Protein AF-A0AA38SUW7-F1 (afdb_monomer)

Foldseek 3Di:
DVVVVVVVVVVVVVVVVQQVVLVVVVVVCVVVVFKDADDPFPAEWEWDWDADPVRDIDIATACPVVQVVDDADPQDFDDQVVLLQLQAQFQWKKKWFFDQQQSLAADDPVCFSNQWYDGPVHIMTGRTGGPPHNCSQVVQVVVVCVLCVVPDSPQWDDRRRIIMGTHNDLVCQVVSVVVVVVSCVVSVTHTDPVPMDGTDQWDDDPQWIHHSQAIHHDPVLLCVLLPQDDDPALVSLVVNVVSCVSVVVQDPPSCVLCVVSVVQNDDDDGRDDDPVNVVSSVVVNVCSVDTDGDHRDDQADEAEAEDLDDVVLVVVLVCCVVVVVCQARHQYEYEALDVVVVQLPDPPDDDPSVVSSVVSVVGRYHYHYDDDDDDPVVVVVVCVSPVPPDPPPVVCVVVVVDDPDDAKEKFKAWDADPQFIKIWIWIADPSGDIDIAIATEQDHDDRVLRRLQNLLVNLVVCVVVVGQHHEYEYADPQLLCVLVVNDDDPDPVSVLSSVSNVVSVVNHNYYHYDYDHVVVRVRRVVSRCVNSNDDDPPCPPDDHHYHYDRPSPDDDDPPPDPDDDD

Organism: NCBI:txid347529

Secondary structure (DSSP, 8-state):
-HHHHHHHHHHHHHHHHHHHHHHHHHHHHHHTTSEEE-SS-S--EEEEEEE-TTS-EEEEEE-HHHHHHSPPP-PPPPPHHHHHHHHTT-SEEEEEEBTTGGGGSBPPHHHHGGG-EEETTEEEEESB--TT-TTHHHHHHHHHHHHTTTTBTTTEEEETTEEEEEESSGGGHHHHHHHHHHHHHHTTPPB-GGG-EEEESEEEETTEEEETTEEE--HHHHHHHHTPPPP-SHHHHHHHHHHHHHTGGG-TTHHHHHHHHHHHHSTTS-----HHHHHHHHHHHHHHTSPPPB-PPPTTPPEEEE--SS-HHHHHHHHHHHTHHHHHHS-EEEE-SS-HHHHHT-TT--HHHHHHHHHHTTS-EEEE--PPP--HHHHHHHHHH-TT--S-TTTSSTTSSS-S-PPEEEEEEEEEETTEEEEEEEEE-TTS-EEEEEEEESS---HHHHHHHHHHHHHHHHHHTT-SEEEEEES-HHHHHHHHTSS---SHHHHHHHHHHHHHHTT-SEEEEEE--GGGSHHHHHHHHHHHH---TT-TTS--EEE-S-TTT--S----------

Sequence (566 aa):
MFYEFFKFLENQVIFKDILKRGVTEVDNLLRTGKIRAVKYPEWLANVVVVQKKNGKWRVWIDFTDLNKACPKDPFPLPHIDAMVDATAGHELLTFMDAYSGYNQILMHTDDQEKTAFMTDKGIYCYKVMPFGLKNAGSTYQRLVKMMFKEHLGRTMEVYIDDMLVKSERSIDHVAHLKQSFDILRQYKMKLNPTKCSFGVRAGKFLGYLVTQRGIEASPEQVKAITEIQSPRNVKEVQKLTGRVAALTRFISRSSDKCHLFYNVIRKNQGFLWTDEHEKALQKLKQYMTSPPLLTKPVEGESLQLYLARGRSTAMTNLLSKKLRHYFVSHHIIVVTNYPLKTILRKPELTGRLGKWSIYLSGFDIEFKPKTAIKSQALADFVAEFFPGLEPTTCDEVNNVMISDNKPLLLYVDGSSNVRGCGLGVVLKSSQGGNMVYSIRCEFKATNNEAEYEALIAGLDIALRLGAKQLHVRRNSLLVVNQINGDFQAKDSKMMNYLKAVKDRIARFEYFLIEQIPRDLNMQADALANLGSAFHDPSMENIPILHLTTPTIEAKEEVQMNEEVYN

Nearest PDB structures (foldseek):
  8wut-assembly1_E  TM=8.946E-01  e=6.491E-22  Moloney murine leukemia virus
  4hkq-assembly1_A  TM=8.641E-01  e=8.698E-20  Xenotropic MuLV-related virus VP62
  8ygj-assembly1_E  TM=8.829E-01  e=4.048E-19  Moloney murine leukemia virus
  5dmq-assembly1_A  TM=5.550E-01  e=5.702E-26  Moloney murine leukemia virus isolate Shinnick
  4mh8-assembly1_A  TM=6.134E-01  e=4.501E-21  Moloney murine leukemia virus isolate Shinnick

InterPro domains:
  IPR000477 Reverse transcriptase domain [PF00078] (50-208)
  IPR000477 Reverse transcriptase domain [PS50878] (31-210)
  IPR002156 Ribonuclease H domain [PF13456] (413-530)
  IPR002156 Ribonuclease H domain [PS50879] (404-533)
  IPR012337 Ribonuclease H-like superfamily [SSF53098] (406-529)
  IPR036397 Ribonuclease H superfamily [G3DSA:3.30.420.10] (408-543)
  IPR043128 Reverse transcriptase/Diguanylate cyclase domain [G3DSA:3.30.70.270] (75-210)
  IPR043128 Reverse transcriptase/Diguanylate cyclase domain [G3DSA:3.30.70.270] (220-304)
  IPR043502 DNA/RNA polymerase superfamily [SSF56672] (23-370)

Radius of gyration: 34.7 Å; Cα contacts (8 Å, |Δi|>4): 844; chains: 1; bounding box: 96×61×86 Å

pLDDT: mean 78.92, std 17.32, range [25.7, 97.25]

Mean predicted aligned error: 17.92 Å

Solvent-accessible surface area (backbone atoms only — not comparable to full-atom values): 32357 Å² total; per-residue (Å²): 111,68,68,61,51,49,52,50,49,50,50,51,52,51,49,51,52,50,51,57,51,49,49,55,51,52,52,51,34,44,77,69,59,39,34,44,79,58,78,89,60,95,35,79,26,51,70,44,78,48,72,43,96,85,72,49,74,44,78,44,52,52,38,65,68,60,42,68,73,46,81,80,71,83,64,84,75,82,57,65,69,60,55,52,37,66,56,29,53,22,44,24,34,28,43,40,33,46,48,63,52,52,59,73,40,72,38,56,78,89,55,18,52,63,54,15,30,56,54,98,91,47,40,35,19,33,48,22,33,59,78,67,51,79,45,48,56,48,55,46,36,52,51,51,49,63,70,40,58,94,37,54,77,73,41,30,46,73,58,57,65,50,35,34,42,43,19,68,47,63,86,53,37,64,59,54,48,51,55,54,50,52,49,31,57,76,73,67,58,53,67,32,73,93,67,38,45,77,72,31,54,57,48,81,51,100,82,32,27,36,25,42,89,15,40,36,78,31,68,69,61,43,48,58,54,57,70,54,72,85,59,89,45,59,68,47,44,51,50,51,52,54,56,46,59,78,45,42,93,57,38,81,62,43,67,74,66,41,42,64,63,53,55,57,66,47,86,94,59,79,88,70,84,50,72,69,49,51,52,41,50,53,53,52,32,60,53,52,74,66,60,60,80,40,67,56,83,62,91,84,43,73,46,76,46,79,65,78,61,97,57,52,70,65,48,52,52,53,44,44,66,75,45,35,70,55,43,72,70,27,45,34,36,38,33,32,74,63,69,54,66,65,62,58,66,44,89,84,50,61,74,72,60,27,56,43,32,62,59,54,68,77,37,56,70,46,76,40,65,72,69,91,70,94,45,67,73,59,41,52,52,48,43,73,62,44,86,80,80,66,94,62,74,72,73,53,61,72,56,73,80,65,75,102,74,76,53,34,38,35,33,34,22,34,26,44,56,100,73,31,16,7,20,2,28,34,38,38,47,89,85,59,58,76,50,76,45,28,27,23,37,74,47,94,48,52,48,71,51,24,39,50,50,13,44,46,53,45,50,54,52,40,52,76,70,66,51,46,34,39,34,38,40,30,57,58,61,70,62,50,33,39,72,77,62,80,39,86,65,86,47,76,67,52,41,44,47,53,48,59,44,49,63,55,54,72,70,35,85,40,79,48,77,46,74,42,64,60,84,82,40,49,69,17,45,53,24,1,48,51,20,12,67,65,84,66,88,88,58,87,85,63,92,64,44,78,42,72,66,62,80,81,74,61,72,96,70,86,75,77,77,87,77,87,82,133

Structure (mmCIF, N/CA/C/O backbone):
data_AF-A0AA38SUW7-F1
#
_entry.id   AF-A0AA38SUW7-F1
#
loop_
_atom_site.group_PDB
_atom_site.id
_atom_site.type_symbol
_atom_site.label_atom_id
_atom_site.label_alt_id
_atom_site.label_comp_id
_atom_site.label_asym_id
_atom_site.label_entity_id
_atom_site.label_seq_id
_atom_site.pdbx_PDB_ins_code
_atom_site.Cartn_x
_atom_site.Cartn_y
_atom_site.Cartn_z
_atom_site.occupancy
_atom_site.B_iso_or_equiv
_atom_site.auth_seq_id
_atom_site.auth_comp_id
_atom_site.auth_asym_id
_atom_site.auth_atom_id
_atom_site.pdbx_PDB_model_num
ATOM 1 N N . MET A 1 1 ? 40.654 28.774 4.429 1.00 45.25 1 MET A N 1
ATOM 2 C CA . MET A 1 1 ? 40.875 29.007 2.983 1.00 45.25 1 MET A CA 1
ATOM 3 C C . MET A 1 1 ? 41.209 27.712 2.235 1.00 45.25 1 MET A C 1
ATOM 5 O O . MET A 1 1 ? 40.479 27.368 1.321 1.00 45.25 1 MET A O 1
ATOM 9 N N . PHE A 1 2 ? 42.208 26.928 2.667 1.00 34.94 2 PHE A N 1
ATOM 10 C CA . PHE A 1 2 ? 42.566 25.645 2.027 1.00 34.94 2 PHE A CA 1
ATOM 11 C C . PHE A 1 2 ? 41.461 24.568 2.033 1.00 34.94 2 PHE A C 1
ATOM 13 O O . PHE A 1 2 ? 41.298 23.872 1.041 1.00 34.94 2 PHE A O 1
ATOM 20 N N . TYR A 1 3 ? 40.660 24.453 3.098 1.00 33.59 3 TYR A N 1
ATOM 21 C CA . TYR A 1 3 ? 39.568 23.463 3.180 1.00 33.59 3 TYR A CA 1
ATOM 22 C C . TYR A 1 3 ? 38.408 23.750 2.203 1.00 33.59 3 TYR A C 1
ATOM 24 O O . TYR A 1 3 ? 37.884 22.843 1.565 1.00 33.59 3 TYR A O 1
ATOM 32 N N . GLU A 1 4 ? 38.053 25.027 2.032 1.00 35.09 4 GLU A N 1
ATOM 33 C CA . GLU A 1 4 ? 37.068 25.482 1.038 1.00 35.09 4 GLU A CA 1
ATOM 34 C C . GLU A 1 4 ? 37.595 25.303 -0.396 1.00 35.09 4 GLU A C 1
ATOM 36 O O . GLU A 1 4 ? 36.857 24.874 -1.277 1.00 35.09 4 GLU A O 1
ATOM 41 N N . PHE A 1 5 ? 38.895 25.533 -0.623 1.00 34.72 5 PHE A N 1
ATOM 42 C CA . PHE A 1 5 ? 39.546 25.291 -1.914 1.00 34.72 5 PHE A CA 1
ATOM 43 C C . PHE A 1 5 ? 39.608 23.796 -2.273 1.00 34.72 5 PHE A C 1
ATOM 45 O O . PHE A 1 5 ? 39.341 23.431 -3.415 1.00 34.72 5 PHE A O 1
ATOM 52 N N . PHE A 1 6 ? 39.872 22.914 -1.302 1.00 40.34 6 PHE A N 1
ATOM 53 C CA . PHE A 1 6 ? 39.810 21.461 -1.500 1.00 40.34 6 PHE A CA 1
ATOM 54 C C . PHE A 1 6 ? 38.385 20.967 -1.758 1.00 40.34 6 PHE A C 1
ATOM 56 O O . PHE A 1 6 ? 38.195 20.184 -2.679 1.00 40.34 6 PHE A O 1
ATOM 63 N N . LYS A 1 7 ? 37.371 21.480 -1.044 1.00 39.75 7 LYS A N 1
ATOM 64 C CA . LYS A 1 7 ? 35.956 21.212 -1.363 1.00 39.75 7 LYS A CA 1
ATOM 65 C C . LYS A 1 7 ? 35.568 21.713 -2.752 1.00 39.75 7 LYS A C 1
ATOM 67 O O . LYS A 1 7 ? 34.808 21.051 -3.450 1.00 39.75 7 LYS A O 1
ATOM 72 N N . PHE A 1 8 ? 36.067 22.876 -3.162 1.00 41.22 8 PHE A N 1
ATOM 73 C CA . PHE A 1 8 ? 35.839 23.424 -4.497 1.00 41.22 8 PHE A CA 1
ATOM 74 C C . PHE A 1 8 ? 36.489 22.554 -5.581 1.00 41.22 8 PHE A C 1
ATOM 76 O O . PHE A 1 8 ? 35.847 22.250 -6.584 1.00 41.22 8 PHE A O 1
ATOM 83 N N . LEU A 1 9 ? 37.723 22.091 -5.360 1.00 39.31 9 LEU A N 1
ATOM 84 C CA . LEU A 1 9 ? 38.427 21.173 -6.257 1.00 39.31 9 LEU A CA 1
ATOM 85 C C . LEU A 1 9 ? 37.796 19.774 -6.289 1.00 39.31 9 LEU A C 1
ATOM 87 O O . LEU A 1 9 ? 37.616 19.233 -7.376 1.00 39.31 9 LEU A O 1
ATOM 91 N N . GLU A 1 10 ? 37.393 19.206 -5.150 1.00 45.28 10 GLU A N 1
ATOM 92 C CA . GLU A 1 10 ? 36.629 17.952 -5.094 1.00 45.28 10 GLU A CA 1
ATOM 93 C C . GLU A 1 10 ? 35.300 18.093 -5.834 1.00 45.28 10 GLU A C 1
ATOM 95 O O . GLU A 1 10 ? 34.983 17.253 -6.671 1.00 45.28 10 GLU A O 1
ATOM 100 N N . ASN A 1 11 ? 34.557 19.181 -5.612 1.00 50.72 11 ASN A N 1
ATOM 101 C CA . ASN A 1 11 ? 33.318 19.450 -6.338 1.00 50.72 11 ASN A CA 1
ATOM 102 C C . ASN A 1 11 ? 33.563 19.611 -7.845 1.00 50.72 11 ASN A C 1
ATOM 104 O O . ASN A 1 11 ? 32.776 19.100 -8.631 1.00 50.72 11 ASN A O 1
ATOM 108 N N . GLN A 1 12 ? 34.655 20.253 -8.270 1.00 46.84 12 GLN A N 1
ATOM 109 C CA . GLN A 1 12 ? 35.043 20.381 -9.683 1.00 46.84 12 GLN A CA 1
ATOM 110 C C . GLN A 1 12 ? 35.434 19.035 -10.315 1.00 46.84 12 GLN A C 1
ATOM 112 O O . GLN A 1 12 ? 35.057 18.759 -11.454 1.00 46.84 12 GLN A O 1
ATOM 117 N N . VAL A 1 13 ? 36.168 18.182 -9.596 1.00 55.06 13 VAL A N 1
ATOM 118 C CA . VAL A 1 13 ? 36.557 16.839 -10.056 1.00 55.06 13 VAL A CA 1
ATOM 119 C C . VAL A 1 13 ? 35.333 15.929 -10.139 1.00 55.06 13 VAL A C 1
ATOM 121 O O . VAL A 1 13 ? 35.117 15.300 -11.172 1.00 55.06 13 VAL A O 1
ATOM 124 N N . ILE A 1 14 ? 34.483 15.928 -9.108 1.00 56.03 14 ILE A N 1
ATOM 125 C CA . ILE A 1 14 ? 33.209 15.200 -9.083 1.00 56.03 14 ILE A CA 1
ATOM 126 C C . ILE A 1 14 ? 32.298 15.695 -10.213 1.00 56.03 14 ILE A C 1
ATOM 128 O O . ILE A 1 14 ? 31.720 14.881 -10.924 1.00 56.03 14 ILE A O 1
ATOM 132 N N . PHE A 1 15 ?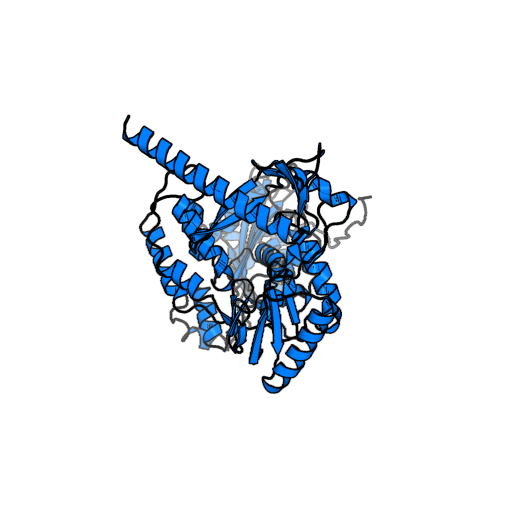 32.214 17.006 -10.446 1.00 55.34 15 PHE A N 1
ATOM 133 C CA . PHE A 1 15 ? 31.416 17.590 -11.525 1.00 55.34 15 PHE A CA 1
ATOM 134 C C . PHE A 1 15 ? 31.934 17.200 -12.917 1.00 55.34 15 PHE A C 1
ATOM 136 O O . PHE A 1 15 ? 31.144 16.822 -13.781 1.00 55.34 15 PHE A O 1
ATOM 143 N N . LYS A 1 16 ? 33.256 17.195 -13.132 1.00 58.19 16 LYS A N 1
ATOM 144 C CA . LYS A 1 16 ? 33.869 16.708 -14.381 1.00 58.19 16 LYS A CA 1
ATOM 145 C C . LYS A 1 16 ? 33.626 15.215 -14.602 1.00 58.19 16 LYS A C 1
ATOM 147 O O . LYS A 1 16 ? 33.357 14.806 -15.730 1.00 58.19 16 LYS A O 1
ATOM 152 N N . ASP A 1 17 ? 33.682 14.410 -13.547 1.00 59.78 17 ASP A N 1
ATOM 153 C CA . ASP A 1 17 ? 33.377 12.979 -13.608 1.00 59.78 17 ASP A CA 1
ATOM 154 C C . ASP A 1 17 ? 31.887 12.712 -13.869 1.00 59.78 17 ASP A C 1
ATOM 156 O O . ASP A 1 17 ? 31.546 11.808 -14.633 1.00 59.78 17 ASP A O 1
ATOM 160 N N . ILE A 1 18 ? 30.997 13.518 -13.286 1.00 61.16 18 ILE A N 1
ATOM 161 C CA . ILE A 1 18 ? 29.550 13.486 -13.531 1.00 61.16 18 ILE A CA 1
ATOM 162 C C . ILE A 1 18 ? 29.243 13.834 -14.991 1.00 61.16 18 ILE A C 1
ATOM 164 O O . ILE A 1 18 ? 28.495 13.099 -15.637 1.00 61.16 18 ILE A O 1
ATOM 168 N N . LEU A 1 19 ? 29.858 14.892 -15.531 1.00 60.41 19 LEU A N 1
ATOM 169 C CA . LEU A 1 19 ? 29.714 15.291 -16.933 1.00 60.41 19 LEU A CA 1
ATOM 170 C C . LEU A 1 19 ? 30.227 14.202 -17.881 1.00 60.41 19 LEU A C 1
ATOM 172 O O . LEU A 1 19 ? 29.480 13.744 -18.743 1.00 60.41 19 LEU A O 1
ATOM 176 N N . LYS A 1 20 ? 31.448 13.690 -17.668 1.00 64.19 20 LYS A N 1
ATOM 177 C CA . LYS A 1 20 ? 32.020 12.604 -18.487 1.00 64.19 20 LYS A CA 1
ATOM 178 C C . LYS A 1 20 ? 31.143 11.350 -18.510 1.00 64.19 20 LYS A C 1
ATOM 180 O O . LYS A 1 20 ? 31.012 10.708 -19.548 1.00 64.19 20 LYS A O 1
ATOM 185 N N . ARG A 1 21 ? 30.536 10.987 -17.378 1.00 66.62 21 ARG A N 1
ATOM 186 C CA . ARG A 1 21 ? 29.668 9.800 -17.276 1.00 66.62 21 ARG A CA 1
ATOM 187 C C . ARG A 1 21 ? 28.281 10.044 -17.869 1.00 66.62 21 ARG A C 1
ATOM 189 O O . ARG A 1 21 ? 27.729 9.136 -18.486 1.00 66.62 21 ARG A O 1
ATOM 196 N N . GLY A 1 22 ? 27.745 11.258 -17.720 1.00 64.62 22 GLY A N 1
ATOM 197 C CA . GLY A 1 22 ? 26.540 11.708 -18.419 1.00 64.62 22 GLY A CA 1
ATOM 198 C C . GLY A 1 22 ? 26.696 11.571 -19.932 1.00 64.62 22 GLY A C 1
ATOM 199 O O . GLY A 1 22 ? 25.837 10.995 -20.596 1.00 64.62 22 GLY A O 1
ATOM 200 N N . VAL A 1 23 ? 27.854 11.985 -20.444 1.00 68.69 23 VAL A N 1
ATOM 201 C CA . VAL A 1 23 ? 28.241 11.846 -21.849 1.00 68.69 23 VAL A CA 1
ATOM 202 C C . VAL A 1 23 ? 28.262 10.387 -22.311 1.00 68.69 23 VAL A C 1
ATOM 204 O O . VAL A 1 23 ? 27.664 10.077 -23.339 1.00 68.69 23 VAL A O 1
ATOM 207 N N . THR A 1 24 ? 28.883 9.470 -21.557 1.00 76.25 24 THR A N 1
ATOM 208 C CA . THR A 1 24 ? 28.933 8.045 -21.940 1.00 76.25 24 THR A CA 1
ATOM 209 C C . THR A 1 24 ? 27.541 7.416 -22.052 1.00 76.25 24 THR A C 1
ATOM 211 O O . THR A 1 24 ? 27.293 6.607 -22.948 1.00 76.25 24 THR A O 1
ATOM 214 N N . GLU A 1 25 ? 26.613 7.774 -21.163 1.00 80.62 25 GLU A N 1
ATOM 215 C CA . GLU A 1 25 ? 25.242 7.257 -21.226 1.00 80.62 25 GLU A CA 1
ATOM 216 C C . GLU A 1 25 ? 24.482 7.818 -22.434 1.00 80.62 25 GLU A C 1
ATOM 218 O O . GLU A 1 25 ? 23.805 7.070 -23.136 1.00 80.62 25 GLU A O 1
ATOM 223 N N . VAL A 1 26 ? 24.637 9.112 -22.723 1.00 82.38 26 VAL A N 1
ATOM 224 C CA . VAL A 1 26 ? 24.035 9.760 -23.900 1.00 82.38 26 VAL A CA 1
ATOM 225 C C . VAL A 1 26 ? 24.558 9.128 -25.191 1.00 82.38 26 VAL A C 1
ATOM 227 O O . VAL A 1 26 ? 23.762 8.798 -26.069 1.00 82.38 26 VAL A O 1
ATOM 230 N N . ASP A 1 27 ? 25.861 8.852 -25.279 1.00 85.75 27 ASP A N 1
ATOM 231 C CA . ASP A 1 27 ? 26.458 8.147 -26.420 1.00 85.75 27 ASP A CA 1
ATOM 232 C C . ASP A 1 27 ? 25.883 6.731 -26.580 1.00 85.75 27 ASP A C 1
ATOM 234 O O . ASP A 1 27 ? 25.581 6.293 -27.691 1.00 85.75 27 ASP A O 1
ATOM 238 N N . ASN A 1 28 ? 25.661 6.012 -25.474 1.00 87.00 28 ASN A N 1
ATOM 239 C CA . ASN A 1 28 ? 25.007 4.703 -25.504 1.00 87.00 28 ASN A CA 1
ATOM 240 C C . ASN A 1 28 ? 23.548 4.792 -25.971 1.00 87.00 28 ASN A C 1
ATOM 242 O O . ASN A 1 28 ? 23.100 3.957 -26.764 1.00 87.00 28 ASN A O 1
ATOM 246 N N . LEU A 1 29 ? 22.795 5.792 -25.511 1.00 87.81 29 LEU A N 1
ATOM 247 C CA . LEU A 1 29 ? 21.415 6.023 -25.937 1.00 87.81 29 LEU A CA 1
ATOM 248 C C . LEU A 1 29 ? 21.333 6.401 -27.424 1.00 87.81 29 LEU A C 1
ATOM 250 O O . LEU A 1 29 ? 20.438 5.916 -28.118 1.00 87.81 29 LEU A O 1
ATOM 254 N N . LEU A 1 30 ? 22.280 7.198 -27.928 1.00 89.56 30 LEU A N 1
ATOM 255 C CA . LEU A 1 30 ? 22.405 7.529 -29.351 1.00 89.56 30 LEU A CA 1
ATOM 256 C C . LEU A 1 30 ? 22.745 6.296 -30.185 1.00 89.56 30 LEU A C 1
ATOM 258 O O . LEU A 1 30 ? 22.042 5.994 -31.148 1.00 89.56 30 LEU A O 1
ATOM 262 N N . ARG A 1 31 ? 23.771 5.537 -29.782 1.00 91.19 31 ARG A N 1
ATOM 263 C CA . ARG A 1 31 ? 24.209 4.313 -30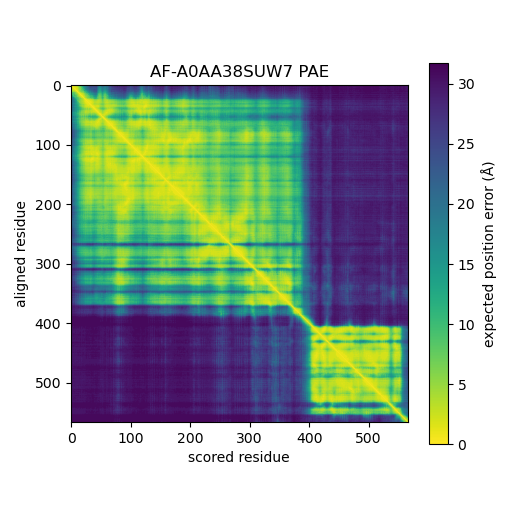.473 1.00 91.19 31 ARG A CA 1
ATOM 264 C C . ARG A 1 31 ? 23.108 3.259 -30.540 1.00 91.19 31 ARG A C 1
ATOM 266 O O . ARG A 1 31 ? 23.007 2.533 -31.521 1.00 91.19 31 ARG A O 1
ATOM 273 N N . THR A 1 32 ? 22.277 3.172 -29.503 1.00 89.69 32 THR A N 1
ATOM 274 C CA . THR A 1 32 ? 21.120 2.261 -29.464 1.00 89.69 32 THR A CA 1
ATOM 275 C C . THR A 1 32 ? 19.868 2.833 -30.136 1.00 89.69 32 THR A C 1
ATOM 277 O O . THR A 1 32 ? 18.836 2.167 -30.151 1.00 89.69 32 THR A O 1
ATOM 280 N N . GLY A 1 33 ? 19.935 4.048 -30.691 1.00 91.31 33 GLY A N 1
ATOM 281 C CA . GLY A 1 33 ? 18.834 4.692 -31.407 1.00 91.31 33 GLY A CA 1
ATOM 282 C C . GLY A 1 33 ? 17.665 5.130 -30.522 1.00 91.31 33 GLY A C 1
ATOM 283 O O . GLY A 1 33 ? 16.589 5.424 -31.040 1.00 91.31 33 GLY A O 1
ATOM 284 N N . LYS A 1 34 ? 17.849 5.178 -29.197 1.00 91.94 34 LYS A N 1
ATOM 285 C CA . LYS A 1 34 ? 16.802 5.537 -28.225 1.00 91.94 34 LYS A CA 1
ATOM 286 C C . LYS A 1 34 ? 16.536 7.039 -28.162 1.00 91.94 34 LYS A C 1
ATOM 288 O O . LYS A 1 34 ? 15.441 7.442 -27.773 1.00 91.94 34 LYS A O 1
ATOM 293 N N . ILE A 1 35 ? 17.519 7.852 -28.540 1.00 94.00 35 ILE A N 1
ATOM 294 C CA . ILE A 1 35 ? 17.418 9.314 -28.613 1.00 94.00 35 ILE A CA 1
ATOM 295 C C . ILE A 1 35 ? 17.853 9.813 -29.998 1.00 94.00 35 ILE A C 1
ATOM 297 O O . ILE A 1 35 ? 18.523 9.094 -30.742 1.00 94.00 35 ILE A O 1
ATOM 301 N N . ARG A 1 36 ? 17.457 11.036 -30.363 1.00 94.69 36 ARG A N 1
ATOM 302 C CA . ARG A 1 36 ? 17.930 11.752 -31.563 1.00 94.69 36 ARG A CA 1
ATOM 303 C C . ARG A 1 36 ? 18.293 13.189 -31.232 1.00 94.69 36 ARG A C 1
ATOM 305 O O . ARG A 1 36 ? 17.747 13.749 -30.288 1.00 94.69 36 ARG A O 1
ATOM 312 N N . ALA A 1 37 ? 19.175 13.779 -32.031 1.00 94.19 37 ALA A N 1
ATOM 313 C CA . ALA A 1 37 ? 19.435 15.210 -31.969 1.00 94.19 37 ALA A CA 1
ATOM 314 C C . ALA A 1 37 ? 18.196 16.003 -32.418 1.00 94.19 37 ALA A C 1
ATOM 316 O O . ALA A 1 37 ? 17.463 15.575 -33.318 1.00 94.19 37 ALA A O 1
ATOM 317 N N . VAL A 1 38 ? 17.980 17.159 -31.797 1.00 93.88 38 VAL A N 1
ATOM 318 C CA . VAL A 1 38 ? 16.921 18.110 -32.151 1.00 93.88 38 VAL A CA 1
ATOM 319 C C . VAL A 1 38 ? 17.495 19.524 -32.152 1.00 93.88 38 VAL A C 1
ATOM 321 O O . VAL A 1 38 ? 18.433 19.824 -31.413 1.00 93.88 38 VAL A O 1
ATOM 324 N N . LYS A 1 39 ? 16.961 20.388 -33.015 1.00 91.38 39 LYS A N 1
ATOM 325 C CA . LYS A 1 39 ? 17.336 21.802 -33.091 1.00 91.38 39 LYS A CA 1
ATOM 326 C C . LYS A 1 39 ? 16.135 22.639 -32.671 1.00 91.38 39 LYS A C 1
ATOM 328 O O . LYS A 1 39 ? 15.040 22.370 -33.141 1.00 91.38 39 LYS A O 1
ATOM 333 N N . TYR A 1 40 ? 16.372 23.638 -31.822 1.00 89.25 40 TYR A N 1
ATOM 334 C CA . TYR A 1 40 ? 15.362 24.608 -31.378 1.00 89.25 40 TYR A CA 1
ATOM 335 C C . TYR A 1 40 ? 14.081 23.975 -30.791 1.00 89.25 40 TYR A C 1
ATOM 337 O O . TYR A 1 40 ? 12.991 24.280 -31.272 1.00 89.25 40 TYR A O 1
ATOM 345 N N . PRO A 1 41 ? 14.172 23.080 -29.784 1.00 92.06 41 PRO A N 1
ATOM 346 C CA . PRO A 1 41 ? 12.967 22.506 -29.199 1.00 92.06 41 PRO A CA 1
ATOM 347 C C . PRO A 1 41 ? 12.201 23.546 -28.372 1.00 92.06 41 PRO A C 1
ATOM 349 O O . PRO A 1 41 ? 12.793 24.420 -27.741 1.00 92.06 41 PRO A O 1
ATOM 352 N N . GLU A 1 42 ? 10.880 23.399 -28.329 1.00 91.31 42 GLU A N 1
ATOM 353 C CA . GLU A 1 42 ? 9.998 24.212 -27.482 1.00 91.31 42 GLU A CA 1
ATOM 354 C C . GLU A 1 42 ? 10.190 23.905 -25.986 1.00 91.31 42 GLU A C 1
ATOM 356 O O . GLU A 1 42 ? 10.138 24.796 -25.141 1.00 91.31 42 GLU A O 1
ATOM 361 N N . TRP A 1 43 ? 10.452 22.637 -25.661 1.00 93.19 43 TRP A N 1
ATOM 362 C CA . TRP A 1 43 ? 10.696 22.164 -24.300 1.00 93.19 43 TRP A CA 1
ATOM 363 C C . TRP A 1 43 ? 12.174 21.847 -24.110 1.00 93.19 43 TRP A C 1
ATOM 365 O O . TRP A 1 43 ? 12.811 21.285 -24.997 1.00 93.19 43 TRP A O 1
ATOM 375 N N . LEU A 1 44 ? 12.725 22.161 -22.938 1.00 92.44 44 LEU A N 1
ATOM 376 C CA . LEU A 1 44 ? 14.106 21.822 -22.616 1.00 92.44 44 LEU A CA 1
ATOM 377 C C . LEU A 1 44 ? 14.240 21.437 -21.145 1.00 92.44 44 LEU A C 1
ATOM 379 O O . LEU A 1 44 ? 14.025 22.254 -20.253 1.00 92.44 44 LEU A O 1
ATOM 383 N N . ALA A 1 45 ? 14.603 20.182 -20.900 1.00 92.25 45 ALA A N 1
ATOM 384 C CA . ALA A 1 45 ? 14.817 19.640 -19.567 1.00 92.25 45 ALA A CA 1
ATOM 385 C C . ALA A 1 45 ? 16.308 19.524 -19.214 1.00 92.25 45 ALA A C 1
ATOM 387 O O . ALA A 1 45 ? 17.177 19.355 -20.077 1.00 92.25 45 ALA A O 1
ATOM 388 N N . ASN A 1 46 ? 16.600 19.563 -17.914 1.00 86.69 46 ASN A N 1
ATOM 389 C CA . ASN A 1 46 ? 17.954 19.408 -17.393 1.00 86.69 46 ASN A CA 1
ATOM 390 C C . ASN A 1 46 ? 18.284 17.942 -17.105 1.00 86.69 46 ASN A C 1
ATOM 392 O O . ASN A 1 46 ? 17.429 17.156 -16.686 1.00 86.69 46 ASN A O 1
ATOM 396 N N . VAL A 1 47 ? 19.557 17.588 -17.279 1.00 84.31 47 VAL A N 1
ATOM 397 C CA . VAL A 1 47 ? 20.082 16.288 -16.859 1.00 84.31 47 VAL A CA 1
ATOM 398 C C . VAL A 1 47 ? 20.451 16.324 -15.381 1.00 84.31 47 VAL A C 1
ATOM 400 O O . VAL A 1 47 ? 21.197 17.188 -14.928 1.00 84.31 47 VAL A O 1
ATOM 403 N N . VAL A 1 48 ? 19.977 15.330 -14.640 1.00 81.69 48 VAL A N 1
ATOM 404 C CA . VAL A 1 48 ? 20.311 15.092 -13.238 1.00 81.69 48 VAL A CA 1
ATOM 405 C C . VAL A 1 48 ? 21.012 13.747 -13.129 1.00 81.69 48 VAL A C 1
ATOM 407 O O . VAL A 1 48 ? 20.540 12.734 -13.641 1.00 81.69 48 VAL A O 1
ATOM 410 N N . VAL A 1 49 ? 22.147 13.708 -12.436 1.00 76.75 49 VAL A N 1
ATOM 411 C CA . VAL A 1 49 ? 22.909 12.471 -12.246 1.00 76.75 49 VAL A CA 1
ATOM 412 C C . VAL A 1 49 ? 22.850 12.070 -10.779 1.00 76.75 49 VAL A C 1
ATOM 414 O O . VAL A 1 49 ? 23.169 12.855 -9.890 1.00 76.75 49 VAL A O 1
ATOM 417 N N . VAL A 1 50 ? 22.420 10.835 -10.520 1.00 74.94 50 VAL A N 1
ATOM 418 C CA . VAL A 1 50 ? 22.206 10.313 -9.165 1.00 74.94 50 VAL A CA 1
ATOM 419 C C . VAL A 1 50 ? 23.007 9.035 -8.971 1.00 74.94 50 VAL A C 1
ATOM 421 O O . VAL A 1 50 ? 22.962 8.121 -9.799 1.00 74.94 50 VAL A O 1
ATOM 424 N N . GLN A 1 51 ? 23.717 8.935 -7.850 1.00 75.00 51 GLN A N 1
ATOM 425 C CA . GLN A 1 51 ? 24.420 7.715 -7.476 1.00 75.00 51 GLN A CA 1
ATOM 426 C C . GLN A 1 51 ? 23.461 6.724 -6.805 1.00 75.00 51 GLN A C 1
ATOM 428 O O . GLN A 1 51 ? 22.734 7.053 -5.867 1.00 75.00 51 GLN A O 1
ATOM 433 N N . LYS A 1 52 ? 23.452 5.476 -7.273 1.00 71.12 52 LYS A N 1
ATOM 434 C CA . LYS A 1 52 ? 22.764 4.381 -6.589 1.00 71.12 52 LYS A CA 1
ATOM 435 C C . LYS A 1 52 ? 23.533 3.947 -5.347 1.00 71.12 52 LYS A C 1
ATOM 437 O O . LYS A 1 52 ? 24.755 4.031 -5.288 1.00 71.12 52 LYS A O 1
ATOM 442 N N . LYS A 1 53 ? 22.813 3.287 -4.435 1.00 66.69 53 LYS A N 1
ATOM 443 C CA . LYS A 1 53 ? 23.380 2.592 -3.265 1.00 66.69 53 LYS A CA 1
ATOM 444 C C . LYS A 1 53 ? 24.473 1.571 -3.608 1.00 66.69 53 LYS A C 1
ATOM 446 O O . LYS A 1 53 ? 25.333 1.319 -2.783 1.00 66.69 53 LYS A O 1
ATOM 451 N N . ASN A 1 54 ? 24.450 0.992 -4.811 1.00 68.31 54 ASN A N 1
ATOM 452 C CA . ASN A 1 54 ? 25.472 0.050 -5.281 1.00 68.31 54 ASN A CA 1
ATOM 453 C C . ASN A 1 54 ? 26.671 0.739 -5.965 1.00 68.31 54 ASN A C 1
ATOM 455 O O . ASN A 1 54 ? 27.374 0.104 -6.745 1.00 68.31 54 ASN A O 1
ATOM 459 N N . GLY A 1 55 ? 26.842 2.050 -5.769 1.00 69.19 55 GLY A N 1
ATOM 460 C CA . GLY A 1 55 ? 27.925 2.853 -6.339 1.00 69.19 55 GLY A CA 1
ATOM 461 C C . GLY A 1 55 ? 27.758 3.217 -7.819 1.00 69.19 55 GLY A C 1
ATOM 462 O O . GLY A 1 55 ? 28.437 4.130 -8.289 1.00 69.19 55 GLY A O 1
ATOM 463 N N . LYS A 1 56 ? 26.842 2.566 -8.557 1.00 69.81 56 LYS A N 1
ATOM 464 C CA . LYS A 1 56 ? 26.583 2.863 -9.976 1.00 69.81 56 LYS A CA 1
ATOM 465 C C . LYS A 1 56 ? 25.843 4.190 -10.130 1.00 69.81 56 LYS A C 1
ATOM 467 O O . LYS A 1 56 ? 24.867 4.445 -9.431 1.00 69.81 56 LYS A O 1
ATOM 472 N N . TRP A 1 57 ? 26.239 4.998 -11.101 1.00 71.00 57 TRP A N 1
ATOM 473 C CA . TRP A 1 57 ? 25.542 6.240 -11.432 1.00 71.00 57 TRP A CA 1
ATOM 474 C C . TRP A 1 57 ? 24.364 5.971 -12.371 1.00 71.00 57 TRP A C 1
ATOM 476 O O . TRP A 1 57 ? 24.387 5.024 -13.158 1.00 71.00 57 TRP A O 1
ATOM 486 N N . ARG A 1 58 ? 23.311 6.780 -12.266 1.00 72.00 58 ARG A N 1
ATOM 487 C CA . ARG A 1 58 ? 22.221 6.840 -13.241 1.00 72.00 58 ARG A CA 1
ATOM 488 C C . ARG A 1 58 ? 22.028 8.276 -13.697 1.00 72.00 58 ARG A C 1
ATOM 490 O O . ARG A 1 58 ? 21.984 9.180 -12.868 1.00 72.00 58 ARG A O 1
ATOM 497 N N . VAL A 1 59 ? 21.832 8.432 -14.996 1.00 76.56 59 VAL A N 1
ATOM 498 C CA . VAL A 1 59 ? 21.436 9.686 -15.632 1.00 76.56 59 VAL A CA 1
ATOM 499 C C . VAL A 1 59 ? 19.911 9.733 -15.707 1.00 76.56 59 VAL A C 1
ATOM 501 O O . VAL A 1 59 ? 19.279 8.744 -16.075 1.00 76.56 59 VAL A O 1
ATOM 504 N N . TRP A 1 60 ? 19.330 10.853 -15.293 1.00 80.44 60 TRP A N 1
ATOM 505 C CA . TRP A 1 60 ? 17.896 11.125 -15.261 1.00 80.44 60 TRP A CA 1
ATOM 506 C C . TRP A 1 60 ? 17.636 12.469 -15.915 1.00 80.44 60 TRP A C 1
ATOM 508 O O . TRP A 1 60 ? 18.494 13.345 -15.891 1.00 80.44 60 TRP A O 1
ATOM 518 N N . ILE A 1 61 ? 16.448 12.633 -16.479 1.00 87.75 61 ILE A N 1
ATOM 519 C CA . ILE A 1 61 ? 16.011 13.912 -17.024 1.00 87.75 61 ILE A CA 1
ATOM 520 C C . ILE A 1 61 ? 14.935 14.473 -16.107 1.00 87.75 61 ILE A C 1
ATOM 522 O O . ILE A 1 61 ? 13.989 13.765 -15.751 1.00 87.75 61 ILE A O 1
ATOM 526 N N . ASP A 1 62 ? 15.096 15.727 -15.703 1.00 89.50 62 ASP A N 1
ATOM 527 C CA . ASP A 1 62 ? 14.119 16.407 -14.868 1.00 89.50 62 ASP A CA 1
ATOM 528 C C . ASP A 1 62 ? 12.975 16.965 -15.720 1.00 89.50 62 ASP A C 1
ATOM 530 O O . ASP A 1 62 ? 13.027 18.083 -16.227 1.00 89.50 62 ASP A O 1
ATOM 534 N N . PHE A 1 63 ? 11.919 16.167 -15.865 1.00 92.31 63 PHE A N 1
ATOM 535 C CA . PHE A 1 63 ? 10.698 16.557 -16.568 1.00 92.31 63 PHE A CA 1
ATOM 536 C C . PHE A 1 63 ? 9.692 17.295 -15.674 1.00 92.31 63 PHE A C 1
ATOM 538 O O . PHE A 1 63 ? 8.499 17.273 -15.967 1.00 92.31 63 PHE A O 1
ATOM 545 N N . THR A 1 64 ? 10.114 17.918 -14.568 1.00 91.88 64 THR A N 1
ATOM 546 C CA . THR A 1 64 ? 9.195 18.567 -13.616 1.00 91.88 64 THR A CA 1
ATOM 547 C C . THR A 1 64 ? 8.234 19.547 -14.292 1.00 91.88 64 THR A C 1
ATOM 549 O O . THR A 1 64 ? 7.027 19.456 -14.065 1.00 91.88 64 THR A O 1
ATOM 552 N N . ASP A 1 65 ? 8.723 20.440 -15.154 1.00 92.38 65 ASP A N 1
ATOM 553 C CA . ASP A 1 65 ? 7.865 21.448 -15.792 1.00 92.38 65 ASP A CA 1
ATOM 554 C C . ASP A 1 65 ? 6.974 20.855 -16.888 1.00 92.38 65 ASP A C 1
ATOM 556 O O . ASP A 1 65 ? 5.774 21.137 -16.925 1.00 92.38 65 ASP A O 1
ATOM 560 N N . LEU A 1 66 ? 7.503 19.922 -17.683 1.00 93.31 66 LEU A N 1
ATOM 561 C CA . LEU A 1 66 ? 6.707 19.160 -18.649 1.00 93.31 66 LEU A CA 1
ATOM 562 C C . LEU A 1 66 ? 5.572 18.381 -17.957 1.00 93.31 66 LEU A C 1
ATOM 564 O O . LEU A 1 66 ? 4.430 18.372 -18.411 1.00 93.31 66 LEU A O 1
ATOM 568 N N . ASN A 1 67 ? 5.856 17.764 -16.810 1.00 94.81 67 ASN A N 1
ATOM 569 C CA . ASN A 1 67 ? 4.880 17.008 -16.026 1.00 94.81 67 ASN A CA 1
ATOM 570 C C . ASN A 1 67 ? 3.785 17.894 -15.407 1.00 94.81 67 ASN A C 1
ATOM 572 O O . ASN A 1 67 ? 2.666 17.412 -15.185 1.00 94.81 67 ASN A O 1
ATOM 576 N N . LYS A 1 68 ? 4.081 19.167 -15.111 1.00 94.12 68 LYS A N 1
ATOM 577 C CA . LYS A 1 68 ? 3.068 20.136 -14.662 1.00 94.12 68 LYS A CA 1
ATOM 578 C C . LYS A 1 68 ? 2.093 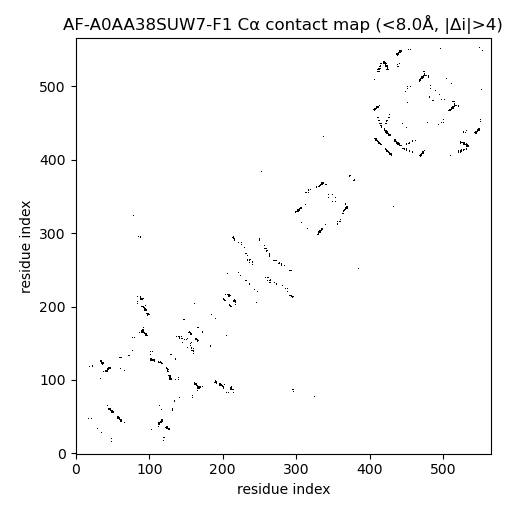20.466 -15.790 1.00 94.12 68 LYS A C 1
ATOM 580 O O . LYS A 1 68 ? 0.891 20.466 -15.544 1.00 94.12 68 LYS A O 1
ATOM 585 N N . ALA A 1 69 ? 2.602 20.683 -17.003 1.00 92.88 69 ALA A N 1
ATOM 586 C CA . ALA A 1 69 ? 1.785 20.980 -18.179 1.00 92.88 69 ALA A CA 1
ATOM 587 C C . ALA A 1 69 ? 1.009 19.757 -18.702 1.00 92.88 69 ALA A C 1
ATOM 589 O O . ALA A 1 69 ? -0.063 19.899 -19.284 1.00 92.88 69 ALA A O 1
ATOM 590 N N . CYS A 1 70 ? 1.521 18.544 -18.480 1.00 91.69 70 CYS A N 1
ATOM 591 C CA . CYS A 1 70 ? 0.905 17.315 -18.967 1.00 91.69 70 CYS A CA 1
ATOM 592 C C . CYS A 1 70 ? -0.371 16.940 -18.173 1.00 91.69 70 CYS A C 1
ATOM 594 O O . CYS A 1 70 ? -0.301 16.727 -16.947 1.00 91.69 70 CYS A O 1
ATOM 596 N N . PRO A 1 71 ? -1.532 16.776 -18.841 1.00 92.62 71 PRO A N 1
ATOM 597 C CA . PRO A 1 71 ? -2.733 16.224 -18.222 1.00 92.62 71 PRO A CA 1
ATOM 598 C C . PRO A 1 71 ? -2.461 14.844 -17.616 1.00 92.62 71 PRO A C 1
ATOM 600 O O . PRO A 1 71 ? -1.746 14.019 -18.187 1.00 92.62 71 PRO A O 1
ATOM 603 N N . LYS A 1 72 ? -3.008 14.584 -16.425 1.00 92.25 72 LYS A N 1
ATOM 604 C CA . LYS A 1 72 ? -2.810 13.298 -15.747 1.00 92.25 72 LYS A CA 1
ATOM 605 C C . LYS A 1 72 ? -3.676 12.224 -16.408 1.00 92.25 72 LYS A C 1
ATOM 607 O O . LYS A 1 72 ? -4.886 12.403 -16.481 1.00 92.25 72 LYS A O 1
ATOM 612 N N . ASP A 1 73 ? -3.076 11.102 -16.796 1.00 91.00 73 ASP A N 1
ATOM 613 C CA . ASP A 1 73 ? -3.818 9.909 -17.220 1.00 91.00 73 ASP A CA 1
ATOM 614 C C . ASP A 1 73 ? -4.505 9.267 -15.994 1.00 91.00 73 ASP A C 1
ATOM 616 O O . ASP A 1 73 ? -3.805 8.855 -15.058 1.00 91.00 73 ASP A O 1
ATOM 620 N N . PRO A 1 74 ? -5.851 9.177 -15.954 1.00 89.88 74 PRO A N 1
ATOM 621 C CA . PRO A 1 74 ? -6.586 8.606 -14.830 1.00 89.88 74 PRO A CA 1
ATOM 622 C C . PRO A 1 74 ? -6.621 7.068 -14.839 1.00 89.88 74 PRO A C 1
ATOM 624 O O . PRO A 1 74 ? -7.433 6.485 -14.120 1.00 89.88 74 PRO A O 1
ATOM 627 N N . PHE A 1 75 ? -5.789 6.394 -15.646 1.00 89.25 75 PHE A N 1
ATOM 628 C CA . PHE A 1 75 ? -5.764 4.934 -15.717 1.00 89.25 75 PHE A CA 1
ATOM 629 C C . PHE A 1 75 ? -5.656 4.281 -14.326 1.00 89.25 75 PHE A C 1
ATOM 631 O O . PHE A 1 75 ? -4.748 4.616 -13.557 1.00 89.25 75 PHE A O 1
ATOM 638 N N . PRO A 1 76 ? -6.555 3.339 -13.989 1.00 85.19 76 PRO A N 1
ATOM 639 C CA . PRO A 1 76 ? -6.565 2.728 -12.672 1.00 85.19 76 PRO A CA 1
ATOM 640 C C . PRO A 1 76 ? -5.375 1.781 -12.515 1.00 85.19 76 PRO A C 1
ATOM 642 O O . PRO A 1 76 ? -5.211 0.829 -13.282 1.00 85.19 76 PRO A O 1
ATOM 645 N N . LEU A 1 77 ? -4.568 2.025 -11.485 1.00 84.56 77 LEU A N 1
ATOM 646 C CA . LEU A 1 77 ? -3.540 1.088 -11.048 1.00 84.56 77 LEU A CA 1
ATOM 647 C C . LEU A 1 77 ? -4.143 0.087 -10.049 1.00 84.56 77 LEU A C 1
ATOM 649 O O . LEU A 1 77 ? -4.989 0.483 -9.239 1.00 84.56 77 LEU A O 1
ATOM 653 N N . PRO A 1 78 ? -3.729 -1.192 -10.087 1.00 83.19 78 PRO A N 1
ATOM 654 C CA . PRO A 1 78 ? -4.187 -2.178 -9.117 1.00 83.19 78 PRO A CA 1
ATOM 655 C C . PRO A 1 78 ? -3.831 -1.772 -7.682 1.00 83.19 78 PRO A C 1
ATOM 657 O O . PRO A 1 78 ? -2.811 -1.127 -7.429 1.00 83.19 78 PRO A O 1
ATOM 660 N N . HIS A 1 79 ? -4.664 -2.178 -6.724 1.00 83.56 79 HIS A N 1
ATOM 661 C CA . HIS A 1 79 ? -4.380 -1.953 -5.312 1.00 83.56 79 HIS A CA 1
ATOM 662 C C . HIS A 1 79 ? -3.273 -2.906 -4.847 1.00 83.56 79 HIS A C 1
ATOM 664 O O . HIS A 1 79 ? -3.437 -4.121 -4.941 1.00 83.56 79 HIS A O 1
ATOM 670 N N . ILE A 1 80 ? -2.178 -2.362 -4.305 1.00 86.00 80 ILE A N 1
ATOM 671 C CA . ILE A 1 80 ? -0.994 -3.142 -3.899 1.00 86.00 80 ILE A CA 1
ATOM 672 C C . ILE A 1 80 ? -1.375 -4.294 -2.964 1.00 86.00 80 ILE A C 1
ATOM 674 O O . ILE A 1 80 ? -1.002 -5.432 -3.221 1.00 86.00 80 ILE A O 1
ATOM 678 N N . ASP A 1 81 ? -2.159 -4.020 -1.917 1.00 84.00 81 ASP A N 1
ATOM 679 C CA . ASP A 1 81 ? -2.547 -5.064 -0.959 1.00 84.00 81 ASP A CA 1
ATOM 680 C C . ASP A 1 81 ? -3.341 -6.202 -1.621 1.00 84.00 81 ASP A C 1
ATOM 682 O O . ASP A 1 81 ? -3.094 -7.363 -1.321 1.00 84.00 81 ASP A O 1
ATOM 686 N N . ALA A 1 82 ? -4.219 -5.889 -2.581 1.00 85.19 82 ALA A N 1
ATOM 687 C CA . ALA A 1 82 ? -5.009 -6.905 -3.272 1.00 85.19 82 ALA A CA 1
ATOM 688 C C . ALA A 1 82 ? -4.124 -7.804 -4.150 1.00 85.19 82 ALA A C 1
ATOM 690 O O . ALA A 1 82 ? -4.336 -9.009 -4.217 1.00 85.19 82 ALA A O 1
ATOM 691 N N . MET A 1 83 ? -3.095 -7.235 -4.784 1.00 88.56 83 MET A N 1
ATOM 692 C CA . MET A 1 83 ? -2.122 -8.008 -5.561 1.00 88.56 83 MET A CA 1
ATOM 693 C C . MET A 1 83 ? -1.257 -8.916 -4.684 1.00 88.56 83 MET A C 1
ATOM 695 O O . MET A 1 83 ? -0.945 -10.048 -5.057 1.00 88.56 83 MET A O 1
ATOM 699 N N . VAL A 1 84 ? -0.853 -8.417 -3.515 1.00 89.50 84 VAL A N 1
ATOM 700 C CA . VAL A 1 84 ? -0.069 -9.182 -2.540 1.00 89.50 84 VAL A CA 1
ATOM 701 C C . VAL A 1 84 ? -0.901 -10.350 -2.004 1.00 89.50 84 VAL A C 1
ATOM 703 O O . VAL A 1 84 ? -0.415 -11.480 -1.989 1.00 89.50 84 VAL A O 1
ATOM 706 N N . ASP A 1 85 ? -2.170 -10.113 -1.667 1.00 88.56 85 ASP A N 1
ATOM 707 C CA . ASP A 1 85 ? -3.104 -11.162 -1.245 1.00 88.56 85 ASP A CA 1
ATOM 708 C C . ASP A 1 85 ? -3.340 -12.198 -2.344 1.00 88.56 85 ASP A C 1
ATOM 710 O O . ASP A 1 85 ? -3.269 -13.398 -2.088 1.00 88.56 85 ASP A O 1
ATOM 714 N N . ALA A 1 86 ? -3.554 -11.750 -3.584 1.00 88.56 86 ALA A N 1
ATOM 715 C CA . ALA A 1 86 ? -3.748 -12.638 -4.723 1.00 88.56 86 ALA A CA 1
ATOM 716 C C . ALA A 1 86 ? -2.512 -13.507 -4.999 1.00 88.56 86 ALA A C 1
ATOM 718 O O . ALA A 1 86 ? -2.640 -14.587 -5.572 1.00 88.56 86 ALA A O 1
ATOM 719 N N . THR A 1 87 ? -1.321 -13.057 -4.608 1.00 90.88 87 THR A N 1
ATOM 720 C CA . THR A 1 87 ? -0.066 -13.802 -4.766 1.00 90.88 87 THR A CA 1
ATOM 721 C C . THR A 1 87 ? 0.155 -14.816 -3.644 1.00 90.88 87 THR A C 1
ATOM 723 O O . THR A 1 87 ? 0.709 -15.891 -3.878 1.00 90.88 87 THR A O 1
ATOM 726 N N . ALA A 1 88 ? -0.274 -14.508 -2.421 1.00 91.44 88 ALA A N 1
ATOM 727 C CA . ALA A 1 88 ? -0.075 -15.388 -1.275 1.00 91.44 88 ALA A CA 1
ATOM 728 C C . ALA A 1 88 ? -0.741 -16.764 -1.475 1.00 91.44 88 ALA A C 1
ATOM 730 O O . ALA A 1 88 ? -1.756 -16.902 -2.170 1.00 91.44 88 ALA A O 1
ATOM 731 N N . GLY A 1 89 ? -0.167 -17.808 -0.872 1.00 89.75 89 GLY A N 1
ATOM 732 C CA . GLY A 1 89 ? -0.727 -19.165 -0.937 1.00 89.75 89 GLY A CA 1
ATOM 733 C C . GLY A 1 89 ? -0.238 -20.043 -2.093 1.00 89.75 89 GLY A C 1
ATOM 734 O O . GLY A 1 89 ? -0.548 -21.227 -2.110 1.00 89.75 89 GLY A O 1
ATOM 735 N N . HIS A 1 90 ? 0.516 -19.497 -3.049 1.00 92.31 90 HIS A N 1
ATOM 736 C CA . HIS A 1 90 ? 1.001 -20.249 -4.212 1.00 92.31 90 HIS A CA 1
ATOM 737 C C . HIS A 1 90 ? 2.291 -21.016 -3.880 1.00 92.31 90 HIS A C 1
ATOM 739 O O . HIS A 1 90 ? 3.152 -20.495 -3.170 1.00 92.31 90 HIS A O 1
ATOM 745 N N . GLU A 1 91 ? 2.444 -22.239 -4.400 1.00 93.81 91 GLU A N 1
ATOM 746 C CA . GLU A 1 91 ? 3.639 -23.069 -4.177 1.00 93.81 91 GLU A CA 1
ATOM 747 C C . GLU A 1 91 ? 4.893 -22.501 -4.844 1.00 93.81 91 GLU A C 1
ATOM 749 O O . GLU A 1 91 ? 5.974 -22.535 -4.252 1.00 93.81 91 GLU A O 1
ATOM 754 N N . LEU A 1 92 ? 4.757 -22.007 -6.082 1.00 96.19 92 LEU A N 1
ATOM 755 C CA . LEU A 1 92 ? 5.866 -21.474 -6.871 1.00 96.19 92 LEU A CA 1
ATOM 756 C C . LEU A 1 92 ? 5.550 -20.096 -7.443 1.00 96.19 92 LEU A C 1
ATOM 758 O O . LEU A 1 92 ? 4.472 -19.834 -7.986 1.00 96.19 92 LEU A O 1
ATOM 762 N N . LEU A 1 93 ? 6.560 -19.238 -7.360 1.00 96.31 93 LEU A N 1
ATOM 763 C CA . LEU A 1 93 ? 6.556 -17.860 -7.810 1.00 96.31 93 LEU A CA 1
ATOM 764 C C . LEU A 1 93 ? 7.751 -17.628 -8.741 1.00 96.31 93 LEU A C 1
ATOM 766 O O . LEU A 1 93 ? 8.860 -18.094 -8.484 1.00 96.31 93 LEU A O 1
ATOM 770 N N . THR A 1 94 ? 7.541 -16.863 -9.805 1.00 96.12 94 THR A N 1
ATOM 771 C CA . THR A 1 94 ? 8.605 -16.373 -10.681 1.00 96.12 94 THR A CA 1
ATOM 772 C C . THR A 1 94 ? 8.495 -14.865 -10.827 1.00 96.12 94 THR A C 1
ATOM 774 O O . THR A 1 94 ? 7.523 -14.355 -11.378 1.00 96.12 94 THR A O 1
ATOM 777 N N . PHE A 1 95 ? 9.530 -14.162 -10.390 1.00 94.88 95 PHE A N 1
ATOM 778 C CA . PHE A 1 95 ? 9.650 -12.713 -10.472 1.00 94.88 95 PHE A CA 1
ATOM 779 C C . PHE A 1 95 ? 10.418 -12.328 -11.731 1.00 94.88 95 PHE A C 1
ATOM 781 O O . PHE A 1 95 ? 11.520 -12.829 -11.970 1.00 94.88 95 PHE A O 1
ATOM 788 N N . MET A 1 96 ? 9.853 -11.426 -12.527 1.00 93.88 96 MET A N 1
ATOM 789 C CA . MET A 1 96 ? 10.422 -10.980 -13.794 1.00 93.88 96 MET A CA 1
ATOM 790 C C . MET A 1 96 ? 10.533 -9.454 -13.829 1.00 93.88 96 MET A C 1
ATOM 792 O O . MET A 1 96 ? 9.577 -8.744 -13.535 1.00 93.88 96 MET A O 1
ATOM 796 N N . ASP A 1 97 ? 11.701 -8.955 -14.237 1.00 91.62 97 ASP A N 1
ATOM 797 C CA . ASP A 1 97 ? 11.995 -7.522 -14.403 1.00 91.62 97 ASP A CA 1
ATOM 798 C C . ASP A 1 97 ? 12.278 -7.251 -15.883 1.00 91.62 97 ASP A C 1
ATOM 800 O O . ASP A 1 97 ? 13.116 -7.918 -16.503 1.00 91.62 97 ASP A O 1
ATOM 804 N N . ALA A 1 98 ? 11.577 -6.278 -16.464 1.00 90.12 98 ALA A N 1
ATOM 805 C CA . ALA A 1 98 ? 11.798 -5.876 -17.847 1.00 90.12 98 ALA A CA 1
ATOM 806 C C . ALA A 1 98 ? 13.135 -5.133 -18.011 1.00 90.12 98 ALA A C 1
ATOM 808 O O . ALA A 1 98 ? 13.485 -4.217 -17.262 1.00 90.12 98 ALA A O 1
ATOM 809 N N . TYR A 1 99 ? 13.887 -5.476 -19.056 1.00 88.06 99 TYR A N 1
ATOM 810 C CA . TYR A 1 99 ? 15.152 -4.816 -19.362 1.00 88.06 99 TYR A CA 1
ATOM 811 C C . TYR A 1 99 ? 14.912 -3.384 -19.853 1.00 88.06 99 TYR A C 1
ATOM 813 O O . TYR A 1 99 ? 14.492 -3.173 -20.987 1.00 88.06 99 TYR A O 1
ATOM 821 N N . SER A 1 100 ? 15.183 -2.383 -19.010 1.00 84.38 100 SER A N 1
ATOM 822 C CA . SER A 1 100 ? 14.870 -0.978 -19.323 1.00 84.38 100 SER A CA 1
ATOM 823 C C . SER A 1 100 ? 13.410 -0.807 -19.778 1.00 84.38 100 SER A C 1
ATOM 825 O O . SER A 1 100 ? 13.181 -0.248 -20.846 1.00 84.38 100 SER A O 1
ATOM 827 N N . GLY A 1 101 ? 12.455 -1.317 -18.985 1.00 85.81 101 GLY A N 1
ATOM 828 C CA . GLY A 1 101 ? 11.025 -1.429 -19.323 1.00 85.81 101 GLY A CA 1
ATOM 829 C C . GLY A 1 101 ? 10.456 -0.256 -20.125 1.00 85.81 101 GLY A C 1
ATOM 830 O O . GLY A 1 101 ? 10.047 -0.446 -21.268 1.00 85.81 101 GLY A O 1
ATOM 831 N N . TYR A 1 102 ? 10.510 0.970 -19.593 1.00 89.44 102 TYR A N 1
ATOM 832 C CA . TYR A 1 102 ? 9.978 2.151 -20.293 1.00 89.44 102 TYR A CA 1
ATOM 833 C C . TYR A 1 102 ? 10.602 2.383 -21.673 1.00 89.44 102 TYR A C 1
ATOM 835 O O . TYR A 1 102 ? 9.885 2.623 -22.639 1.00 89.44 102 TYR A O 1
ATOM 843 N N . ASN A 1 103 ? 11.916 2.202 -21.812 1.00 90.94 103 ASN A N 1
ATOM 844 C CA . ASN A 1 103 ? 12.623 2.391 -23.079 1.00 90.94 103 ASN A CA 1
ATOM 845 C C . ASN A 1 103 ? 12.276 1.337 -24.148 1.00 90.94 103 ASN A C 1
ATOM 847 O O . ASN A 1 103 ? 12.812 1.419 -25.252 1.00 90.94 103 ASN A O 1
ATOM 851 N N . GLN A 1 104 ? 11.460 0.328 -23.832 1.00 91.38 104 GLN A N 1
ATOM 852 C CA . GLN A 1 104 ? 10.932 -0.620 -24.817 1.00 91.38 104 GLN A CA 1
ATOM 853 C C . GLN A 1 104 ? 9.625 -0.132 -25.459 1.00 91.38 104 GLN A C 1
ATOM 855 O O . GLN A 1 104 ? 9.203 -0.685 -26.471 1.00 91.38 104 GLN A O 1
ATOM 860 N N . ILE A 1 105 ? 9.004 0.916 -24.907 1.00 93.06 105 ILE A N 1
ATOM 861 C CA . ILE A 1 105 ? 7.796 1.545 -25.445 1.00 93.06 105 ILE A CA 1
ATOM 862 C C . ILE A 1 105 ? 8.216 2.730 -26.314 1.00 93.06 105 ILE A C 1
ATOM 864 O O . ILE A 1 105 ? 8.983 3.585 -25.876 1.00 93.06 105 ILE A O 1
ATOM 868 N N . LEU A 1 106 ? 7.731 2.788 -27.554 1.00 94.31 106 LEU A N 1
ATOM 869 C CA . LEU A 1 106 ? 7.989 3.920 -28.446 1.00 94.31 106 LEU A CA 1
ATOM 870 C C . LEU A 1 106 ? 7.211 5.156 -27.984 1.00 94.31 106 LEU A C 1
ATOM 872 O O . LEU A 1 106 ? 6.051 5.057 -27.586 1.00 94.31 106 LEU A O 1
ATOM 876 N N . MET A 1 107 ? 7.846 6.322 -28.067 1.00 95.31 107 MET A N 1
ATOM 877 C CA . MET A 1 107 ? 7.156 7.600 -27.908 1.00 95.31 107 MET A CA 1
ATOM 878 C C . MET A 1 107 ? 6.354 7.910 -29.168 1.00 95.31 107 MET A C 1
ATOM 880 O O . MET A 1 107 ? 6.853 7.717 -30.282 1.00 95.31 107 MET A O 1
ATOM 884 N N . HIS A 1 108 ? 5.152 8.458 -28.984 1.00 94.62 108 HIS A N 1
ATOM 885 C CA . HIS A 1 108 ? 4.392 9.055 -30.078 1.00 94.62 108 HIS A CA 1
ATOM 886 C C . HIS A 1 108 ? 5.236 10.139 -30.757 1.00 94.62 108 HIS A C 1
ATOM 888 O O . HIS A 1 108 ? 5.907 10.907 -30.065 1.00 94.62 108 HIS A O 1
ATOM 894 N N . THR A 1 109 ? 5.232 10.193 -32.090 1.00 94.19 109 THR A N 1
ATOM 895 C CA . THR A 1 109 ? 6.125 11.060 -32.884 1.00 94.19 109 THR A CA 1
ATOM 896 C C . THR A 1 109 ? 6.053 12.520 -32.450 1.00 94.19 109 THR A C 1
ATOM 898 O O . THR A 1 109 ? 7.092 13.145 -32.245 1.00 94.19 109 THR A O 1
ATOM 901 N N . ASP A 1 110 ? 4.839 13.004 -32.203 1.00 93.75 110 ASP A N 1
ATOM 902 C CA . ASP A 1 110 ? 4.550 14.404 -31.864 1.00 93.75 110 ASP A CA 1
ATOM 903 C C . ASP A 1 110 ? 4.932 14.763 -30.417 1.00 93.75 110 ASP A C 1
ATOM 905 O O . ASP A 1 110 ? 5.042 15.934 -30.057 1.00 93.75 110 ASP A O 1
ATOM 909 N N . ASP A 1 111 ? 5.159 13.753 -29.573 1.00 94.00 111 ASP A N 1
ATOM 910 C CA . ASP A 1 111 ? 5.560 13.931 -28.176 1.00 94.00 111 ASP A CA 1
ATOM 911 C C . ASP A 1 111 ? 7.068 13.756 -27.967 1.00 94.00 111 ASP A C 1
ATOM 913 O O . ASP A 1 111 ? 7.579 14.089 -26.896 1.00 94.00 111 ASP A O 1
ATOM 917 N N . GLN A 1 112 ? 7.805 13.264 -28.970 1.00 95.31 112 GLN A N 1
ATOM 918 C CA . GLN A 1 112 ? 9.248 13.030 -28.853 1.00 95.31 112 GLN A CA 1
ATOM 919 C C . GLN A 1 112 ? 9.991 14.316 -28.496 1.00 95.31 112 GLN A C 1
ATOM 921 O O . GLN A 1 112 ? 10.735 14.339 -27.520 1.00 95.31 112 GLN A O 1
ATOM 926 N N . GLU A 1 113 ? 9.771 15.407 -29.235 1.00 95.44 113 GLU A N 1
ATOM 927 C CA . GLU A 1 113 ? 10.512 16.664 -29.032 1.00 95.44 113 GLU A CA 1
ATOM 928 C C . GLU A 1 113 ? 10.193 17.347 -27.705 1.00 95.44 113 GLU A C 1
ATOM 930 O O . GLU A 1 113 ? 11.058 18.015 -27.146 1.00 95.44 113 GLU A O 1
ATOM 935 N N . LYS A 1 114 ? 9.017 17.083 -27.124 1.00 94.81 114 LYS A N 1
ATOM 936 C CA . LYS A 1 114 ? 8.660 17.567 -25.783 1.00 94.81 114 LYS A CA 1
ATOM 937 C C . LYS A 1 114 ? 9.567 16.979 -24.699 1.00 94.81 114 LYS A C 1
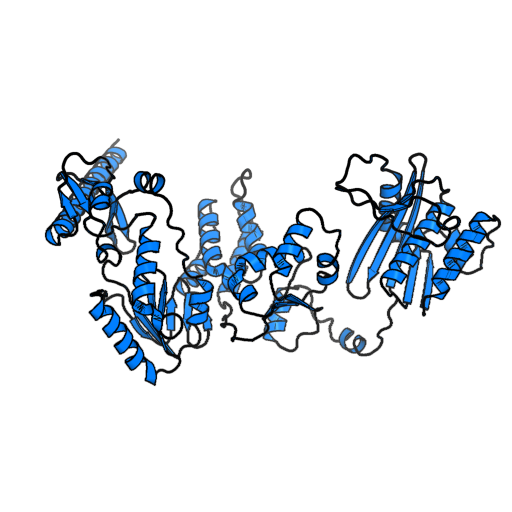ATOM 939 O O . LYS A 1 114 ? 9.733 17.572 -23.641 1.00 94.81 114 LYS A O 1
ATOM 944 N N . THR A 1 115 ? 10.187 15.828 -24.964 1.00 95.38 115 THR A N 1
ATOM 945 C CA . THR A 1 115 ? 11.157 15.186 -24.059 1.00 95.38 115 THR A CA 1
ATOM 946 C C . THR A 1 115 ? 12.595 15.674 -24.257 1.00 95.38 115 THR A C 1
ATOM 948 O O . THR A 1 115 ? 13.533 15.011 -23.805 1.00 95.38 115 THR A O 1
ATOM 951 N N . ALA A 1 116 ? 12.796 16.789 -24.964 1.00 95.25 116 ALA A N 1
ATOM 952 C CA . ALA A 1 116 ? 14.126 17.302 -25.238 1.00 95.25 116 ALA A CA 1
ATOM 953 C C . ALA A 1 116 ? 14.873 17.710 -23.959 1.00 95.25 116 ALA A C 1
ATOM 955 O O . ALA A 1 116 ? 14.301 18.243 -23.007 1.00 95.25 116 ALA A O 1
ATOM 956 N N . PHE A 1 117 ? 16.175 17.444 -23.943 1.00 91.62 117 PHE A N 1
ATOM 957 C CA . PHE A 1 117 ? 17.065 17.732 -22.831 1.00 91.62 117 PHE A CA 1
ATOM 958 C C . PHE A 1 117 ? 18.434 18.197 -23.321 1.00 91.62 117 PHE A C 1
ATOM 960 O O . PHE A 1 117 ? 18.886 17.833 -24.412 1.00 91.62 117 PHE A O 1
ATOM 967 N N . MET A 1 118 ? 19.090 19.009 -22.497 1.00 88.25 118 MET A N 1
ATOM 968 C CA . MET A 1 118 ? 20.371 19.629 -22.823 1.00 88.25 118 MET A CA 1
ATOM 969 C C . MET A 1 118 ? 21.545 18.843 -22.241 1.00 88.25 118 MET A C 1
ATOM 971 O O . MET A 1 118 ? 21.558 18.519 -21.054 1.00 88.25 118 MET A O 1
ATOM 975 N N . THR A 1 119 ? 22.562 18.596 -23.061 1.00 83.75 119 THR A N 1
ATOM 976 C CA . THR A 1 119 ? 23.868 18.086 -22.630 1.00 83.75 119 THR A CA 1
ATOM 977 C C . THR A 1 119 ? 24.984 18.990 -23.154 1.00 83.75 119 THR A C 1
ATOM 979 O O . THR A 1 119 ? 24.757 19.872 -23.980 1.00 83.75 119 THR A O 1
ATOM 982 N N . ASP A 1 120 ? 26.210 18.762 -22.695 1.00 79.75 120 ASP A N 1
ATOM 983 C CA . ASP A 1 120 ? 27.418 19.424 -23.203 1.00 79.75 120 ASP A CA 1
ATOM 984 C C . ASP A 1 120 ? 27.698 19.131 -24.691 1.00 79.75 120 ASP A C 1
ATOM 986 O O . ASP A 1 120 ? 28.331 19.934 -25.371 1.00 79.75 120 ASP A O 1
ATOM 990 N N . LYS A 1 121 ? 27.197 18.005 -25.218 1.00 82.88 121 LYS A N 1
ATOM 991 C CA . LYS A 1 121 ? 27.309 17.612 -26.634 1.00 82.88 121 LYS A CA 1
ATOM 992 C C . LYS A 1 121 ? 26.208 18.168 -27.536 1.00 82.88 121 LYS A C 1
ATOM 994 O O . LYS A 1 121 ? 26.278 17.979 -28.749 1.00 82.88 121 LYS A O 1
ATOM 999 N N . GLY A 1 122 ? 25.164 18.768 -26.975 1.00 87.88 122 GLY A N 1
ATOM 1000 C CA . GLY A 1 122 ? 24.029 19.285 -27.731 1.00 87.88 122 GLY A CA 1
ATOM 1001 C C . GLY A 1 122 ? 22.685 18.903 -27.129 1.00 87.88 122 GLY A C 1
ATOM 1002 O O . GLY A 1 122 ? 22.582 18.494 -25.974 1.00 87.88 122 GLY A O 1
ATOM 1003 N N . ILE A 1 123 ? 21.636 19.062 -27.931 1.00 92.38 123 ILE A N 1
ATOM 1004 C CA . ILE A 1 123 ? 20.257 18.871 -27.492 1.00 92.38 123 ILE A CA 1
ATOM 1005 C C . ILE A 1 123 ? 19.691 17.609 -28.129 1.00 92.38 123 ILE A C 1
ATOM 1007 O O . ILE A 1 123 ? 19.765 17.411 -29.346 1.00 92.38 123 ILE A O 1
ATOM 1011 N N . TYR A 1 124 ? 19.110 16.759 -27.290 1.00 93.81 124 TYR A N 1
ATOM 1012 C CA . TYR A 1 124 ? 18.593 15.458 -27.687 1.00 93.81 124 TYR A CA 1
ATOM 1013 C C . TYR A 1 124 ? 17.176 15.265 -27.171 1.00 93.81 124 TYR A C 1
ATOM 1015 O O . TYR A 1 124 ? 16.828 15.788 -26.121 1.00 93.81 124 TYR A O 1
ATOM 1023 N N . CYS A 1 125 ? 16.368 14.480 -27.876 1.00 94.44 125 CYS A N 1
ATOM 1024 C CA . CYS A 1 125 ? 15.042 14.068 -27.429 1.00 94.44 125 CYS A CA 1
ATOM 1025 C C . CYS A 1 125 ? 14.871 12.548 -27.533 1.00 94.44 125 CYS A C 1
ATOM 1027 O O . CYS A 1 125 ? 15.577 11.875 -28.294 1.00 94.44 125 CYS A O 1
ATOM 1029 N N . TYR A 1 126 ? 13.956 11.988 -26.746 1.00 95.38 126 TYR A N 1
ATOM 1030 C CA . TYR A 1 126 ? 13.723 10.551 -26.703 1.00 95.38 126 TYR A CA 1
ATOM 1031 C C . TYR A 1 126 ? 12.771 10.071 -27.803 1.00 95.38 126 TYR A C 1
ATOM 1033 O O . TYR A 1 126 ? 11.694 10.623 -28.006 1.00 95.38 126 TYR A O 1
ATOM 1041 N N . LYS A 1 127 ? 13.144 8.968 -28.466 1.00 96.12 127 LYS A N 1
ATOM 1042 C CA . LYS A 1 127 ? 12.264 8.194 -29.364 1.00 96.12 127 LYS A CA 1
ATOM 1043 C C . LYS A 1 127 ? 11.484 7.099 -28.635 1.00 96.12 127 LYS A C 1
ATOM 1045 O O . LYS A 1 127 ? 10.502 6.580 -29.155 1.00 96.12 127 LYS A O 1
ATOM 1050 N N . VAL A 1 128 ? 11.950 6.720 -27.449 1.00 94.69 128 VAL A N 1
ATOM 1051 C CA . VAL A 1 128 ? 11.362 5.696 -26.575 1.00 94.69 128 VAL A CA 1
ATOM 1052 C C . VAL A 1 128 ? 10.985 6.322 -25.247 1.00 94.69 128 VAL A C 1
ATOM 1054 O O . VAL A 1 128 ? 11.609 7.295 -24.851 1.00 94.69 128 VAL A O 1
ATOM 1057 N N . MET A 1 129 ? 10.000 5.789 -24.540 1.00 94.88 129 MET A N 1
ATOM 1058 C CA . MET A 1 129 ? 9.480 6.418 -23.333 1.00 94.88 129 MET A CA 1
ATOM 1059 C C . MET A 1 129 ? 10.569 6.511 -22.248 1.00 94.88 129 MET A C 1
ATOM 1061 O O . MET A 1 129 ? 11.063 5.477 -21.786 1.00 94.88 129 MET A O 1
ATOM 1065 N N . PRO A 1 130 ? 10.992 7.725 -21.843 1.00 91.75 130 PRO A N 1
ATOM 1066 C CA . PRO A 1 130 ? 11.992 7.881 -20.801 1.00 91.75 130 PRO A CA 1
ATOM 1067 C C . PRO A 1 130 ? 11.383 7.693 -19.411 1.00 91.75 130 PRO A C 1
ATOM 1069 O O . PRO A 1 130 ? 10.190 7.905 -19.177 1.00 91.75 130 PRO A O 1
ATOM 1072 N N . PHE A 1 131 ? 12.239 7.350 -18.449 1.00 86.94 131 PHE A N 1
ATOM 1073 C CA . PHE A 1 131 ? 11.879 7.449 -17.041 1.00 86.94 131 PHE A CA 1
ATOM 1074 C C . PHE A 1 131 ? 11.598 8.920 -16.677 1.00 86.94 131 PHE A C 1
ATOM 1076 O O . PHE A 1 131 ? 12.312 9.816 -17.121 1.00 86.94 131 PHE A O 1
ATOM 1083 N N . GLY A 1 132 ? 10.616 9.159 -15.803 1.00 88.81 132 GLY A N 1
ATOM 1084 C CA . GLY A 1 132 ? 10.398 10.461 -15.158 1.00 88.81 132 GLY A CA 1
ATOM 1085 C C . GLY A 1 132 ? 9.190 11.217 -15.694 1.00 88.81 132 GLY A C 1
ATOM 1086 O O . GLY A 1 132 ? 8.796 12.219 -15.105 1.00 88.81 132 GLY A O 1
ATOM 1087 N N . LEU A 1 133 ? 8.560 10.718 -16.759 1.00 92.62 133 LEU A N 1
ATOM 1088 C CA . LEU A 1 133 ? 7.285 11.240 -17.238 1.00 92.62 133 LEU A CA 1
ATOM 1089 C C . LEU A 1 133 ? 6.139 10.828 -16.308 1.00 92.62 133 LEU A C 1
ATOM 1091 O O . LEU A 1 133 ? 6.023 9.669 -15.905 1.00 92.62 133 LEU A O 1
ATOM 1095 N N . LYS A 1 134 ? 5.242 11.774 -16.037 1.00 92.50 134 LYS A N 1
ATOM 1096 C CA . LYS A 1 134 ? 4.083 11.631 -15.144 1.00 92.50 134 LYS A CA 1
ATOM 1097 C C . LYS A 1 134 ? 3.184 10.444 -15.486 1.00 92.50 134 LYS A C 1
ATOM 1099 O O . LYS A 1 134 ? 2.701 9.773 -14.580 1.00 92.50 134 LYS A O 1
ATOM 1104 N N . ASN A 1 135 ? 2.977 10.185 -16.777 1.00 92.75 135 ASN A N 1
ATOM 1105 C CA . ASN A 1 135 ? 2.061 9.150 -17.261 1.00 92.75 135 ASN A CA 1
ATOM 1106 C C . ASN A 1 135 ? 2.774 7.848 -17.679 1.00 92.75 135 ASN A C 1
ATOM 1108 O O . ASN A 1 135 ? 2.101 6.910 -18.098 1.00 92.75 135 ASN A O 1
ATOM 1112 N N . ALA A 1 136 ? 4.105 7.743 -17.536 1.00 92.12 136 ALA A N 1
ATOM 1113 C CA . ALA A 1 136 ? 4.852 6.554 -17.970 1.00 92.12 136 ALA A CA 1
ATOM 1114 C C . ALA A 1 136 ? 4.361 5.264 -17.293 1.00 92.12 136 ALA A C 1
ATOM 1116 O O . ALA A 1 136 ? 4.179 4.247 -17.959 1.00 92.12 136 ALA A O 1
ATOM 1117 N N . GLY A 1 137 ? 4.085 5.322 -15.985 1.00 91.12 137 GLY A N 1
ATOM 1118 C CA . GLY A 1 137 ? 3.558 4.181 -15.231 1.00 91.12 137 GLY A CA 1
ATOM 1119 C C . GLY A 1 137 ? 2.178 3.730 -15.721 1.00 91.12 137 GLY A C 1
ATOM 1120 O O . GLY A 1 137 ? 1.956 2.535 -15.897 1.00 91.12 137 GLY A O 1
ATOM 1121 N N . SER A 1 138 ? 1.277 4.675 -16.010 1.00 92.38 138 SER A N 1
ATOM 1122 C CA . SER A 1 138 ? -0.060 4.385 -16.549 1.00 92.38 138 SER A CA 1
ATOM 1123 C C . SER A 1 138 ? 0.013 3.752 -17.939 1.00 92.38 138 SER A C 1
ATOM 1125 O O . SER A 1 138 ? -0.635 2.735 -18.187 1.00 92.38 138 SER A O 1
ATOM 1127 N N . THR A 1 139 ? 0.851 4.295 -18.827 1.00 92.81 139 THR A N 1
ATOM 1128 C CA . THR A 1 139 ? 1.090 3.735 -20.165 1.00 92.81 139 THR A CA 1
ATOM 1129 C C . THR A 1 139 ? 1.665 2.324 -20.085 1.00 92.81 139 THR A C 1
ATOM 1131 O O . THR A 1 139 ? 1.178 1.423 -20.770 1.00 92.81 139 THR A O 1
ATOM 1134 N N . TYR A 1 140 ? 2.654 2.102 -19.214 1.00 91.88 140 TYR A N 1
ATOM 1135 C CA . TYR A 1 140 ? 3.258 0.784 -19.030 1.00 91.88 140 TYR A CA 1
ATOM 1136 C C . TYR A 1 140 ? 2.245 -0.226 -18.479 1.00 91.88 140 TYR A C 1
ATOM 1138 O O . TYR A 1 140 ? 2.070 -1.300 -19.052 1.00 91.88 140 TYR A O 1
ATOM 1146 N N . GLN A 1 141 ? 1.495 0.133 -17.432 1.00 91.56 141 GLN A N 1
ATOM 1147 C CA . GLN A 1 141 ? 0.452 -0.736 -16.882 1.00 91.56 141 GLN A CA 1
ATOM 1148 C C . GLN A 1 141 ? -0.604 -1.088 -17.939 1.00 91.56 141 GLN A C 1
ATOM 1150 O O . GLN A 1 141 ? -1.050 -2.233 -18.005 1.00 91.56 141 GLN A O 1
ATOM 1155 N N . ARG A 1 142 ? -1.005 -0.127 -18.779 1.00 92.12 142 ARG A N 1
ATOM 1156 C CA . ARG A 1 142 ? -1.972 -0.345 -19.862 1.00 92.12 142 ARG A CA 1
ATOM 1157 C C . ARG A 1 142 ? -1.454 -1.341 -20.896 1.00 92.12 142 ARG A C 1
ATOM 1159 O O . ARG A 1 142 ? -2.198 -2.245 -21.274 1.00 92.12 142 ARG A O 1
ATOM 1166 N N . LEU A 1 143 ? -0.191 -1.207 -21.305 1.00 92.31 143 LEU A N 1
ATOM 1167 C CA . LEU A 1 143 ? 0.468 -2.152 -22.206 1.00 92.31 143 LEU A CA 1
ATOM 1168 C C . LEU A 1 143 ? 0.457 -3.561 -21.612 1.00 92.31 143 LEU A C 1
ATOM 1170 O O . LEU A 1 143 ? -0.027 -4.490 -22.253 1.00 92.31 143 LEU A O 1
ATOM 1174 N N . VAL A 1 144 ? 0.936 -3.726 -20.378 1.00 91.25 144 VAL A N 1
ATOM 1175 C CA . VAL A 1 144 ? 1.046 -5.067 -19.795 1.00 91.25 144 VAL A CA 1
ATOM 1176 C C . VAL A 1 144 ? -0.332 -5.676 -19.518 1.00 91.25 144 VAL A C 1
ATOM 1178 O O . VAL A 1 144 ? -0.534 -6.871 -19.734 1.00 91.25 144 VAL A O 1
ATOM 1181 N N . LYS A 1 145 ? -1.324 -4.852 -19.152 1.00 91.88 145 LYS A N 1
ATOM 1182 C CA . LYS A 1 145 ? -2.721 -5.290 -19.036 1.00 91.88 145 LYS A CA 1
ATOM 1183 C C . LYS A 1 145 ? -3.287 -5.804 -20.356 1.00 91.88 145 LYS A C 1
ATOM 1185 O O . LYS A 1 145 ? -4.027 -6.781 -20.350 1.00 91.88 145 LYS A O 1
ATOM 1190 N N . MET A 1 146 ? -2.940 -5.168 -21.471 1.00 92.38 146 MET A N 1
ATOM 1191 C CA . MET A 1 146 ? -3.316 -5.645 -22.800 1.00 92.38 146 MET A CA 1
ATOM 1192 C C . MET A 1 146 ? -2.609 -6.965 -23.140 1.00 92.38 146 MET A C 1
ATOM 1194 O O . MET A 1 146 ? -3.267 -7.888 -23.607 1.00 92.38 146 MET A O 1
ATOM 1198 N N . MET A 1 147 ? -1.305 -7.075 -22.866 1.00 93.38 147 MET A N 1
ATOM 1199 C CA . MET A 1 147 ? -0.502 -8.267 -23.178 1.00 93.38 147 MET A CA 1
ATOM 1200 C C . MET A 1 147 ? -0.982 -9.522 -22.437 1.00 93.38 147 MET A C 1
ATOM 1202 O O . MET A 1 147 ? -1.103 -10.583 -23.038 1.00 93.38 147 MET A O 1
ATOM 1206 N N . PHE A 1 148 ? -1.268 -9.406 -21.137 1.00 93.44 148 PHE A N 1
ATOM 1207 C CA . PHE A 1 148 ? -1.610 -10.544 -20.274 1.00 93.44 148 PHE A CA 1
ATOM 1208 C C . PHE A 1 148 ? -3.090 -10.606 -19.897 1.00 93.44 148 PHE A C 1
ATOM 1210 O O . PHE A 1 148 ? -3.435 -11.239 -18.902 1.00 93.44 148 PHE A O 1
ATOM 1217 N N . LYS A 1 149 ? -3.976 -9.972 -20.673 1.00 92.50 149 LYS A N 1
ATOM 1218 C CA . LYS A 1 149 ? -5.408 -9.832 -20.356 1.00 92.50 149 LYS A CA 1
ATOM 1219 C C . LYS A 1 149 ? -6.065 -11.129 -19.857 1.00 92.50 149 LYS A C 1
ATOM 1221 O O . LYS A 1 149 ? -6.757 -11.096 -18.849 1.00 92.50 149 LYS A O 1
ATOM 1226 N N . GLU A 1 150 ? -5.802 -12.252 -20.525 1.00 91.88 150 GLU A N 1
ATOM 1227 C CA . GLU A 1 150 ? -6.400 -13.563 -20.210 1.00 91.88 150 GLU A CA 1
ATOM 1228 C C . GLU A 1 150 ? -5.768 -14.276 -18.994 1.00 91.88 150 GLU A C 1
ATOM 1230 O O . GLU A 1 150 ? -6.350 -15.209 -18.441 1.00 91.88 150 GLU A O 1
ATOM 1235 N N . HIS A 1 151 ? -4.576 -13.842 -18.571 1.00 92.19 151 HIS A N 1
ATOM 1236 C CA . HIS A 1 151 ? -3.766 -14.490 -17.529 1.00 92.19 151 HIS A CA 1
ATOM 1237 C C . HIS A 1 151 ? -3.707 -13.679 -16.224 1.00 92.19 151 HIS A C 1
ATOM 1239 O O . HIS A 1 151 ? -3.379 -14.230 -15.169 1.00 92.19 151 HIS A O 1
ATOM 1245 N N . LEU A 1 152 ? -4.018 -12.378 -16.284 1.00 91.12 152 LEU A N 1
ATOM 1246 C CA . LEU A 1 152 ? -3.987 -11.481 -15.131 1.00 91.12 152 LEU A CA 1
ATOM 1247 C C . LEU A 1 152 ? -4.937 -11.935 -14.018 1.00 91.12 152 LEU A C 1
ATOM 1249 O O . LEU A 1 152 ? -6.077 -12.320 -14.270 1.00 91.12 152 LEU A O 1
ATOM 1253 N N . GLY A 1 153 ? -4.456 -11.884 -12.776 1.00 87.94 153 GLY A N 1
ATOM 1254 C CA . GLY A 1 153 ? -5.180 -12.320 -11.579 1.00 87.94 153 GLY A CA 1
ATOM 1255 C C . GLY A 1 153 ? -5.125 -13.832 -11.336 1.00 87.94 153 GLY A C 1
ATOM 1256 O O . GLY A 1 153 ? -5.113 -14.264 -10.183 1.00 87.94 153 GLY A O 1
ATOM 1257 N N . ARG A 1 154 ? -5.030 -14.639 -12.403 1.00 90.31 154 ARG A N 1
ATOM 1258 C CA . ARG A 1 154 ? -4.994 -16.111 -12.339 1.00 90.31 154 ARG A CA 1
ATOM 1259 C C . ARG A 1 154 ? -3.572 -16.628 -12.158 1.00 90.31 154 ARG A C 1
ATOM 1261 O O . ARG A 1 154 ? -3.206 -17.081 -11.082 1.00 90.31 154 ARG A O 1
ATOM 1268 N N . THR A 1 155 ? -2.758 -16.515 -13.203 1.00 93.56 155 THR A N 1
ATOM 1269 C CA . THR A 1 155 ? -1.384 -17.044 -13.237 1.00 93.56 155 THR A CA 1
ATOM 1270 C C . THR A 1 155 ? -0.341 -15.937 -13.318 1.00 93.56 155 THR A C 1
ATOM 1272 O O . THR A 1 155 ? 0.836 -16.192 -13.077 1.00 93.56 155 THR A O 1
ATOM 1275 N N . MET A 1 156 ? -0.763 -14.703 -13.612 1.00 93.75 156 MET A N 1
ATOM 1276 C CA . MET A 1 156 ? 0.094 -13.528 -13.744 1.00 93.75 156 MET A CA 1
ATOM 1277 C C . MET A 1 156 ? -0.408 -12.377 -12.866 1.00 93.75 156 MET A C 1
ATOM 1279 O O . MET A 1 156 ? -1.591 -12.046 -12.875 1.00 93.75 156 MET A O 1
ATOM 1283 N N . GLU A 1 157 ? 0.506 -11.711 -12.173 1.00 93.12 157 GLU A N 1
ATOM 1284 C CA . GLU A 1 157 ? 0.293 -10.446 -11.473 1.00 93.12 157 GLU A CA 1
ATOM 1285 C C . GLU A 1 157 ? 1.281 -9.407 -11.991 1.00 93.12 157 GLU A C 1
ATOM 1287 O O . GLU A 1 157 ? 2.464 -9.699 -12.163 1.00 93.12 157 GLU A O 1
ATOM 1292 N N . VAL A 1 158 ? 0.809 -8.186 -12.254 1.00 90.00 158 VAL A N 1
ATOM 1293 C CA . VAL A 1 158 ? 1.672 -7.111 -12.763 1.00 90.00 158 VAL A CA 1
ATOM 1294 C C . VAL A 1 158 ? 1.349 -5.775 -12.124 1.00 90.00 158 VAL A C 1
ATOM 1296 O O . VAL A 1 158 ? 0.220 -5.285 -12.222 1.00 90.00 158 VAL A O 1
ATOM 1299 N N . TYR A 1 159 ? 2.382 -5.147 -11.566 1.00 89.06 159 TYR A N 1
ATOM 1300 C CA . TYR A 1 159 ? 2.349 -3.766 -11.109 1.00 89.06 159 TYR A CA 1
AT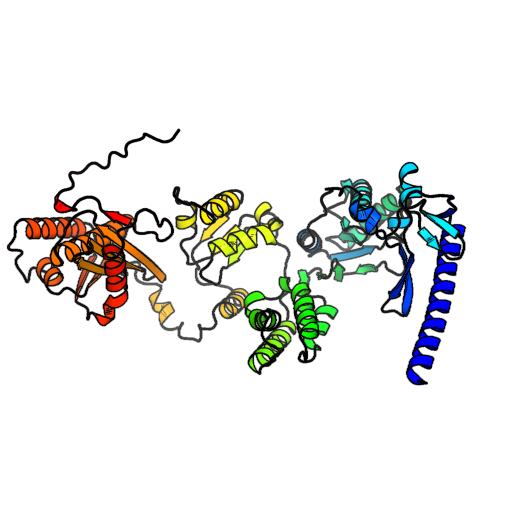OM 1301 C C . TYR A 1 159 ? 3.468 -2.969 -11.774 1.00 89.06 159 TYR A C 1
ATOM 1303 O O . TYR A 1 159 ? 4.633 -3.052 -11.390 1.00 89.06 159 TYR A O 1
ATOM 1311 N N . ILE A 1 160 ? 3.104 -2.175 -12.776 1.00 86.25 160 ILE A N 1
ATOM 1312 C CA . ILE A 1 160 ? 4.032 -1.442 -13.633 1.00 86.25 160 ILE A CA 1
ATOM 1313 C C . ILE A 1 160 ? 5.122 -2.416 -14.114 1.00 86.25 160 ILE A C 1
ATOM 1315 O O . ILE A 1 160 ? 4.788 -3.350 -14.834 1.00 86.25 160 ILE A O 1
ATOM 1319 N N . ASP A 1 161 ? 6.377 -2.251 -13.693 1.00 83.62 161 ASP A N 1
ATOM 1320 C CA . ASP A 1 161 ? 7.515 -3.057 -14.145 1.00 83.62 161 ASP A CA 1
ATOM 1321 C C . ASP A 1 161 ? 7.671 -4.395 -13.396 1.00 83.62 161 ASP A C 1
ATOM 1323 O O . ASP A 1 161 ? 8.406 -5.266 -13.869 1.00 83.62 161 ASP A O 1
ATOM 1327 N N . ASP A 1 162 ? 6.996 -4.571 -12.254 1.00 86.94 162 ASP A N 1
ATOM 1328 C CA . ASP A 1 162 ? 7.082 -5.776 -11.427 1.00 86.94 162 ASP A CA 1
ATOM 1329 C C . ASP A 1 162 ? 6.096 -6.832 -11.952 1.00 86.94 162 ASP A C 1
ATOM 1331 O O . ASP A 1 162 ? 4.898 -6.785 -11.656 1.00 86.94 162 ASP A O 1
ATOM 1335 N N . MET A 1 163 ? 6.602 -7.779 -12.750 1.00 91.38 163 MET A N 1
ATOM 1336 C CA . MET A 1 163 ? 5.829 -8.897 -13.303 1.00 91.38 163 MET A CA 1
ATOM 1337 C C . MET A 1 163 ? 6.066 -10.173 -12.493 1.00 91.38 163 MET A C 1
ATOM 1339 O O . MET A 1 163 ? 7.203 -10.507 -12.153 1.00 91.38 163 MET A O 1
ATOM 1343 N N . LEU A 1 164 ? 4.998 -10.917 -12.222 1.00 95.06 164 LEU A N 1
ATOM 1344 C CA . LEU A 1 164 ? 5.030 -12.097 -11.371 1.00 95.06 164 LEU A CA 1
ATOM 1345 C C . LEU A 1 164 ? 4.157 -13.213 -11.935 1.00 95.06 164 LEU A C 1
ATOM 1347 O O . LEU A 1 164 ? 2.944 -13.066 -12.032 1.00 95.06 164 LEU A O 1
ATOM 1351 N N . VAL A 1 165 ? 4.767 -14.358 -12.231 1.00 96.44 165 VAL A N 1
ATOM 1352 C CA . VAL A 1 165 ? 4.029 -15.594 -12.515 1.00 96.44 165 VAL A CA 1
ATOM 1353 C C . VAL A 1 165 ? 3.864 -16.368 -11.218 1.00 96.44 165 VAL A C 1
ATOM 1355 O O . VAL A 1 165 ? 4.847 -16.650 -10.533 1.00 96.44 165 VAL A O 1
ATOM 1358 N N . LYS A 1 166 ? 2.631 -16.739 -10.892 1.00 95.31 166 LYS A N 1
ATOM 1359 C CA . LYS A 1 166 ? 2.276 -17.499 -9.691 1.00 95.31 166 LYS A CA 1
ATOM 1360 C C . LYS A 1 166 ? 1.571 -18.789 -10.086 1.00 95.31 166 LYS A C 1
ATOM 1362 O O . LYS A 1 166 ? 0.872 -18.851 -11.097 1.00 95.31 166 LYS A O 1
ATOM 1367 N N . SER A 1 167 ? 1.803 -19.864 -9.344 1.00 96.12 167 SER A N 1
ATOM 1368 C CA . SER A 1 167 ? 1.167 -21.158 -9.612 1.00 96.12 167 SER A CA 1
ATOM 1369 C C . SER A 1 167 ? 0.827 -21.852 -8.311 1.00 96.12 167 SER A C 1
ATOM 1371 O O . SER A 1 167 ? 1.689 -21.993 -7.445 1.00 96.12 167 SER A O 1
ATOM 1373 N N . GLU A 1 168 ? -0.440 -22.238 -8.169 1.00 92.69 168 GLU A N 1
ATOM 1374 C CA . GLU A 1 168 ? -0.930 -22.885 -6.952 1.00 92.69 168 GLU A CA 1
ATOM 1375 C C . GLU A 1 168 ? -0.189 -24.192 -6.712 1.00 92.69 168 GLU A C 1
ATOM 1377 O O . GLU A 1 168 ? 0.264 -24.431 -5.599 1.00 92.69 168 GLU A O 1
ATOM 1382 N N . ARG A 1 169 ? 0.011 -24.974 -7.779 1.00 94.81 169 ARG A N 1
ATOM 1383 C CA . ARG A 1 169 ? 0.784 -26.210 -7.767 1.00 94.81 169 ARG A CA 1
ATOM 1384 C C . ARG A 1 169 ? 2.084 -26.042 -8.535 1.00 94.81 169 ARG A C 1
ATOM 1386 O O . ARG A 1 169 ? 2.134 -25.453 -9.616 1.00 94.81 169 ARG A O 1
ATOM 1393 N N . SER A 1 170 ? 3.137 -26.629 -7.990 1.00 94.38 170 SER A N 1
ATOM 1394 C CA . SER A 1 170 ? 4.478 -26.631 -8.569 1.00 94.38 170 SER A CA 1
ATOM 1395 C C . SER A 1 170 ? 4.550 -27.301 -9.947 1.00 94.38 170 SER A C 1
ATOM 1397 O O . SER A 1 170 ? 5.300 -26.835 -10.805 1.00 94.38 170 SER A O 1
ATOM 1399 N N . ILE A 1 171 ? 3.736 -28.335 -10.191 1.00 96.31 171 ILE A N 1
ATOM 1400 C CA . ILE A 1 171 ? 3.704 -29.076 -11.464 1.00 96.31 171 ILE A CA 1
ATOM 1401 C C . ILE A 1 171 ? 3.239 -28.219 -12.654 1.00 96.31 171 ILE A C 1
ATOM 1403 O O . ILE A 1 171 ? 3.742 -28.381 -13.764 1.00 96.31 171 ILE A O 1
ATOM 1407 N N . ASP A 1 172 ? 2.353 -27.250 -12.415 1.00 96.44 172 ASP A N 1
ATOM 1408 C CA . ASP A 1 172 ? 1.779 -26.402 -13.467 1.00 96.44 172 ASP A CA 1
ATOM 1409 C C . ASP A 1 172 ? 2.694 -25.220 -13.831 1.00 96.44 172 ASP A C 1
ATOM 1411 O O . ASP A 1 172 ? 2.538 -24.581 -14.874 1.00 96.44 172 ASP A O 1
ATOM 1415 N N . HIS A 1 173 ? 3.685 -24.916 -12.985 1.00 96.88 173 HIS A N 1
ATOM 1416 C CA . HIS A 1 173 ? 4.463 -23.681 -13.082 1.00 96.88 173 HIS A CA 1
ATOM 1417 C C . HIS A 1 173 ? 5.235 -23.553 -14.399 1.00 96.88 173 HIS A C 1
ATOM 1419 O O . HIS A 1 173 ? 5.293 -22.475 -14.990 1.00 96.88 173 HIS A O 1
ATOM 1425 N N . VAL A 1 174 ? 5.788 -24.657 -14.908 1.00 97.12 174 VAL A N 1
ATOM 1426 C CA . VAL A 1 174 ? 6.516 -24.664 -16.186 1.00 97.12 174 VAL A CA 1
ATOM 1427 C C . VAL A 1 174 ? 5.585 -24.326 -17.355 1.00 97.12 174 VAL A C 1
ATOM 1429 O O . VAL A 1 174 ? 5.975 -23.576 -18.253 1.00 97.12 174 VAL A O 1
ATOM 1432 N N . ALA A 1 175 ? 4.343 -24.820 -17.334 1.00 97.06 175 ALA A N 1
ATOM 1433 C CA . ALA A 1 175 ? 3.350 -24.506 -18.358 1.00 97.06 175 ALA A CA 1
ATOM 1434 C C . ALA A 1 175 ? 2.952 -23.020 -18.311 1.00 97.06 175 ALA A C 1
ATOM 1436 O O . ALA A 1 175 ? 2.947 -22.354 -19.349 1.00 97.06 175 ALA A O 1
ATOM 1437 N N . HIS A 1 176 ? 2.721 -22.471 -17.115 1.00 97.25 176 HIS A N 1
ATOM 1438 C CA . HIS A 1 176 ? 2.423 -21.047 -16.929 1.00 97.25 176 HIS A CA 1
ATOM 1439 C C . HIS A 1 176 ? 3.580 -20.131 -17.362 1.00 97.25 176 HIS A C 1
ATOM 1441 O O . HIS A 1 176 ? 3.359 -19.083 -17.978 1.00 97.25 176 HIS A O 1
ATOM 1447 N N . LEU A 1 177 ? 4.831 -20.530 -17.100 1.00 96.62 177 LEU A N 1
ATOM 1448 C CA . LEU A 1 177 ? 6.012 -19.810 -17.583 1.00 96.62 177 LEU A CA 1
ATOM 1449 C C . LEU A 1 177 ? 6.121 -19.838 -19.102 1.00 96.62 177 LEU A C 1
ATOM 1451 O O . LEU A 1 177 ? 6.402 -18.805 -19.710 1.00 96.62 177 LEU A O 1
ATOM 1455 N N . LYS A 1 178 ? 5.866 -20.994 -19.723 1.00 96.88 178 LYS A N 1
ATOM 1456 C CA . LYS A 1 178 ? 5.868 -21.120 -21.182 1.00 96.88 178 LYS A CA 1
ATOM 1457 C C . LYS A 1 178 ? 4.868 -20.150 -21.815 1.00 96.88 178 LYS A C 1
ATOM 1459 O O . LYS A 1 178 ? 5.276 -19.353 -22.655 1.00 96.88 178 LYS A O 1
ATOM 1464 N N . GLN A 1 179 ? 3.620 -20.147 -21.336 1.00 96.25 179 GLN A N 1
ATOM 1465 C CA . GLN A 1 179 ? 2.577 -19.211 -21.782 1.00 96.25 179 GLN A CA 1
ATOM 1466 C C . GLN A 1 179 ? 3.020 -17.752 -21.621 1.00 96.25 179 GLN A C 1
ATOM 1468 O O . GLN A 1 179 ? 2.918 -16.950 -22.549 1.00 96.25 179 GLN A O 1
ATOM 1473 N N . SER A 1 180 ? 3.581 -17.416 -20.457 1.00 95.56 180 SER A N 1
ATOM 1474 C CA . SER A 1 180 ? 4.038 -16.055 -20.171 1.00 95.56 180 SER A CA 1
ATOM 1475 C C . SER A 1 180 ? 5.161 -15.613 -21.113 1.00 95.56 180 SER A C 1
ATOM 1477 O O . SER A 1 180 ? 5.156 -14.490 -21.617 1.00 95.56 180 SER A O 1
ATOM 1479 N N . PHE A 1 181 ? 6.116 -16.498 -21.401 1.00 95.94 181 PHE A N 1
ATOM 1480 C CA . PHE A 1 181 ? 7.207 -16.226 -22.332 1.00 95.94 181 PHE A CA 1
ATOM 1481 C C . PHE A 1 181 ? 6.758 -16.159 -23.791 1.00 95.94 181 PHE A C 1
ATOM 1483 O O . PHE A 1 181 ? 7.325 -15.368 -24.546 1.00 95.94 181 PHE A O 1
ATOM 1490 N N . ASP A 1 182 ? 5.762 -16.947 -24.195 1.00 96.69 182 ASP A N 1
ATOM 1491 C CA . ASP A 1 182 ? 5.168 -16.863 -25.532 1.00 96.69 182 ASP A CA 1
ATOM 1492 C C . ASP A 1 182 ? 4.556 -15.475 -25.766 1.00 96.69 182 ASP A C 1
ATOM 1494 O O . ASP A 1 182 ? 4.852 -14.835 -26.777 1.00 96.69 182 ASP A O 1
ATOM 1498 N N . ILE A 1 183 ? 3.828 -14.946 -24.776 1.00 95.56 183 ILE A N 1
ATOM 1499 C CA . ILE A 1 183 ? 3.283 -13.581 -24.809 1.00 95.56 183 ILE A CA 1
ATOM 1500 C C . ILE A 1 183 ? 4.413 -12.543 -24.871 1.00 95.56 183 ILE A C 1
ATOM 1502 O O . ILE A 1 183 ? 4.403 -11.660 -25.729 1.00 95.56 183 ILE A O 1
ATOM 1506 N N . LEU A 1 184 ? 5.434 -12.641 -24.012 1.00 94.50 184 LEU A N 1
ATOM 1507 C CA . LEU A 1 184 ? 6.558 -11.693 -24.047 1.00 94.50 184 LEU A CA 1
ATOM 1508 C C . LEU A 1 184 ? 7.271 -11.692 -25.406 1.00 94.50 184 LEU A C 1
ATOM 1510 O O . LEU A 1 184 ? 7.612 -10.623 -25.914 1.00 94.50 184 LEU A O 1
ATOM 1514 N N . ARG A 1 185 ? 7.454 -12.868 -26.023 1.00 95.88 185 ARG A N 1
ATOM 1515 C CA . ARG A 1 185 ? 8.030 -13.002 -27.369 1.00 95.88 185 ARG A CA 1
ATOM 1516 C C . ARG A 1 185 ? 7.149 -12.361 -28.436 1.00 95.88 185 ARG A C 1
ATOM 1518 O O . ARG A 1 185 ? 7.680 -11.628 -29.268 1.00 95.88 185 ARG A O 1
ATOM 1525 N N . GLN A 1 186 ? 5.835 -12.585 -28.388 1.00 95.44 186 GLN A N 1
ATOM 1526 C CA . GLN A 1 186 ? 4.873 -11.997 -29.325 1.00 95.44 186 GLN A CA 1
ATOM 1527 C C . GLN A 1 186 ? 4.972 -10.466 -29.347 1.00 95.44 186 GLN A C 1
ATOM 1529 O O . GLN A 1 186 ? 5.042 -9.860 -30.415 1.00 95.44 186 GLN A O 1
ATOM 1534 N N . TYR A 1 187 ? 5.049 -9.844 -28.170 1.00 92.50 187 TYR A N 1
ATOM 1535 C CA . TYR A 1 187 ? 5.158 -8.389 -28.026 1.00 92.50 187 TYR A CA 1
ATOM 1536 C C . TYR A 1 187 ? 6.606 -7.873 -28.019 1.00 92.50 187 TYR A C 1
ATOM 1538 O O . TYR A 1 187 ? 6.832 -6.675 -27.860 1.00 92.50 187 TYR A O 1
ATOM 1546 N N . LYS A 1 188 ? 7.596 -8.757 -28.210 1.00 93.19 188 LYS A N 1
ATOM 1547 C CA . LYS A 1 188 ? 9.039 -8.450 -28.212 1.00 93.19 188 LYS A CA 1
ATOM 1548 C C . LYS A 1 188 ? 9.536 -7.760 -26.931 1.00 93.19 188 LYS A C 1
ATOM 1550 O O . LYS A 1 188 ? 10.545 -7.053 -26.966 1.00 93.19 188 LYS A O 1
ATOM 1555 N N . MET A 1 189 ? 8.866 -8.000 -25.804 1.00 92.56 189 MET A N 1
ATOM 1556 C CA . MET A 1 189 ? 9.258 -7.486 -24.493 1.00 92.56 189 MET A CA 1
ATOM 1557 C C . MET A 1 189 ? 10.437 -8.299 -23.949 1.00 92.56 189 MET A C 1
ATOM 1559 O O . MET A 1 189 ? 10.372 -9.520 -23.809 1.00 92.56 189 MET A O 1
ATOM 1563 N N . LYS A 1 190 ? 11.533 -7.615 -23.630 1.00 92.94 190 LYS A N 1
ATOM 1564 C CA . LYS A 1 190 ? 12.782 -8.222 -23.157 1.00 92.94 190 LYS A CA 1
ATOM 1565 C C . LYS A 1 190 ? 12.878 -8.157 -21.638 1.00 92.94 190 LYS A C 1
ATOM 1567 O O . LYS A 1 190 ? 12.652 -7.105 -21.042 1.00 92.94 190 LYS A O 1
ATOM 1572 N N . LEU A 1 191 ? 13.292 -9.261 -21.024 1.00 93.44 191 LEU A N 1
ATOM 1573 C CA . LEU A 1 191 ? 13.549 -9.358 -19.586 1.00 93.44 191 LEU A CA 1
ATOM 1574 C C . LEU A 1 191 ? 15.033 -9.174 -19.260 1.00 93.44 191 LEU A C 1
ATOM 1576 O O . LEU A 1 191 ? 15.904 -9.411 -20.097 1.00 93.44 191 LEU A O 1
ATOM 1580 N N . ASN A 1 192 ? 15.322 -8.771 -18.025 1.00 90.94 192 ASN A N 1
ATOM 1581 C CA . ASN A 1 192 ? 16.670 -8.755 -17.480 1.00 90.94 192 ASN A CA 1
ATOM 1582 C C . ASN A 1 192 ? 16.944 -10.050 -16.693 1.00 90.94 192 ASN A C 1
ATOM 1584 O O . ASN A 1 192 ? 16.508 -10.157 -15.544 1.00 90.94 192 ASN A O 1
ATOM 1588 N N . PRO A 1 193 ? 17.717 -11.005 -17.243 1.00 90.44 193 PRO A N 1
ATOM 1589 C CA . PRO A 1 193 ? 17.914 -12.309 -16.613 1.00 90.44 193 PRO A CA 1
ATOM 1590 C C . PRO A 1 193 ? 18.569 -12.204 -15.231 1.00 90.44 193 PRO A C 1
ATOM 1592 O O . PRO A 1 193 ? 18.196 -12.939 -14.328 1.00 90.44 193 PRO A O 1
ATOM 1595 N N . THR A 1 194 ? 19.470 -11.236 -15.022 1.00 89.69 194 THR A N 1
ATOM 1596 C CA . THR A 1 194 ? 20.181 -11.057 -13.738 1.00 89.69 194 THR A CA 1
ATOM 1597 C C . THR A 1 194 ? 19.290 -10.582 -12.594 1.00 89.69 194 THR A C 1
ATOM 1599 O O . THR A 1 194 ? 19.702 -10.618 -11.438 1.00 89.69 194 THR A O 1
ATOM 1602 N N . LYS A 1 195 ? 18.089 -10.094 -12.909 1.00 88.69 195 LYS A N 1
ATOM 1603 C CA . LYS A 1 195 ? 17.118 -9.622 -11.923 1.00 88.69 195 LYS A CA 1
ATOM 1604 C C . LYS A 1 195 ? 15.874 -10.499 -11.834 1.00 88.69 195 LYS A C 1
ATOM 1606 O O . LYS A 1 195 ? 15.037 -10.255 -10.971 1.00 88.69 195 LYS A O 1
ATOM 1611 N N . CYS A 1 196 ? 15.729 -11.471 -12.730 1.00 92.50 196 CYS A N 1
ATOM 1612 C CA . CYS A 1 196 ? 14.628 -12.416 -12.661 1.00 92.50 196 CYS A CA 1
ATOM 1613 C C . CYS A 1 196 ? 14.957 -13.503 -11.631 1.00 92.50 196 CYS A C 1
ATOM 1615 O O . CYS A 1 196 ? 16.117 -13.849 -11.417 1.00 92.50 196 CYS A O 1
ATOM 1617 N N . SER A 1 197 ? 13.935 -14.046 -10.984 1.00 94.00 197 SER A N 1
ATOM 1618 C CA . SER A 1 197 ? 14.048 -15.180 -10.064 1.00 94.00 197 SER A CA 1
ATOM 1619 C C . SER A 1 197 ? 12.965 -16.181 -10.423 1.00 94.00 197 SER A C 1
ATOM 1621 O O . SER A 1 197 ? 11.794 -15.818 -10.427 1.00 94.00 197 SER A O 1
ATOM 1623 N N . PHE A 1 198 ? 13.348 -17.414 -10.749 1.00 94.56 198 PHE A N 1
ATOM 1624 C CA . PHE A 1 198 ? 12.446 -18.418 -11.316 1.00 94.56 198 PHE A CA 1
ATOM 1625 C C . PHE A 1 198 ? 12.151 -19.537 -10.317 1.00 94.56 198 PHE A C 1
ATOM 1627 O O . PHE A 1 198 ? 13.077 -20.067 -9.709 1.00 94.56 198 PHE A O 1
ATOM 1634 N N . GLY A 1 199 ? 10.875 -19.910 -10.182 1.00 94.25 199 GLY A N 1
ATOM 1635 C CA . GLY A 1 199 ? 10.435 -21.077 -9.411 1.00 94.25 199 GLY A CA 1
ATOM 1636 C C . GLY A 1 199 ? 10.819 -21.038 -7.930 1.00 94.25 199 GLY A C 1
ATOM 1637 O O . GLY A 1 199 ? 11.236 -22.050 -7.371 1.00 94.25 199 GLY A O 1
ATOM 1638 N N . VAL A 1 200 ? 10.708 -19.877 -7.285 1.00 94.81 200 VAL A N 1
ATOM 1639 C CA . VAL A 1 200 ? 10.988 -19.723 -5.853 1.00 94.81 200 VAL A CA 1
ATOM 1640 C C . VAL A 1 200 ? 9.726 -19.967 -5.021 1.00 94.81 200 VAL A C 1
ATOM 1642 O O . VAL A 1 200 ? 8.624 -19.621 -5.437 1.00 94.81 200 VAL A O 1
ATOM 1645 N N . ARG A 1 201 ? 9.876 -20.529 -3.815 1.00 92.75 201 ARG A N 1
ATOM 1646 C CA . ARG A 1 201 ? 8.755 -20.744 -2.867 1.00 92.75 201 ARG A CA 1
ATOM 1647 C C . ARG A 1 201 ? 8.373 -19.495 -2.066 1.00 92.75 201 ARG A C 1
ATOM 1649 O O . ARG A 1 201 ? 7.327 -19.443 -1.424 1.00 92.75 201 ARG A O 1
ATOM 1656 N N . ALA A 1 202 ? 9.269 -18.516 -2.051 1.00 91.25 202 ALA A N 1
ATOM 1657 C CA . ALA A 1 202 ? 9.115 -17.259 -1.346 1.00 91.25 202 ALA A CA 1
ATOM 1658 C C . ALA A 1 202 ? 9.853 -16.164 -2.110 1.00 91.25 202 ALA A C 1
ATOM 1660 O O . ALA A 1 202 ? 10.938 -16.403 -2.645 1.00 91.25 202 ALA A O 1
ATOM 1661 N N . GLY A 1 203 ? 9.302 -14.955 -2.135 1.00 90.44 203 GLY A N 1
ATOM 1662 C CA . GLY A 1 203 ? 9.980 -13.833 -2.770 1.00 90.44 203 GLY A CA 1
ATOM 1663 C C . GLY A 1 203 ? 9.388 -12.480 -2.426 1.00 90.44 203 GLY A C 1
ATOM 1664 O O . GLY A 1 203 ? 8.288 -12.362 -1.886 1.00 90.44 203 GLY A O 1
ATOM 1665 N N . LYS A 1 204 ? 10.174 -11.440 -2.702 1.00 89.38 204 LYS A N 1
ATOM 1666 C CA . LYS A 1 204 ? 9.802 -10.061 -2.405 1.00 89.38 204 LYS A CA 1
ATOM 1667 C C . LYS A 1 204 ? 8.910 -9.515 -3.516 1.00 89.38 204 LYS A C 1
ATOM 1669 O O . LYS A 1 204 ? 9.351 -9.425 -4.656 1.00 89.38 204 LYS A O 1
ATOM 1674 N N . PHE A 1 205 ? 7.708 -9.078 -3.161 1.00 88.56 205 PHE A N 1
ATOM 1675 C CA . PHE A 1 205 ? 6.756 -8.460 -4.078 1.00 88.56 205 PHE A CA 1
ATOM 1676 C C . PHE A 1 205 ? 6.181 -7.183 -3.475 1.00 88.56 205 PHE A C 1
ATOM 1678 O O . PHE A 1 205 ? 5.683 -7.202 -2.351 1.00 88.56 205 PHE A O 1
ATOM 1685 N N . LEU A 1 206 ? 6.285 -6.058 -4.190 1.00 85.75 206 LEU A N 1
ATOM 1686 C CA . LEU A 1 206 ? 5.722 -4.759 -3.782 1.00 85.75 206 LEU A CA 1
ATOM 1687 C C . LEU A 1 206 ? 6.040 -4.338 -2.335 1.00 85.75 206 LEU A C 1
ATOM 1689 O O . LEU A 1 206 ? 5.255 -3.669 -1.669 1.00 85.75 206 LEU A O 1
ATOM 1693 N N . GLY A 1 207 ? 7.226 -4.716 -1.850 1.00 83.94 207 GLY A N 1
ATOM 1694 C CA . GLY A 1 207 ? 7.700 -4.396 -0.502 1.00 83.94 207 GLY A CA 1
ATOM 1695 C C . GLY A 1 207 ? 7.385 -5.439 0.574 1.00 83.94 207 GLY A C 1
ATOM 1696 O O . GLY A 1 207 ? 7.866 -5.269 1.690 1.00 83.94 207 GLY A O 1
ATOM 1697 N N . TYR A 1 208 ? 6.680 -6.520 0.243 1.00 87.00 208 TYR A N 1
ATOM 1698 C CA . TYR A 1 208 ? 6.316 -7.609 1.152 1.00 87.00 208 TYR A CA 1
ATOM 1699 C C . TYR A 1 208 ? 7.053 -8.901 0.803 1.00 87.00 208 TYR A C 1
ATOM 1701 O O . TYR A 1 208 ? 7.440 -9.098 -0.348 1.00 87.00 208 TYR A O 1
ATOM 1709 N N . LEU A 1 209 ? 7.260 -9.783 1.783 1.00 89.88 209 LEU A N 1
ATOM 1710 C CA . LEU A 1 209 ? 7.720 -11.146 1.527 1.00 89.88 209 LEU A CA 1
ATOM 1711 C C . LEU A 1 209 ? 6.487 -12.036 1.372 1.00 89.88 209 LEU A C 1
ATOM 1713 O O . LEU A 1 209 ? 5.724 -12.195 2.320 1.00 89.88 209 LEU A O 1
ATOM 1717 N N . VAL A 1 210 ? 6.277 -12.592 0.184 1.00 91.88 210 VAL A N 1
ATOM 1718 C CA . VAL A 1 210 ? 5.130 -13.462 -0.093 1.00 91.88 210 VAL A CA 1
ATOM 1719 C C . VAL A 1 210 ? 5.596 -14.907 -0.132 1.00 91.88 210 VAL A C 1
ATOM 1721 O O . VAL A 1 210 ? 6.609 -15.217 -0.764 1.00 91.88 210 VAL A O 1
ATOM 1724 N N . THR A 1 211 ? 4.872 -15.774 0.568 1.00 90.38 211 THR A N 1
ATOM 1725 C CA . THR A 1 211 ? 5.175 -17.196 0.730 1.00 90.38 211 THR A CA 1
ATOM 1726 C C . THR A 1 211 ? 3.914 -18.040 0.528 1.00 90.38 211 THR A C 1
ATOM 1728 O O . THR A 1 211 ? 2.789 -17.528 0.502 1.00 90.38 211 THR A O 1
ATOM 1731 N N . GLN A 1 212 ? 4.083 -19.360 0.423 1.00 89.00 212 GLN A N 1
ATOM 1732 C CA . GLN A 1 212 ? 2.952 -20.292 0.390 1.00 89.00 212 GLN A CA 1
ATOM 1733 C C . GLN A 1 212 ? 2.098 -20.215 1.669 1.00 89.00 212 GLN A C 1
ATOM 1735 O O . GLN A 1 212 ? 0.890 -20.409 1.617 1.00 89.00 212 GLN A O 1
ATOM 1740 N N . ARG A 1 213 ? 2.695 -19.903 2.827 1.00 87.00 213 ARG A N 1
ATOM 1741 C CA . ARG A 1 213 ? 1.948 -19.807 4.092 1.00 87.00 213 ARG A CA 1
ATOM 1742 C C . ARG A 1 213 ? 1.240 -18.464 4.288 1.00 87.00 213 ARG A C 1
ATOM 1744 O O . ARG A 1 213 ? 0.350 -18.380 5.128 1.00 87.00 213 ARG A O 1
ATOM 1751 N N . GLY A 1 214 ? 1.623 -17.421 3.549 1.00 89.50 214 GLY A N 1
ATOM 1752 C CA . GLY A 1 214 ? 0.995 -16.108 3.654 1.00 89.50 214 GLY A CA 1
ATOM 1753 C C . GLY A 1 214 ? 1.905 -14.947 3.261 1.00 89.50 214 GLY A C 1
ATOM 1754 O O . GLY A 1 214 ? 2.749 -15.042 2.373 1.00 89.50 214 GLY A O 1
ATOM 1755 N N . ILE A 1 215 ? 1.688 -13.819 3.924 1.00 91.19 215 ILE A N 1
ATOM 1756 C CA . ILE A 1 215 ? 2.340 -12.536 3.699 1.00 91.19 215 ILE A CA 1
ATOM 1757 C C . ILE A 1 215 ? 3.118 -12.188 4.960 1.00 91.19 215 ILE A C 1
ATOM 1759 O O . ILE A 1 215 ? 2.568 -12.120 6.062 1.00 91.19 215 ILE A O 1
ATOM 1763 N N . GLU A 1 216 ? 4.404 -11.934 4.783 1.00 90.31 216 GLU A N 1
ATOM 1764 C CA . GLU A 1 216 ? 5.360 -11.710 5.855 1.00 90.31 216 GLU A CA 1
ATOM 1765 C C . GLU A 1 216 ? 6.036 -10.347 5.703 1.00 90.31 216 GLU A C 1
ATOM 1767 O O . GLU A 1 216 ? 6.206 -9.803 4.602 1.00 90.31 216 GLU A O 1
ATOM 1772 N N . ALA A 1 217 ? 6.439 -9.782 6.838 1.00 87.94 217 ALA A N 1
ATOM 1773 C CA . ALA A 1 217 ? 7.250 -8.578 6.857 1.00 87.94 217 ALA A CA 1
ATOM 1774 C C . ALA A 1 217 ? 8.609 -8.866 6.206 1.00 87.94 217 ALA A C 1
ATOM 1776 O O . ALA A 1 217 ? 9.235 -9.892 6.475 1.00 87.94 217 ALA A O 1
ATOM 1777 N N . SER A 1 218 ? 9.101 -7.953 5.363 1.00 87.00 218 SER A N 1
ATOM 1778 C CA . SER A 1 218 ? 10.414 -8.145 4.747 1.00 87.00 218 SER A CA 1
ATOM 1779 C C . SER A 1 218 ? 11.503 -8.163 5.832 1.00 87.00 218 SER A C 1
ATOM 1781 O O . SER A 1 218 ? 11.599 -7.192 6.592 1.00 87.00 218 SER A O 1
ATOM 1783 N N . PRO A 1 219 ? 12.380 -9.187 5.876 1.00 86.75 219 PRO A N 1
ATOM 1784 C CA . PRO A 1 219 ? 13.453 -9.266 6.869 1.00 86.75 219 PRO A CA 1
ATOM 1785 C C . PRO A 1 219 ? 14.353 -8.025 6.878 1.00 86.75 219 PRO A C 1
ATOM 1787 O O . PRO A 1 219 ? 14.788 -7.571 7.930 1.00 86.75 219 PRO A O 1
ATOM 1790 N N . GLU A 1 220 ? 14.579 -7.416 5.711 1.00 87.19 220 GLU A N 1
ATOM 1791 C CA . GLU A 1 220 ? 15.355 -6.179 5.564 1.00 87.19 220 GLU A CA 1
ATOM 1792 C C . GLU A 1 220 ? 14.682 -4.982 6.249 1.00 87.19 220 GLU A C 1
ATOM 1794 O O . GLU A 1 220 ? 15.349 -4.154 6.870 1.00 87.19 220 GLU A O 1
ATOM 1799 N N . GLN A 1 221 ? 13.355 -4.872 6.126 1.00 87.75 221 GLN A N 1
ATOM 1800 C CA . GLN A 1 221 ? 12.578 -3.794 6.741 1.00 87.75 221 GLN A CA 1
ATOM 1801 C C . GLN A 1 221 ? 12.490 -3.986 8.255 1.00 87.75 221 GLN A C 1
ATOM 1803 O O . GLN A 1 221 ? 12.644 -3.015 8.996 1.00 87.75 221 GLN A O 1
ATOM 1808 N N . VAL A 1 222 ? 12.303 -5.232 8.706 1.00 88.31 222 VAL A N 1
ATOM 1809 C CA . VAL A 1 222 ? 12.325 -5.601 10.128 1.00 88.31 222 VAL A CA 1
ATOM 1810 C C . VAL A 1 222 ? 13.683 -5.254 10.732 1.00 88.31 222 VAL A C 1
ATOM 1812 O O . VAL A 1 222 ? 13.745 -4.491 11.695 1.00 88.31 222 VAL A O 1
ATOM 1815 N N . LYS A 1 223 ? 14.773 -5.705 10.099 1.00 89.75 223 LYS A N 1
ATOM 1816 C CA . LYS A 1 223 ? 16.150 -5.406 10.508 1.00 89.75 223 LYS A CA 1
ATOM 1817 C C . LYS A 1 223 ? 16.419 -3.901 10.575 1.00 89.75 223 LYS A C 1
ATOM 1819 O O . LYS A 1 223 ? 17.014 -3.402 11.526 1.00 89.75 223 LYS A O 1
ATOM 1824 N N . ALA A 1 224 ? 15.905 -3.139 9.608 1.00 89.62 224 ALA A N 1
ATOM 1825 C CA . ALA A 1 224 ? 16.033 -1.686 9.612 1.00 89.62 224 ALA A CA 1
ATOM 1826 C C . ALA A 1 224 ? 15.326 -1.004 10.800 1.00 89.62 224 ALA A C 1
ATOM 1828 O O . ALA A 1 224 ? 15.708 0.114 11.153 1.00 89.62 224 ALA A O 1
ATOM 1829 N N . ILE A 1 225 ? 14.299 -1.611 11.401 1.00 89.00 225 ILE A N 1
ATOM 1830 C CA . ILE A 1 225 ? 13.675 -1.100 12.630 1.00 89.00 225 ILE A CA 1
ATOM 1831 C C . ILE A 1 225 ? 14.428 -1.594 13.865 1.00 89.00 225 ILE A C 1
ATOM 1833 O O . ILE A 1 225 ? 14.710 -0.788 14.749 1.00 89.00 225 ILE A O 1
ATOM 1837 N N . THR A 1 226 ? 14.790 -2.875 13.935 1.00 88.81 226 THR A N 1
ATOM 1838 C CA . THR A 1 226 ? 15.455 -3.444 15.119 1.00 88.81 226 THR A CA 1
ATOM 1839 C C . THR A 1 226 ? 16.829 -2.816 15.372 1.00 88.81 226 THR A C 1
ATOM 1841 O O . THR A 1 226 ? 17.155 -2.490 16.513 1.00 88.81 226 THR A O 1
ATOM 1844 N N . GLU A 1 227 ? 17.589 -2.528 14.314 1.00 90.38 227 GLU A N 1
ATOM 1845 C CA . GLU A 1 227 ? 18.934 -1.936 14.396 1.00 90.38 227 GLU A CA 1
ATOM 1846 C C . GLU A 1 227 ? 18.946 -0.403 14.486 1.00 90.38 227 GLU A C 1
ATOM 1848 O O . GLU A 1 227 ? 20.016 0.212 14.544 1.00 90.38 227 GLU A O 1
ATOM 1853 N N . ILE A 1 228 ? 17.782 0.258 14.463 1.00 90.81 228 ILE A N 1
ATOM 1854 C CA . ILE A 1 228 ? 17.755 1.721 14.514 1.00 90.81 228 ILE A CA 1
ATOM 1855 C C . ILE A 1 228 ? 18.282 2.217 15.864 1.00 90.81 228 ILE A C 1
ATOM 1857 O O . ILE A 1 228 ? 17.881 1.733 16.921 1.00 90.81 228 ILE A O 1
ATOM 1861 N N . GLN A 1 229 ? 19.183 3.192 15.837 1.00 90.62 229 GLN A N 1
ATOM 1862 C CA . GLN A 1 229 ? 19.641 3.863 17.051 1.00 90.62 229 GLN A CA 1
ATOM 1863 C C . GLN A 1 229 ? 18.585 4.859 17.537 1.00 90.62 229 GLN A C 1
ATOM 1865 O O . GLN A 1 229 ? 17.751 5.310 16.745 1.00 90.62 229 GLN A O 1
ATOM 1870 N N . SER A 1 230 ? 18.630 5.197 18.825 1.00 91.75 230 SER A N 1
ATOM 1871 C CA . SER A 1 230 ? 17.762 6.217 19.413 1.00 91.75 230 SER A CA 1
ATOM 1872 C C . SER A 1 230 ? 17.915 7.534 18.642 1.00 91.75 230 SER A C 1
ATOM 1874 O O . SER A 1 230 ? 19.042 8.029 18.517 1.00 91.75 230 SER A O 1
ATOM 1876 N N . PRO A 1 231 ? 16.822 8.083 18.080 1.00 91.38 231 PRO A N 1
ATOM 1877 C CA . PRO A 1 231 ? 16.868 9.322 17.322 1.00 91.38 231 PRO A CA 1
ATOM 1878 C C . PRO A 1 231 ? 17.454 10.471 18.141 1.00 91.38 231 PRO A C 1
ATOM 1880 O O . PRO A 1 231 ? 17.110 10.650 19.305 1.00 91.38 231 PRO A O 1
ATOM 1883 N N . ARG A 1 232 ? 18.301 11.285 17.512 1.00 89.75 232 ARG A N 1
ATOM 1884 C CA . ARG A 1 232 ? 18.928 12.473 18.123 1.00 89.75 232 ARG A CA 1
ATOM 1885 C C . ARG A 1 232 ? 18.386 13.790 17.582 1.00 89.75 232 ARG A C 1
ATOM 1887 O O . ARG A 1 232 ? 18.773 14.861 18.035 1.00 89.75 232 ARG A O 1
ATOM 1894 N N . ASN A 1 233 ? 17.542 13.723 16.560 1.00 88.69 233 ASN A N 1
ATOM 1895 C CA . ASN A 1 233 ? 16.934 14.884 15.929 1.00 88.69 233 ASN A CA 1
ATOM 1896 C C . ASN A 1 233 ? 15.620 14.505 15.236 1.00 88.69 233 ASN A C 1
ATOM 1898 O O . ASN A 1 233 ? 15.334 13.336 14.967 1.00 88.69 233 ASN A O 1
ATOM 1902 N N . VAL A 1 234 ? 14.837 15.522 14.873 1.00 88.56 234 VAL A N 1
ATOM 1903 C CA . VAL A 1 234 ? 13.537 15.346 14.207 1.00 88.56 234 VAL A CA 1
ATOM 1904 C C . VAL A 1 234 ? 13.660 14.587 12.877 1.00 88.56 234 VAL A C 1
ATOM 1906 O O . VAL A 1 234 ? 12.780 13.793 12.553 1.00 88.56 234 VAL A O 1
ATOM 1909 N N . LYS A 1 235 ? 14.753 14.760 12.116 1.00 88.56 235 LYS A N 1
ATOM 1910 C CA . LYS A 1 235 ? 14.957 14.044 10.839 1.00 88.56 235 LYS A CA 1
ATOM 1911 C C . LYS A 1 235 ? 15.107 12.535 11.051 1.00 88.56 235 LYS A C 1
ATOM 1913 O O . LYS A 1 235 ? 14.598 11.742 10.261 1.00 88.56 235 LYS A O 1
ATOM 1918 N N . GLU A 1 236 ? 15.770 12.119 12.124 1.00 90.88 236 GLU A N 1
ATOM 1919 C CA . GLU A 1 236 ? 15.894 10.708 12.493 1.00 90.88 236 GLU A CA 1
ATOM 1920 C C . GLU A 1 236 ? 14.560 10.120 12.962 1.00 90.88 236 GLU A C 1
ATOM 1922 O O . GLU A 1 236 ? 14.229 8.998 12.579 1.00 90.88 236 GLU A O 1
ATOM 1927 N N . VAL A 1 237 ? 13.734 10.892 13.679 1.00 89.69 237 VAL A N 1
ATOM 1928 C CA . VAL A 1 237 ? 12.365 10.471 14.036 1.00 89.69 237 VAL A CA 1
ATOM 1929 C C . VAL A 1 237 ? 11.476 10.359 12.793 1.00 89.69 237 VAL A C 1
ATOM 1931 O O . VAL A 1 237 ? 10.703 9.410 12.657 1.00 89.69 237 VAL A O 1
ATOM 1934 N N . GLN A 1 238 ? 11.616 11.268 11.827 1.00 89.56 238 GLN A N 1
ATOM 1935 C CA . GLN A 1 238 ? 10.944 11.163 10.526 1.00 89.56 238 GLN A CA 1
ATOM 1936 C C . GLN A 1 238 ? 11.378 9.900 9.766 1.00 89.56 238 GLN A C 1
ATOM 1938 O O . GLN A 1 238 ? 10.554 9.204 9.175 1.00 89.56 238 GLN A O 1
ATOM 1943 N N . LYS A 1 239 ? 12.665 9.545 9.826 1.00 90.31 239 LYS A N 1
ATOM 1944 C CA . LYS A 1 239 ? 13.179 8.304 9.232 1.00 90.31 239 LYS A CA 1
ATOM 1945 C C . LYS A 1 239 ? 12.629 7.059 9.934 1.00 90.31 239 LYS A C 1
ATOM 1947 O O . LYS A 1 239 ? 12.257 6.107 9.249 1.00 90.31 239 LYS A O 1
ATOM 1952 N N . LEU A 1 240 ? 12.548 7.064 11.268 1.00 90.69 240 LEU A N 1
ATOM 1953 C CA . LEU A 1 240 ? 11.915 6.002 12.056 1.00 90.69 240 LEU A CA 1
ATOM 1954 C C . LEU A 1 240 ? 10.444 5.838 11.659 1.00 90.69 240 LEU A C 1
ATOM 1956 O O . LEU A 1 240 ? 10.030 4.751 11.271 1.00 90.69 240 LEU A O 1
ATOM 1960 N N . THR A 1 241 ? 9.670 6.922 11.693 1.00 88.38 241 THR A N 1
ATOM 1961 C CA . THR A 1 241 ? 8.240 6.893 11.349 1.00 88.38 241 THR A CA 1
ATOM 1962 C C . THR A 1 241 ? 7.999 6.472 9.901 1.00 88.38 241 THR A C 1
ATOM 1964 O O . THR A 1 241 ? 7.059 5.725 9.648 1.00 88.38 241 THR A O 1
ATOM 1967 N N . GLY A 1 242 ? 8.877 6.841 8.963 1.00 88.81 242 GLY A N 1
ATOM 1968 C CA . GLY A 1 242 ? 8.842 6.339 7.586 1.00 88.81 242 GLY A CA 1
ATOM 1969 C C . GLY A 1 242 ? 9.100 4.830 7.477 1.00 88.81 242 GLY A C 1
ATOM 1970 O O . GLY A 1 242 ? 8.408 4.142 6.728 1.00 88.81 242 GLY A O 1
ATOM 1971 N N . ARG A 1 243 ? 10.052 4.284 8.250 1.00 88.75 243 ARG A N 1
ATOM 1972 C CA . ARG A 1 243 ? 10.304 2.828 8.315 1.00 88.75 243 ARG A CA 1
ATOM 1973 C C . ARG A 1 243 ? 9.120 2.074 8.918 1.00 88.75 243 ARG A C 1
ATOM 1975 O O . ARG A 1 243 ? 8.712 1.054 8.376 1.00 88.75 243 ARG A O 1
ATOM 1982 N N . VAL A 1 244 ? 8.543 2.607 9.993 1.00 87.81 244 VAL A N 1
ATOM 1983 C CA . VAL A 1 244 ? 7.330 2.069 10.622 1.00 87.81 244 VAL A CA 1
ATOM 1984 C C . VAL A 1 244 ? 6.149 2.107 9.657 1.00 87.81 244 VAL A C 1
ATOM 1986 O O . VAL A 1 244 ? 5.413 1.131 9.562 1.00 87.81 244 VAL A O 1
ATOM 1989 N N . ALA A 1 245 ? 5.992 3.196 8.898 1.00 85.44 245 ALA A N 1
ATOM 1990 C CA . ALA A 1 245 ? 4.904 3.347 7.940 1.00 85.44 245 ALA A CA 1
ATOM 1991 C C . ALA A 1 245 ? 4.888 2.206 6.907 1.00 85.44 245 ALA A C 1
ATOM 1993 O O . ALA A 1 245 ? 3.820 1.659 6.629 1.00 85.44 245 ALA A O 1
ATOM 1994 N N . ALA A 1 246 ? 6.062 1.789 6.420 1.00 82.44 246 ALA A N 1
ATOM 1995 C CA . ALA A 1 246 ? 6.204 0.663 5.492 1.00 82.44 246 ALA A CA 1
ATOM 1996 C C . ALA A 1 246 ? 5.772 -0.691 6.090 1.00 82.44 246 ALA A C 1
ATOM 1998 O O . ALA A 1 246 ? 5.387 -1.588 5.350 1.00 82.44 246 ALA A O 1
ATOM 1999 N N . LEU A 1 247 ? 5.803 -0.831 7.418 1.00 85.81 247 LEU A N 1
ATOM 2000 C CA . LEU A 1 247 ? 5.444 -2.053 8.141 1.00 85.81 247 LEU A CA 1
ATOM 2001 C C . LEU A 1 247 ? 4.101 -1.952 8.871 1.00 85.81 247 LEU A C 1
ATOM 2003 O O . LEU A 1 247 ? 3.718 -2.872 9.587 1.00 85.81 247 LEU A O 1
ATOM 2007 N N . THR A 1 248 ? 3.343 -0.872 8.659 1.00 83.06 248 THR A N 1
ATOM 2008 C CA . THR A 1 248 ? 2.072 -0.618 9.359 1.00 83.06 248 THR A CA 1
ATOM 2009 C C . THR A 1 248 ? 1.082 -1.777 9.238 1.00 83.06 248 THR A C 1
ATOM 2011 O O . THR A 1 248 ? 0.314 -2.004 10.167 1.00 83.06 248 THR A O 1
ATOM 2014 N N . ARG A 1 249 ? 1.102 -2.514 8.117 1.00 82.75 249 ARG A N 1
ATOM 2015 C CA . ARG A 1 249 ? 0.247 -3.691 7.877 1.00 82.75 249 ARG A CA 1
ATOM 2016 C C . ARG A 1 249 ? 0.456 -4.794 8.928 1.00 82.75 249 ARG A C 1
ATOM 2018 O O . ARG A 1 249 ? -0.494 -5.487 9.257 1.00 82.75 249 ARG A O 1
ATOM 2025 N N . PHE A 1 250 ? 1.661 -4.903 9.491 1.00 85.12 250 PHE A N 1
ATOM 2026 C CA . PHE A 1 250 ? 2.040 -5.912 10.488 1.00 85.12 250 PHE A CA 1
ATOM 2027 C C . PHE A 1 250 ? 2.013 -5.391 11.929 1.00 85.12 250 PHE A C 1
ATOM 2029 O O . PHE A 1 250 ? 2.237 -6.160 12.855 1.00 85.12 250 PHE A O 1
ATOM 2036 N N . ILE A 1 251 ? 1.780 -4.091 12.137 1.00 82.94 251 ILE A N 1
ATOM 2037 C CA . ILE A 1 251 ? 1.842 -3.469 13.463 1.00 82.94 251 ILE A CA 1
ATOM 2038 C C . ILE A 1 251 ? 0.425 -3.226 13.978 1.00 82.94 251 ILE A C 1
ATOM 2040 O O . ILE A 1 251 ? -0.240 -2.259 13.589 1.00 82.94 251 ILE A O 1
ATOM 2044 N N . SER A 1 252 ? -0.014 -4.072 14.914 1.00 77.50 252 SER A N 1
ATOM 2045 C CA . SER A 1 252 ? -1.261 -3.854 15.653 1.00 77.50 252 SER A CA 1
ATOM 2046 C C . SER A 1 252 ? -1.213 -2.508 16.388 1.00 77.50 252 SER A C 1
ATOM 2048 O O . SER A 1 252 ? -0.191 -2.133 16.968 1.00 77.50 252 SER A O 1
ATOM 2050 N N . ARG A 1 253 ? -2.315 -1.743 16.336 1.00 72.06 253 ARG A N 1
ATOM 2051 C CA . ARG A 1 253 ? -2.448 -0.424 16.991 1.00 72.06 253 ARG A CA 1
ATOM 2052 C C . ARG A 1 253 ? -1.270 0.522 16.710 1.00 72.06 253 ARG A C 1
ATOM 2054 O O . ARG A 1 253 ? -0.845 1.260 17.596 1.00 72.06 253 ARG A O 1
ATOM 2061 N N . SER A 1 254 ? -0.747 0.525 15.483 1.00 78.50 254 SER A N 1
ATOM 2062 C CA . SER A 1 254 ? 0.418 1.340 15.100 1.00 78.50 254 SER A CA 1
ATOM 2063 C C . SER A 1 254 ? 0.303 2.809 15.518 1.00 78.50 254 SER A C 1
ATOM 2065 O O . SER A 1 254 ? 1.269 3.380 16.011 1.00 78.50 254 SER A O 1
ATOM 2067 N N . SER A 1 255 ? -0.887 3.410 15.416 1.00 77.12 255 SER A N 1
ATOM 2068 C CA . SER A 1 255 ? -1.125 4.777 15.890 1.00 77.12 255 SER A CA 1
ATOM 2069 C C . SER A 1 255 ? -0.873 4.940 17.389 1.00 77.12 255 SER A C 1
ATOM 2071 O O . SER A 1 255 ? -0.220 5.903 17.768 1.00 77.12 255 SER A O 1
ATOM 2073 N N . ASP A 1 256 ? -1.324 4.004 18.227 1.00 76.38 256 ASP A N 1
ATOM 2074 C CA . ASP A 1 256 ? -1.083 4.043 19.675 1.00 76.38 256 ASP A CA 1
ATOM 2075 C C . ASP A 1 256 ? 0.378 3.715 19.996 1.00 76.38 256 ASP A C 1
ATOM 2077 O O . ASP A 1 256 ? 0.986 4.368 20.835 1.00 76.38 256 ASP A O 1
ATOM 2081 N N . LYS A 1 257 ? 0.986 2.740 19.312 1.00 80.12 257 LYS A N 1
ATOM 2082 C CA . LYS A 1 257 ? 2.398 2.383 19.531 1.00 80.12 257 LYS A CA 1
ATOM 2083 C C . LYS A 1 257 ? 3.357 3.495 19.094 1.00 80.12 257 LYS A C 1
ATOM 2085 O O . LYS A 1 257 ? 4.451 3.604 19.636 1.00 80.12 257 LYS A O 1
ATOM 2090 N N . CYS A 1 258 ? 2.953 4.331 18.138 1.00 82.75 258 CYS A N 1
ATOM 2091 C CA . CYS A 1 258 ? 3.806 5.360 17.542 1.00 82.75 258 CYS A CA 1
ATOM 2092 C C . CYS A 1 258 ? 3.376 6.801 17.849 1.00 82.75 258 CYS A C 1
ATOM 2094 O O . CYS A 1 258 ? 4.030 7.729 17.371 1.00 82.75 258 CYS A O 1
ATOM 2096 N N . HIS A 1 259 ? 2.325 7.019 18.653 1.00 83.69 259 HIS A N 1
ATOM 2097 C CA . HIS A 1 259 ? 1.829 8.368 18.966 1.00 83.69 259 HIS A CA 1
ATOM 2098 C C . HIS A 1 259 ? 2.907 9.268 19.581 1.00 83.69 259 HIS A C 1
ATOM 2100 O O . HIS A 1 259 ? 3.007 10.435 19.204 1.00 83.69 259 HIS A O 1
ATOM 2106 N N . LEU A 1 260 ? 3.757 8.711 20.451 1.00 84.56 260 LEU A N 1
ATOM 2107 C CA . LEU A 1 260 ? 4.880 9.424 21.061 1.00 84.56 260 LEU A CA 1
ATOM 2108 C C . LEU A 1 260 ? 5.855 9.944 19.996 1.00 84.56 260 LEU A C 1
ATOM 2110 O O . LEU A 1 260 ? 6.257 11.101 20.037 1.00 84.56 260 LEU A O 1
ATOM 2114 N N . PHE A 1 261 ? 6.154 9.153 18.962 1.00 87.69 261 PHE A N 1
ATOM 2115 C CA . PHE A 1 261 ? 7.025 9.594 17.866 1.00 87.69 261 PHE A CA 1
ATOM 2116 C C . PHE A 1 261 ? 6.379 10.701 17.029 1.00 87.69 261 PHE A C 1
ATOM 2118 O O . PHE A 1 261 ? 7.058 11.630 16.596 1.00 87.69 261 PHE A O 1
ATOM 2125 N N . TYR A 1 262 ? 5.064 10.626 16.803 1.00 84.06 262 TYR A N 1
ATOM 2126 C CA . TYR A 1 262 ? 4.342 11.669 16.075 1.00 84.06 262 TYR A CA 1
ATOM 2127 C C . TYR A 1 262 ? 4.290 12.985 16.850 1.00 84.06 262 TYR A C 1
ATOM 2129 O O . TYR A 1 262 ? 4.367 14.043 16.227 1.00 84.06 262 TYR A O 1
ATOM 2137 N N . ASN A 1 263 ? 4.205 12.933 18.181 1.00 83.00 263 ASN A N 1
ATOM 2138 C CA . ASN A 1 263 ? 4.241 14.124 19.026 1.00 83.00 263 ASN A CA 1
ATOM 2139 C C . ASN A 1 263 ? 5.576 14.871 18.891 1.00 83.00 263 ASN A C 1
ATOM 2141 O O . ASN A 1 263 ? 5.551 16.085 18.731 1.00 83.00 263 ASN A O 1
ATOM 2145 N N . VAL A 1 264 ? 6.709 14.159 18.813 1.00 83.94 264 VAL A N 1
ATOM 2146 C CA . VAL A 1 264 ? 8.042 14.764 18.585 1.00 83.94 264 VAL A CA 1
ATOM 2147 C C . VAL A 1 264 ? 8.152 15.465 17.221 1.00 83.94 264 VAL A C 1
ATOM 2149 O O . VAL A 1 264 ? 8.935 16.397 17.056 1.00 83.94 264 VAL A O 1
ATOM 2152 N N . ILE A 1 265 ? 7.378 15.034 16.218 1.00 83.56 265 ILE A N 1
ATOM 2153 C CA . ILE A 1 265 ? 7.375 15.648 14.877 1.00 83.56 265 ILE A CA 1
ATOM 2154 C C . ILE A 1 265 ? 6.450 16.882 14.813 1.00 83.56 265 ILE A C 1
ATOM 2156 O O . ILE A 1 265 ? 6.623 17.734 13.934 1.00 83.56 265 ILE A O 1
ATOM 2160 N N . ARG A 1 266 ? 5.456 17.006 15.705 1.00 78.69 266 ARG A N 1
ATOM 2161 C CA . ARG A 1 266 ? 4.516 18.142 15.702 1.00 78.69 266 ARG A CA 1
ATOM 2162 C C . ARG A 1 266 ? 5.250 19.436 16.100 1.00 78.69 266 ARG A C 1
ATOM 2164 O O . ARG A 1 266 ? 5.976 19.476 17.083 1.00 78.69 266 ARG A O 1
ATOM 2171 N N . LYS A 1 267 ? 5.093 20.488 15.285 1.00 62.41 267 LYS A N 1
ATOM 2172 C CA . LYS A 1 267 ? 5.860 21.749 15.363 1.00 62.41 267 LYS A CA 1
ATOM 2173 C C . LYS A 1 267 ? 5.657 22.513 16.690 1.00 62.41 267 LYS A C 1
ATOM 2175 O O . LYS A 1 267 ? 4.577 22.454 17.266 1.00 62.41 267 LYS A O 1
ATOM 2180 N N . ASN A 1 268 ? 6.672 23.319 17.042 1.00 56.41 268 ASN A N 1
ATOM 2181 C CA . ASN A 1 268 ? 6.778 24.332 18.119 1.00 56.41 268 ASN A CA 1
ATOM 2182 C C . ASN A 1 268 ? 7.291 23.918 19.505 1.00 56.41 268 ASN A C 1
ATOM 2184 O O . ASN A 1 268 ? 7.402 24.777 20.375 1.00 56.41 268 ASN A O 1
ATOM 2188 N N . GLN A 1 269 ? 7.706 22.674 19.711 1.00 59.94 269 GLN A N 1
ATOM 2189 C CA . GLN A 1 269 ? 8.479 22.306 20.900 1.00 59.94 269 GLN A CA 1
ATOM 2190 C C . GLN A 1 269 ? 9.808 21.728 20.416 1.00 59.94 269 GLN A C 1
ATOM 2192 O O . GLN A 1 269 ? 9.825 20.961 19.456 1.00 59.94 269 GLN A O 1
ATOM 2197 N N . GLY A 1 270 ? 10.933 22.179 20.976 1.00 68.62 270 GLY A N 1
ATOM 2198 C CA . GLY A 1 270 ? 12.261 21.690 20.594 1.00 68.62 270 GLY A CA 1
ATOM 2199 C C . GLY A 1 270 ? 12.352 20.159 20.635 1.00 68.62 270 GLY A C 1
ATOM 2200 O O . GLY A 1 270 ? 11.520 19.487 21.240 1.00 68.62 270 GLY A O 1
ATOM 2201 N N . PHE A 1 271 ? 13.361 19.590 19.973 1.00 85.44 271 PHE A N 1
ATOM 2202 C CA . PHE A 1 271 ? 13.549 18.141 19.976 1.00 85.44 271 PHE A CA 1
ATOM 2203 C C . PHE A 1 271 ? 13.808 17.640 21.405 1.00 85.44 271 PHE A C 1
ATOM 2205 O O . PHE A 1 271 ? 14.855 17.935 21.978 1.00 85.44 271 PHE A O 1
ATOM 2212 N N . LEU A 1 272 ? 12.866 16.872 21.954 1.00 84.31 272 LEU A N 1
ATOM 2213 C CA . LEU A 1 272 ? 12.987 16.233 23.259 1.00 84.31 272 LEU A CA 1
ATOM 2214 C C . LEU A 1 272 ? 12.696 14.738 23.118 1.00 84.31 272 LEU A C 1
ATOM 2216 O O . LEU A 1 272 ? 11.577 14.339 22.802 1.00 84.31 272 LEU A O 1
ATOM 2220 N N . TRP A 1 273 ? 13.715 13.915 23.359 1.00 88.62 273 TRP A N 1
ATOM 2221 C CA . TRP A 1 273 ? 13.595 12.460 23.405 1.00 88.62 273 TRP A CA 1
ATOM 2222 C C . TRP A 1 273 ? 13.667 12.008 24.861 1.00 88.62 273 TRP A C 1
ATOM 2224 O O . TRP A 1 273 ? 14.738 12.009 25.461 1.00 88.62 273 TRP A O 1
ATOM 2234 N N . THR A 1 274 ? 12.513 11.695 25.446 1.00 89.50 274 THR A N 1
ATOM 2235 C CA . THR A 1 274 ? 12.406 11.261 26.851 1.00 89.50 274 THR A CA 1
ATOM 2236 C C . THR A 1 274 ? 12.506 9.741 26.985 1.00 89.50 274 THR A C 1
ATOM 2238 O O . THR A 1 274 ? 12.338 9.008 26.007 1.00 89.50 274 THR A O 1
ATOM 2241 N N . ASP A 1 275 ? 12.669 9.250 28.214 1.00 90.62 275 ASP A N 1
ATOM 2242 C CA . ASP A 1 275 ? 12.664 7.813 28.522 1.00 90.62 275 ASP A CA 1
ATOM 2243 C C . ASP A 1 275 ? 11.378 7.101 28.078 1.00 90.62 275 ASP A C 1
ATOM 2245 O O . ASP A 1 275 ? 11.398 5.912 27.765 1.00 90.62 275 ASP A O 1
ATOM 2249 N N . GLU A 1 276 ? 10.246 7.806 28.013 1.00 88.88 276 GLU A N 1
ATOM 2250 C CA . GLU A 1 276 ? 8.995 7.251 27.485 1.00 88.88 276 GLU A CA 1
ATOM 2251 C C . GLU A 1 276 ? 9.092 6.952 25.985 1.00 88.88 276 GLU A C 1
ATOM 2253 O O . GLU A 1 276 ? 8.628 5.902 25.531 1.00 88.88 276 GLU A O 1
ATOM 2258 N N . HIS A 1 277 ? 9.738 7.839 25.220 1.00 90.12 277 HIS A N 1
ATOM 2259 C CA . HIS A 1 277 ? 9.988 7.635 23.793 1.00 90.12 277 HIS A CA 1
ATOM 2260 C C . HIS A 1 277 ? 10.941 6.458 23.576 1.00 90.12 277 HIS A C 1
ATOM 2262 O O . HIS A 1 277 ? 10.698 5.623 22.702 1.00 90.12 277 HIS A O 1
ATOM 2268 N N . GLU A 1 278 ? 11.982 6.349 24.405 1.00 92.56 278 GLU A N 1
ATOM 2269 C CA . GLU A 1 278 ? 12.927 5.237 24.338 1.00 92.56 278 GLU A CA 1
ATOM 2270 C C . GLU A 1 278 ? 12.251 3.905 24.685 1.00 92.56 278 GLU A C 1
ATOM 2272 O O . GLU A 1 278 ? 12.334 2.949 23.914 1.00 92.56 278 GLU A O 1
ATOM 2277 N N . LYS A 1 279 ? 11.478 3.849 25.777 1.00 92.38 279 LYS A N 1
ATOM 2278 C CA . LYS A 1 279 ? 10.681 2.665 26.140 1.00 92.38 279 LYS A CA 1
ATOM 2279 C C . LYS A 1 279 ? 9.723 2.263 25.018 1.00 92.38 279 LYS A C 1
ATOM 2281 O O . LYS A 1 279 ? 9.580 1.074 24.736 1.00 92.38 279 LYS A O 1
ATOM 2286 N N . ALA A 1 280 ? 9.080 3.225 24.357 1.00 90.19 280 ALA A N 1
ATOM 2287 C CA . ALA A 1 280 ? 8.202 2.949 23.223 1.00 90.19 280 ALA A CA 1
ATOM 2288 C C . ALA A 1 280 ? 8.964 2.393 22.010 1.00 90.19 280 ALA A C 1
ATOM 2290 O O . ALA A 1 280 ? 8.486 1.456 21.368 1.00 90.19 280 ALA A O 1
ATOM 2291 N N . LEU A 1 281 ? 10.161 2.915 21.719 1.00 91.50 281 LEU A N 1
ATOM 2292 C CA . LEU A 1 281 ? 11.022 2.395 20.656 1.00 91.50 281 LEU A CA 1
ATOM 2293 C C . LEU A 1 281 ? 11.466 0.959 20.950 1.00 91.50 281 LEU A C 1
ATOM 2295 O O . LEU A 1 281 ? 11.369 0.108 20.069 1.00 91.50 281 LEU A O 1
ATOM 2299 N N . GLN A 1 282 ? 11.892 0.663 22.179 1.00 91.69 282 GLN A N 1
ATOM 2300 C CA . GLN A 1 282 ? 12.302 -0.689 22.567 1.00 91.69 282 GLN A CA 1
ATOM 2301 C C . GLN A 1 282 ? 11.135 -1.683 22.504 1.00 91.69 282 GLN A C 1
ATOM 2303 O O . GLN A 1 282 ? 11.284 -2.763 21.932 1.00 91.69 282 GLN A O 1
ATOM 2308 N N . LYS A 1 283 ? 9.940 -1.293 22.971 1.00 89.50 283 LYS A N 1
ATOM 2309 C CA . LYS A 1 283 ? 8.718 -2.104 22.817 1.00 89.50 283 LYS A CA 1
ATOM 2310 C C . LYS A 1 283 ? 8.395 -2.386 21.350 1.00 89.50 283 LYS A C 1
ATOM 2312 O O . LYS A 1 283 ? 8.054 -3.512 20.999 1.00 89.50 283 LYS A O 1
ATOM 2317 N N . LEU A 1 284 ? 8.522 -1.380 20.482 1.00 89.88 284 LEU A N 1
ATOM 2318 C CA . LEU A 1 284 ? 8.319 -1.556 19.046 1.00 89.88 284 LEU A CA 1
ATOM 2319 C C . LEU A 1 284 ? 9.352 -2.522 18.448 1.00 89.88 284 LEU A C 1
ATOM 2321 O O . LEU A 1 284 ? 8.977 -3.395 17.672 1.00 89.88 284 LEU A O 1
ATOM 2325 N N . LYS A 1 285 ? 10.634 -2.400 18.812 1.00 91.19 285 LYS A N 1
ATOM 2326 C CA . LYS A 1 285 ? 11.684 -3.320 18.351 1.00 91.19 285 LYS A CA 1
ATOM 2327 C C . LYS A 1 285 ? 11.395 -4.758 18.766 1.00 91.19 285 LYS A C 1
ATOM 2329 O O . LYS A 1 285 ? 11.460 -5.640 17.919 1.00 91.19 285 LYS A O 1
ATOM 2334 N N . GLN A 1 286 ? 11.025 -4.970 20.028 1.00 89.50 286 GLN A N 1
ATOM 2335 C CA . GLN A 1 286 ? 10.673 -6.287 20.554 1.00 89.50 286 GLN A CA 1
ATOM 2336 C C . GLN A 1 286 ? 9.470 -6.889 19.818 1.00 89.50 286 GLN A C 1
ATOM 2338 O O . GLN A 1 286 ? 9.506 -8.056 19.438 1.00 89.50 286 GLN A O 1
ATOM 2343 N N . TYR A 1 287 ? 8.435 -6.086 19.557 1.00 87.06 287 TYR A N 1
ATOM 2344 C CA . TYR A 1 287 ? 7.271 -6.511 18.777 1.00 87.06 287 TYR A CA 1
ATOM 2345 C C . TYR A 1 287 ? 7.660 -6.954 17.357 1.00 87.06 287 TYR A C 1
ATOM 2347 O O . TYR A 1 287 ? 7.172 -7.960 16.850 1.00 87.06 287 TYR A O 1
ATOM 2355 N N . MET A 1 288 ? 8.587 -6.232 16.723 1.00 87.69 288 MET A N 1
ATOM 2356 C CA . MET A 1 288 ? 9.059 -6.550 15.375 1.00 87.69 288 MET A CA 1
ATOM 2357 C C . MET A 1 288 ? 9.989 -7.770 15.308 1.00 87.69 288 MET A C 1
ATOM 2359 O O . MET A 1 288 ? 10.290 -8.210 14.202 1.00 87.69 288 MET A O 1
ATOM 2363 N N . THR A 1 289 ? 10.429 -8.340 16.435 1.00 84.94 289 THR A N 1
ATOM 2364 C CA . THR A 1 289 ? 11.221 -9.584 16.452 1.00 84.94 289 THR A CA 1
ATOM 2365 C C . THR A 1 289 ? 10.396 -10.793 16.006 1.00 84.94 289 THR A C 1
ATOM 2367 O O . THR A 1 289 ? 10.939 -11.722 15.415 1.00 84.94 289 THR A O 1
ATOM 2370 N N . SER A 1 290 ? 9.083 -10.771 16.250 1.00 81.31 290 SER A N 1
ATOM 2371 C CA . SER A 1 290 ? 8.156 -11.832 15.851 1.00 81.31 290 SER A CA 1
ATOM 2372 C C . SER A 1 290 ? 6.897 -11.221 15.227 1.00 81.31 290 SER A C 1
ATOM 2374 O O . SER A 1 290 ? 5.831 -11.242 15.847 1.00 81.31 290 SER A O 1
ATOM 2376 N N . PRO A 1 291 ? 7.004 -10.630 14.020 1.00 81.25 291 PRO A N 1
ATOM 2377 C CA . PRO A 1 291 ? 5.866 -9.999 13.371 1.00 81.25 291 PRO A CA 1
ATOM 2378 C C . PRO A 1 291 ? 4.799 -11.050 13.024 1.00 81.25 291 PRO A C 1
ATOM 2380 O O . PRO A 1 291 ? 5.143 -12.192 12.704 1.00 81.25 291 PRO A O 1
ATOM 2383 N N . PRO A 1 292 ? 3.507 -10.682 13.047 1.00 84.19 292 PRO A N 1
ATOM 2384 C CA . PRO A 1 292 ? 2.438 -11.610 12.710 1.00 84.19 292 PRO A CA 1
ATOM 2385 C C . PRO A 1 292 ? 2.533 -12.053 11.245 1.00 84.19 292 PRO A C 1
ATOM 2387 O O . PRO A 1 292 ? 2.793 -11.243 10.351 1.00 84.19 292 PRO A O 1
ATOM 2390 N N . LEU A 1 293 ? 2.273 -13.339 11.002 1.00 85.00 293 LEU A N 1
ATOM 2391 C CA . LEU A 1 293 ? 2.012 -13.863 9.664 1.00 85.00 293 LEU A CA 1
ATOM 2392 C C . LEU A 1 293 ? 0.593 -13.462 9.260 1.00 85.00 293 LEU A C 1
ATOM 2394 O O . LEU A 1 293 ? -0.360 -13.752 9.981 1.00 85.00 293 LEU A O 1
ATOM 2398 N N . LEU A 1 294 ? 0.451 -12.806 8.111 1.00 88.06 294 LEU A N 1
ATOM 2399 C CA . LEU A 1 294 ? -0.854 -12.448 7.567 1.00 88.06 294 LEU A CA 1
ATOM 2400 C C . LEU A 1 294 ? -1.245 -13.444 6.482 1.00 88.06 294 LEU A C 1
ATOM 2402 O O . LEU A 1 294 ? -0.411 -13.851 5.680 1.00 88.06 294 LEU A O 1
ATOM 2406 N N . THR A 1 295 ? -2.513 -13.819 6.424 1.00 85.69 295 THR A N 1
ATOM 2407 C CA . THR A 1 295 ? -3.049 -14.690 5.376 1.00 85.69 295 THR A CA 1
ATOM 2408 C C . THR A 1 295 ? -3.962 -13.898 4.454 1.00 85.69 295 THR A C 1
ATOM 2410 O O . THR A 1 295 ? -4.512 -12.863 4.839 1.00 85.69 295 THR A O 1
ATOM 2413 N N . LYS A 1 296 ? -4.110 -14.371 3.213 1.00 85.75 296 LYS A N 1
ATOM 2414 C CA . LYS A 1 296 ? -5.134 -13.834 2.316 1.00 85.75 296 LYS A CA 1
ATOM 2415 C C . LYS A 1 296 ? -6.518 -14.296 2.792 1.00 85.75 296 LYS A C 1
ATOM 2417 O O . LYS A 1 296 ? -6.623 -15.435 3.256 1.00 85.75 296 LYS A O 1
ATOM 2422 N N . PRO A 1 297 ? -7.561 -13.464 2.671 1.00 84.31 297 PRO A N 1
ATOM 2423 C CA . PRO A 1 297 ? -8.927 -13.923 2.883 1.00 84.31 297 PRO A CA 1
ATOM 2424 C C . PRO A 1 297 ? -9.332 -14.898 1.771 1.00 84.31 297 PRO A C 1
ATOM 2426 O O . PRO A 1 297 ? -8.922 -14.723 0.619 1.00 84.31 297 PRO A O 1
ATOM 2429 N N . VAL A 1 298 ? -10.138 -15.910 2.096 1.00 83.88 298 VAL A N 1
ATOM 2430 C CA . VAL A 1 298 ? -10.706 -16.800 1.076 1.00 83.88 298 VAL A CA 1
ATOM 2431 C C . VAL A 1 298 ? -11.916 -16.119 0.434 1.00 83.88 298 VAL A C 1
ATOM 2433 O O . VAL A 1 298 ? -12.592 -15.278 1.034 1.00 83.88 298 VAL A O 1
ATOM 2436 N N . GLU A 1 299 ? -12.167 -16.421 -0.834 1.00 80.00 299 GLU A N 1
ATOM 2437 C CA . GLU A 1 299 ? -13.334 -15.905 -1.542 1.00 80.00 299 GLU A CA 1
ATOM 2438 C C . GLU A 1 299 ? -14.627 -16.430 -0.895 1.00 80.00 299 GLU A C 1
ATOM 2440 O O . GLU A 1 299 ? -14.743 -17.614 -0.588 1.00 80.00 299 GLU A O 1
ATOM 2445 N N . GLY A 1 300 ? -15.583 -15.532 -0.640 1.00 81.06 300 GLY A N 1
ATOM 2446 C CA . GLY A 1 300 ? -16.848 -15.859 0.027 1.00 81.06 300 GLY A CA 1
ATOM 2447 C C . GLY A 1 300 ? -16.792 -15.941 1.559 1.00 81.06 300 GLY A C 1
ATOM 2448 O O . GLY A 1 300 ? -17.841 -16.067 2.190 1.00 81.06 300 GLY A O 1
ATOM 2449 N N . GLU A 1 301 ? -15.619 -15.829 2.190 1.00 87.31 301 GLU A N 1
ATOM 2450 C CA . GLU A 1 301 ? -15.531 -15.783 3.654 1.00 87.31 301 GLU A CA 1
ATOM 2451 C C . GLU A 1 301 ? -16.071 -14.467 4.232 1.00 87.31 301 GLU A C 1
ATOM 2453 O O . GLU A 1 301 ? -15.917 -13.385 3.667 1.00 87.31 301 GLU A O 1
ATOM 2458 N N . SER A 1 302 ? -16.680 -14.541 5.415 1.00 87.31 302 SER A N 1
ATOM 2459 C CA . SER A 1 302 ? -17.028 -13.344 6.183 1.00 87.31 302 SER A CA 1
ATOM 2460 C C . SER A 1 302 ? -15.833 -12.885 7.013 1.00 87.31 302 SER A C 1
ATOM 2462 O O . SER A 1 302 ? -15.287 -13.657 7.802 1.00 87.31 302 SER A O 1
ATOM 2464 N N . LEU A 1 303 ? -15.451 -11.615 6.889 1.00 89.94 303 LEU A N 1
ATOM 2465 C CA . LEU A 1 303 ? -14.316 -11.050 7.616 1.00 89.94 303 LEU A CA 1
ATOM 2466 C C . LEU A 1 303 ? -14.781 -10.347 8.885 1.00 89.94 303 LEU A C 1
ATOM 2468 O O . LEU A 1 303 ? -15.704 -9.537 8.861 1.00 89.94 303 LEU A O 1
ATOM 2472 N N . GLN A 1 304 ? -14.108 -10.615 10.002 1.00 86.56 304 GLN A N 1
ATOM 2473 C CA . GLN A 1 304 ? -14.431 -9.992 11.283 1.00 86.56 304 GLN A CA 1
ATOM 2474 C C . GLN A 1 304 ? -13.521 -8.795 11.560 1.00 86.56 304 GLN A C 1
ATOM 2476 O O . GLN A 1 304 ? -12.297 -8.919 11.618 1.00 86.56 304 GLN A O 1
ATOM 2481 N N . LEU A 1 305 ? -14.121 -7.624 11.779 1.00 84.75 305 LEU A N 1
ATOM 2482 C CA . LEU A 1 305 ? -13.418 -6.400 12.137 1.00 84.75 305 LEU A CA 1
ATOM 2483 C C . LEU A 1 305 ? -13.580 -6.091 13.628 1.00 84.75 305 LEU A C 1
ATOM 2485 O O . LEU A 1 305 ? -14.634 -5.635 14.070 1.00 84.75 305 LEU A O 1
ATOM 2489 N N . TYR A 1 306 ? -12.504 -6.260 14.394 1.00 77.75 306 TYR A N 1
ATOM 2490 C CA . TYR A 1 306 ? -12.471 -5.943 15.822 1.00 77.75 306 TYR A CA 1
ATOM 2491 C C . TYR A 1 306 ? -12.095 -4.479 16.071 1.00 77.75 306 TYR A C 1
ATOM 2493 O O . TYR A 1 306 ? -11.035 -4.009 15.657 1.00 77.75 306 TYR A O 1
ATOM 2501 N N . LEU A 1 307 ? -12.945 -3.755 16.807 1.00 72.38 307 LEU A N 1
ATOM 2502 C CA . LEU A 1 307 ? -12.688 -2.367 17.204 1.00 72.38 307 LEU A CA 1
ATOM 2503 C C . LEU A 1 307 ? -12.329 -2.278 18.697 1.00 72.38 307 LEU A C 1
ATOM 2505 O O . LEU A 1 307 ? -13.052 -2.767 19.573 1.00 72.38 307 LEU A O 1
ATOM 2509 N N . ALA A 1 308 ? -11.194 -1.637 18.994 1.00 60.88 308 ALA A N 1
ATOM 2510 C CA . ALA A 1 308 ? -10.629 -1.581 20.345 1.00 60.88 308 ALA A CA 1
ATOM 2511 C C . ALA A 1 308 ? -10.972 -0.310 21.148 1.00 60.88 308 ALA A C 1
ATOM 2513 O O . ALA A 1 308 ? -10.826 -0.323 22.365 1.00 60.88 308 ALA A O 1
ATOM 2514 N N . ARG A 1 309 ? -11.441 0.787 20.523 1.00 58.31 309 ARG A N 1
ATOM 2515 C CA . ARG A 1 309 ? -11.649 2.077 21.221 1.00 58.31 309 ARG A CA 1
ATOM 2516 C C . ARG A 1 309 ? -12.876 2.865 20.736 1.00 58.31 309 ARG A C 1
ATOM 2518 O O . ARG A 1 309 ? -13.196 2.850 19.551 1.00 58.31 309 ARG A O 1
ATOM 2525 N N . GLY A 1 310 ? -13.500 3.614 21.654 1.00 48.06 310 GLY A N 1
ATOM 2526 C CA . GLY A 1 310 ? -14.827 4.258 21.559 1.00 48.06 310 GLY A CA 1
ATOM 2527 C C . GLY A 1 310 ? -15.065 5.407 20.574 1.00 48.06 310 GLY A C 1
ATOM 2528 O O . GLY A 1 310 ? -15.939 6.232 20.813 1.00 48.06 310 GLY A O 1
ATOM 2529 N N . ARG A 1 311 ? -14.349 5.467 19.445 1.00 54.31 311 ARG A N 1
ATOM 2530 C CA . ARG A 1 311 ? -14.736 6.299 18.282 1.00 54.31 311 ARG A CA 1
ATOM 2531 C C . ARG A 1 311 ? -14.997 5.415 17.068 1.00 54.31 311 ARG A C 1
ATOM 2533 O O . ARG A 1 311 ? -14.407 5.579 16.001 1.00 54.31 311 ARG A O 1
ATOM 2540 N N . SER A 1 312 ? -15.866 4.438 17.274 1.00 61.81 312 SER A N 1
ATOM 2541 C CA . SER A 1 312 ? -15.962 3.257 16.428 1.00 61.81 312 SER A CA 1
ATOM 2542 C C . SER A 1 312 ? -16.523 3.579 15.032 1.00 61.81 312 SER A C 1
ATOM 2544 O O . SER A 1 312 ? -15.985 3.079 14.056 1.00 61.81 312 SER A O 1
ATOM 2546 N N . THR A 1 313 ? -17.462 4.526 14.884 1.00 59.69 313 THR A N 1
ATOM 2547 C CA . THR A 1 313 ? -18.011 4.929 13.567 1.00 59.69 313 THR A CA 1
ATOM 2548 C C . THR A 1 313 ? -16.988 5.630 12.672 1.00 59.69 313 THR A C 1
ATOM 2550 O O . THR A 1 313 ? -16.876 5.335 11.483 1.00 59.69 313 THR A O 1
ATOM 2553 N N . ALA A 1 314 ? -16.206 6.549 13.249 1.00 63.97 314 ALA A N 1
ATOM 2554 C CA . ALA A 1 314 ? -15.132 7.238 12.535 1.00 63.97 314 ALA A CA 1
ATOM 2555 C C . ALA A 1 314 ? -14.050 6.247 12.091 1.00 63.97 314 ALA A C 1
ATOM 2557 O O . ALA A 1 314 ? -13.523 6.355 10.984 1.00 63.97 314 ALA A O 1
ATOM 2558 N N . MET A 1 315 ? -13.751 5.268 12.951 1.00 66.25 315 MET A N 1
ATOM 2559 C CA . MET A 1 315 ? -12.781 4.219 12.673 1.00 66.25 315 MET A CA 1
ATOM 2560 C C . MET A 1 315 ? -13.266 3.277 11.569 1.00 66.25 315 MET A C 1
ATOM 2562 O O . MET A 1 315 ? -12.510 3.026 10.638 1.00 66.25 315 MET A O 1
ATOM 2566 N N . THR A 1 316 ? -14.525 2.826 11.595 1.00 68.06 316 THR A N 1
ATOM 2567 C CA . THR A 1 316 ? -15.098 1.990 10.525 1.00 68.06 316 THR A CA 1
ATOM 2568 C C . THR A 1 316 ? -15.092 2.718 9.180 1.00 68.06 316 THR A C 1
ATOM 2570 O O . THR A 1 316 ? -14.715 2.140 8.165 1.00 68.06 316 THR A O 1
ATOM 2573 N N . ASN A 1 317 ? -15.423 4.012 9.149 1.00 72.88 317 ASN A N 1
ATOM 2574 C CA . ASN A 1 317 ? -15.334 4.814 7.924 1.00 72.88 317 ASN A CA 1
ATOM 2575 C C . ASN A 1 317 ? -13.881 5.017 7.444 1.00 72.88 317 ASN A C 1
ATOM 2577 O O . ASN A 1 317 ? -13.598 4.980 6.250 1.00 72.88 317 ASN A O 1
ATOM 2581 N N . LEU A 1 318 ? -12.930 5.224 8.358 1.00 75.44 318 LEU A N 1
ATOM 2582 C CA . LEU A 1 318 ? -11.516 5.334 7.991 1.00 75.44 318 LEU A CA 1
ATOM 2583 C C . LEU A 1 318 ? -10.976 4.006 7.439 1.00 75.44 318 LEU A C 1
ATOM 2585 O O . LEU A 1 318 ? -10.259 3.994 6.438 1.00 75.44 318 LEU A O 1
ATOM 2589 N N . LEU A 1 319 ? -11.335 2.894 8.080 1.00 76.31 319 LEU A N 1
ATOM 2590 C CA . LEU A 1 319 ? -10.900 1.557 7.696 1.00 76.31 319 LEU A CA 1
ATOM 2591 C C . LEU A 1 319 ? -11.551 1.097 6.395 1.00 76.31 319 LEU A C 1
ATOM 2593 O O . LEU A 1 319 ? -10.830 0.591 5.553 1.00 76.31 319 LEU A O 1
ATOM 2597 N N . SER A 1 320 ? -12.839 1.354 6.162 1.00 77.50 320 SER A N 1
ATOM 2598 C CA . SER A 1 320 ? -13.485 1.052 4.870 1.00 77.50 320 SER A CA 1
ATOM 2599 C C . SER A 1 320 ? -12.858 1.811 3.702 1.00 77.50 320 SER A C 1
ATOM 2601 O O . SER A 1 320 ? -12.774 1.282 2.600 1.00 77.50 320 SER A O 1
ATOM 2603 N N . LYS A 1 321 ? -12.324 3.017 3.927 1.00 80.81 321 LYS A N 1
ATOM 2604 C CA . LYS A 1 321 ? -11.543 3.729 2.902 1.00 80.81 321 LYS A CA 1
ATOM 2605 C C . LYS A 1 321 ? -10.163 3.117 2.684 1.00 80.81 321 LYS A C 1
ATOM 2607 O O . LYS A 1 321 ? -9.730 2.992 1.543 1.00 80.81 321 LYS A O 1
ATOM 2612 N N . LYS A 1 322 ? -9.464 2.760 3.766 1.00 81.06 322 LYS A N 1
ATOM 2613 C CA . LYS A 1 322 ? -8.096 2.217 3.709 1.00 81.06 322 LYS A CA 1
ATOM 2614 C C . LYS A 1 322 ? -8.055 0.771 3.201 1.00 81.06 322 LYS A C 1
ATOM 2616 O O . LYS A 1 322 ? -7.144 0.399 2.477 1.00 81.06 322 LYS A O 1
ATOM 2621 N N . LEU A 1 323 ? -9.042 -0.024 3.587 1.00 84.50 323 LEU A N 1
ATOM 2622 C CA . LEU A 1 323 ? -9.181 -1.456 3.329 1.00 84.50 323 LEU A CA 1
ATOM 2623 C C . LEU A 1 323 ? -10.334 -1.729 2.359 1.00 84.50 323 LEU A C 1
ATOM 2625 O O . LEU A 1 323 ? -10.993 -2.762 2.428 1.00 84.50 323 LEU A O 1
ATOM 2629 N N . ARG A 1 324 ? -10.592 -0.776 1.457 1.00 84.25 324 ARG A N 1
ATOM 2630 C CA . ARG A 1 324 ? -11.761 -0.782 0.575 1.00 84.25 324 ARG A CA 1
ATOM 2631 C C . ARG A 1 324 ? -11.908 -2.073 -0.219 1.00 84.25 324 ARG A C 1
ATOM 2633 O O . ARG A 1 324 ? -13.028 -2.510 -0.422 1.00 84.25 324 ARG A O 1
ATOM 2640 N N . HIS A 1 325 ? -10.801 -2.668 -0.657 1.00 84.62 325 HIS A N 1
ATOM 2641 C CA . HIS A 1 325 ? -10.829 -3.913 -1.419 1.00 84.62 325 HIS A CA 1
ATOM 2642 C C . HIS A 1 325 ? -11.539 -5.033 -0.645 1.00 84.62 325 HIS A C 1
ATOM 2644 O O . HIS A 1 325 ? -12.443 -5.623 -1.213 1.00 84.62 325 HIS A O 1
ATOM 2650 N N . TYR A 1 326 ? -11.260 -5.219 0.653 1.00 88.12 326 TYR A N 1
ATOM 2651 C CA . TYR A 1 326 ? -11.974 -6.202 1.482 1.00 88.12 326 TYR A CA 1
ATOM 2652 C C . TYR A 1 326 ? -13.451 -5.856 1.683 1.00 88.12 326 TYR A C 1
ATOM 2654 O O . TYR A 1 326 ? -14.303 -6.726 1.582 1.00 88.12 326 TYR A O 1
ATOM 2662 N N . PHE A 1 327 ? -13.772 -4.582 1.933 1.00 88.00 327 PHE A N 1
ATOM 2663 C CA . PHE A 1 327 ? -15.162 -4.145 2.136 1.00 88.00 327 PHE A CA 1
ATOM 2664 C C . PHE A 1 327 ? -16.034 -4.291 0.881 1.00 88.00 327 PHE A C 1
ATOM 2666 O O . PHE A 1 327 ? -17.254 -4.328 0.991 1.00 88.00 327 PHE A O 1
ATOM 2673 N N . VAL A 1 328 ? -15.422 -4.319 -0.307 1.00 86.62 328 VAL A N 1
ATOM 2674 C CA . VAL A 1 328 ? -16.128 -4.513 -1.581 1.00 86.62 328 VAL A CA 1
ATOM 2675 C C . VAL A 1 328 ? -16.298 -5.996 -1.911 1.00 86.62 328 VAL A C 1
ATOM 2677 O O . VAL A 1 328 ? -17.301 -6.352 -2.519 1.00 86.62 328 VAL A O 1
ATOM 2680 N N . SER A 1 329 ? -15.333 -6.850 -1.555 1.00 85.12 329 SER A N 1
ATOM 2681 C CA . SER A 1 329 ? -15.335 -8.269 -1.938 1.00 85.12 329 SER A CA 1
ATOM 2682 C C . SER A 1 329 ? -15.901 -9.221 -0.886 1.00 85.12 329 SER A C 1
ATOM 2684 O O . SER A 1 329 ? -16.209 -10.360 -1.226 1.00 85.12 329 SER A O 1
ATOM 2686 N N . HIS A 1 330 ? -16.021 -8.795 0.373 1.00 88.69 330 HIS A N 1
ATOM 2687 C CA . HIS A 1 330 ? -16.391 -9.671 1.484 1.00 88.69 330 HIS A CA 1
ATOM 2688 C C . HIS A 1 330 ? -17.485 -9.069 2.357 1.00 88.69 330 HIS A C 1
ATOM 2690 O O . HIS A 1 330 ? -17.558 -7.855 2.550 1.00 88.69 330 HIS A O 1
ATOM 2696 N N . HIS A 1 331 ? -18.280 -9.953 2.956 1.00 90.25 331 HIS A N 1
ATOM 2697 C CA . HIS A 1 331 ? -19.187 -9.600 4.040 1.00 90.25 331 HIS A CA 1
ATOM 2698 C C . HIS A 1 331 ? -18.374 -9.231 5.290 1.00 90.25 331 HIS A C 1
ATOM 2700 O O . HIS A 1 331 ? -17.552 -10.029 5.755 1.00 90.25 331 HIS A O 1
ATOM 2706 N N . ILE A 1 332 ? -18.577 -8.031 5.842 1.00 91.12 332 ILE A N 1
ATOM 2707 C CA . ILE A 1 332 ? -17.802 -7.533 6.986 1.00 91.12 332 ILE A CA 1
ATOM 2708 C C . ILE A 1 332 ? -18.636 -7.578 8.265 1.00 91.12 332 ILE A C 1
ATOM 2710 O O . ILE A 1 332 ? -19.600 -6.837 8.428 1.00 91.12 332 ILE A O 1
ATOM 2714 N N . ILE A 1 333 ? -18.194 -8.364 9.242 1.00 87.88 333 ILE A N 1
ATOM 2715 C CA . ILE A 1 333 ? -18.785 -8.428 10.580 1.00 87.88 333 ILE A CA 1
ATOM 2716 C C . ILE A 1 333 ? -17.974 -7.534 11.520 1.00 87.88 333 ILE A C 1
ATOM 2718 O O . ILE A 1 333 ? -16.891 -7.891 11.981 1.00 87.88 333 ILE A O 1
ATOM 2722 N N . VAL A 1 334 ? -18.491 -6.357 11.851 1.00 84.94 334 VAL A N 1
ATOM 2723 C CA . VAL A 1 334 ? -17.885 -5.449 12.828 1.00 84.94 334 VAL A CA 1
ATOM 2724 C C . VAL A 1 334 ? -18.225 -5.918 14.238 1.00 84.94 334 VAL A C 1
ATOM 2726 O O . VAL A 1 334 ? -19.363 -5.794 14.698 1.00 84.94 334 VAL A O 1
ATOM 2729 N N . VAL A 1 335 ? -17.214 -6.414 14.948 1.00 79.88 335 VAL A N 1
ATOM 2730 C CA . VAL A 1 335 ? -17.338 -6.907 16.319 1.00 79.88 335 VAL A CA 1
ATOM 2731 C C . VAL A 1 335 ? -17.031 -5.775 17.302 1.00 79.88 335 VAL A C 1
ATOM 2733 O O . VAL A 1 335 ? -15.893 -5.306 17.436 1.00 79.88 335 VAL A O 1
ATOM 2736 N N . THR A 1 336 ? -18.064 -5.299 17.994 1.00 72.81 336 THR A N 1
ATOM 2737 C CA . THR A 1 336 ? -17.996 -4.122 18.864 1.00 72.81 336 THR A CA 1
ATOM 2738 C C . THR A 1 336 ? -19.077 -4.153 19.942 1.00 72.81 336 THR A C 1
ATOM 2740 O O . THR A 1 336 ? -20.217 -4.505 19.673 1.00 72.81 336 THR A O 1
ATOM 2743 N N . ASN A 1 337 ? -18.743 -3.698 21.152 1.00 70.19 337 ASN A N 1
ATOM 2744 C CA . ASN A 1 337 ? -19.732 -3.499 22.225 1.00 70.19 337 ASN A CA 1
ATOM 2745 C C . ASN A 1 337 ? -20.426 -2.131 22.124 1.00 70.19 337 ASN A C 1
ATOM 2747 O O . ASN A 1 337 ? -21.306 -1.811 22.911 1.00 70.19 337 ASN A O 1
ATOM 2751 N N . TYR A 1 338 ? -20.027 -1.300 21.158 1.00 68.06 338 TYR A N 1
ATOM 2752 C CA . TYR A 1 338 ? -20.672 -0.014 20.909 1.00 68.06 338 TYR A CA 1
ATOM 2753 C C . TYR A 1 338 ? -21.903 -0.204 20.012 1.00 68.06 338 TYR A C 1
ATOM 2755 O O . TYR A 1 338 ? -21.780 -0.892 18.995 1.00 68.06 338 TYR A O 1
ATOM 2763 N N . PRO A 1 339 ? -23.044 0.454 20.296 1.00 66.69 339 PRO A N 1
ATOM 2764 C CA . PRO A 1 339 ? -24.302 0.296 19.557 1.00 66.69 339 PRO A CA 1
ATOM 2765 C C . PRO A 1 339 ? -24.279 1.014 18.191 1.00 66.69 339 PRO A C 1
ATOM 2767 O O . PRO A 1 339 ? -25.132 1.841 17.872 1.00 66.69 339 PRO A O 1
ATOM 2770 N N . LEU A 1 340 ? -23.278 0.713 17.360 1.00 71.12 340 LEU A N 1
ATOM 2771 C CA . LEU A 1 340 ? -23.044 1.357 16.066 1.00 71.12 340 LEU A CA 1
ATOM 2772 C C . LEU A 1 340 ? -24.191 1.147 15.084 1.00 71.12 340 LEU A C 1
ATOM 2774 O O . LEU A 1 340 ? -24.545 2.082 14.375 1.00 71.12 340 LEU A O 1
ATOM 2778 N N . LYS A 1 341 ? -24.788 -0.050 15.076 1.00 70.75 341 LYS A N 1
ATOM 2779 C CA . LYS A 1 341 ? -25.951 -0.377 14.242 1.00 70.75 341 LYS A CA 1
ATOM 2780 C C . LYS A 1 341 ? -27.111 0.575 14.515 1.00 70.75 341 LYS A C 1
ATOM 2782 O O . LYS A 1 341 ? -27.706 1.098 13.580 1.00 70.75 341 LYS A O 1
ATOM 2787 N N . THR A 1 342 ? -27.392 0.823 15.791 1.00 67.94 342 THR A N 1
ATOM 2788 C CA . THR A 1 342 ? -28.465 1.719 16.227 1.00 67.94 342 THR A CA 1
ATOM 2789 C C . THR A 1 342 ? -28.139 3.166 15.888 1.00 67.94 342 THR A C 1
ATOM 2791 O O . THR A 1 342 ? -29.008 3.876 15.406 1.00 67.94 342 THR A O 1
ATOM 2794 N N . ILE A 1 343 ? -26.886 3.594 16.082 1.00 71.06 343 ILE A N 1
ATOM 2795 C CA . ILE A 1 343 ? -26.452 4.961 15.761 1.00 71.06 343 ILE A CA 1
ATOM 2796 C C . ILE A 1 343 ? -26.559 5.223 14.257 1.00 71.06 343 ILE A C 1
ATOM 2798 O O . ILE A 1 343 ? -27.133 6.232 13.877 1.00 71.06 343 ILE A O 1
ATOM 2802 N N . LEU A 1 344 ? -26.035 4.326 13.414 1.00 71.69 344 LEU A N 1
ATOM 2803 C CA . LEU A 1 344 ? -25.961 4.501 11.958 1.00 71.69 344 LEU A CA 1
ATOM 2804 C C . LEU A 1 344 ? -27.325 4.455 11.256 1.00 71.69 344 LEU A C 1
ATOM 2806 O O . LEU A 1 344 ? -27.468 5.044 10.189 1.00 71.69 344 LEU A O 1
ATOM 2810 N N . ARG A 1 345 ? -28.318 3.782 11.848 1.00 70.12 345 ARG A N 1
ATOM 2811 C CA . ARG A 1 345 ? -29.674 3.651 11.291 1.00 70.12 345 ARG A CA 1
ATOM 2812 C C . ARG A 1 345 ? -30.627 4.782 11.681 1.00 70.12 345 ARG A C 1
ATOM 2814 O O . ARG A 1 345 ? -31.775 4.753 11.251 1.00 70.12 345 ARG A O 1
ATOM 2821 N N . LYS A 1 346 ? -30.193 5.758 12.488 1.00 70.62 346 LYS A N 1
ATOM 2822 C CA . LYS A 1 346 ? -31.055 6.894 12.836 1.00 70.62 346 LYS A CA 1
ATOM 2823 C C . LYS A 1 346 ? -31.282 7.790 11.607 1.00 70.62 346 LYS A C 1
ATOM 2825 O O . LYS A 1 346 ? -30.297 8.202 10.994 1.00 70.62 346 LYS A O 1
ATOM 2830 N N . PRO A 1 347 ? -32.536 8.131 11.267 1.00 55.38 347 PRO A N 1
ATOM 2831 C CA . PRO A 1 347 ? -32.836 9.021 10.144 1.00 55.38 347 PRO A CA 1
ATOM 2832 C C . PRO A 1 347 ? -32.359 10.466 10.384 1.00 55.38 347 PRO A C 1
ATOM 2834 O O . PRO A 1 347 ? -32.060 11.177 9.434 1.00 55.38 347 PRO A O 1
ATOM 2837 N N . GLU A 1 348 ? -32.182 10.879 11.643 1.00 66.69 348 GLU A N 1
ATOM 2838 C CA . GLU A 1 348 ? -31.779 12.243 12.039 1.00 66.69 348 GLU A CA 1
ATOM 2839 C C . GLU A 1 348 ? -30.257 12.501 11.970 1.00 66.69 348 GLU A C 1
ATOM 2841 O O . GLU A 1 348 ? -29.757 13.494 12.503 1.00 66.69 348 GLU A O 1
ATOM 2846 N N . LEU A 1 349 ? -29.463 11.598 11.381 1.00 69.31 349 LEU A N 1
ATOM 2847 C CA . LEU A 1 349 ? -28.011 11.780 11.330 1.00 69.31 349 LEU A CA 1
ATOM 2848 C C . LEU A 1 349 ? -27.615 12.921 10.384 1.00 69.31 349 LEU A C 1
ATOM 2850 O O . LEU A 1 349 ? -27.540 12.744 9.169 1.00 69.31 349 LEU A O 1
ATOM 2854 N N . THR A 1 350 ? -27.226 14.064 10.945 1.00 64.56 350 THR A N 1
ATOM 2855 C CA . THR A 1 350 ? -26.701 15.207 10.185 1.00 64.56 350 THR A CA 1
ATOM 2856 C C . THR A 1 350 ? -25.164 15.277 10.210 1.00 64.56 350 THR A C 1
ATOM 2858 O O . THR A 1 350 ? -24.455 14.517 10.887 1.00 64.56 350 THR A O 1
ATOM 2861 N N . GLY A 1 351 ? -24.597 16.162 9.385 1.00 77.69 351 GLY A N 1
ATOM 2862 C CA . GLY A 1 351 ? -23.163 16.455 9.379 1.00 77.69 351 GLY A CA 1
ATOM 2863 C C . GLY A 1 351 ? -22.264 15.277 8.968 1.00 77.69 351 GLY A C 1
ATOM 2864 O O . GLY A 1 351 ? -22.472 14.617 7.948 1.00 77.69 351 GLY A O 1
ATOM 2865 N N . ARG A 1 352 ? -21.181 15.040 9.725 1.00 72.75 352 ARG A N 1
ATOM 2866 C CA . ARG A 1 352 ? -20.186 13.994 9.398 1.00 72.75 352 ARG A CA 1
ATOM 2867 C C . ARG A 1 352 ? -20.737 12.580 9.572 1.00 72.75 352 ARG A C 1
ATOM 2869 O O . ARG A 1 352 ? -20.377 11.711 8.786 1.00 72.75 352 ARG A O 1
ATOM 2876 N N . LEU A 1 353 ? -21.585 12.356 10.576 1.00 70.56 353 LEU A N 1
ATOM 2877 C CA . LEU A 1 353 ? -22.147 11.036 10.863 1.00 70.56 353 LEU A CA 1
ATOM 2878 C C . LEU A 1 353 ? -23.134 10.595 9.779 1.00 70.56 353 LEU A C 1
ATOM 2880 O O . LEU A 1 353 ? -23.037 9.453 9.341 1.00 70.56 353 LEU A O 1
ATOM 2884 N N . GLY A 1 354 ? -23.981 11.501 9.276 1.00 73.62 354 GLY A N 1
ATOM 2885 C CA . GLY A 1 354 ? -24.855 11.221 8.129 1.00 73.62 354 GLY A CA 1
ATOM 2886 C C . GLY A 1 354 ? -24.059 10.831 6.882 1.00 73.62 354 GLY A C 1
ATOM 2887 O O . GLY A 1 354 ? -24.274 9.767 6.306 1.00 73.62 354 GLY A O 1
ATOM 2888 N N . LYS A 1 355 ? -23.028 11.617 6.534 1.00 76.94 355 LYS A N 1
ATOM 2889 C CA . LYS A 1 355 ? -22.124 11.298 5.409 1.00 76.94 355 LYS A CA 1
ATOM 2890 C C . LYS A 1 355 ? -21.424 9.946 5.570 1.00 76.94 355 LYS A C 1
ATOM 2892 O O . LYS A 1 355 ? -21.222 9.242 4.586 1.00 76.94 355 LYS A O 1
ATOM 2897 N N . TRP A 1 356 ? -21.009 9.591 6.787 1.00 83.31 356 TRP A N 1
ATOM 2898 C CA . TRP A 1 356 ? -20.391 8.289 7.049 1.00 83.31 356 TRP A CA 1
ATOM 2899 C C . TRP A 1 356 ? -21.401 7.153 6.972 1.00 83.31 356 TRP A C 1
ATOM 2901 O O . TRP A 1 356 ? -21.044 6.104 6.454 1.00 83.31 356 TRP A O 1
ATOM 2911 N N . SER A 1 357 ? -22.633 7.359 7.440 1.00 78.69 357 SER A N 1
ATOM 2912 C CA . SER A 1 357 ? -23.696 6.360 7.332 1.00 78.69 357 SER A CA 1
ATOM 2913 C C . SER A 1 357 ? -24.012 6.040 5.872 1.00 78.69 357 SER A C 1
ATOM 2915 O O . SER A 1 357 ? -23.933 4.879 5.485 1.00 78.69 357 SER A O 1
ATOM 2917 N N . ILE A 1 358 ? -24.205 7.068 5.037 1.00 80.69 358 ILE A N 1
ATOM 2918 C CA . ILE A 1 358 ? -24.442 6.915 3.590 1.00 80.69 358 ILE A CA 1
ATOM 2919 C C . ILE A 1 358 ? -23.269 6.208 2.896 1.00 80.69 358 ILE A C 1
ATOM 2921 O O . ILE A 1 358 ? -23.456 5.390 2.003 1.00 80.69 358 ILE A O 1
ATOM 2925 N N . TYR A 1 359 ? -22.030 6.519 3.284 1.00 84.62 359 TYR A N 1
ATOM 2926 C CA . TYR A 1 359 ? -20.868 5.848 2.703 1.00 84.62 359 TYR A CA 1
ATOM 2927 C C . TYR A 1 359 ? -20.781 4.376 3.127 1.00 84.62 359 TYR A C 1
ATOM 2929 O O . TYR A 1 359 ? -20.496 3.511 2.303 1.00 84.62 359 TYR A O 1
ATOM 2937 N N . LEU A 1 360 ? -21.016 4.093 4.411 1.00 84.56 360 LEU A N 1
ATOM 2938 C CA . LEU A 1 360 ? -20.942 2.744 4.965 1.00 84.56 360 LEU A CA 1
ATOM 2939 C C . LEU A 1 360 ? -22.106 1.856 4.515 1.00 84.56 360 LEU A C 1
ATOM 2941 O O . LEU A 1 360 ? -21.917 0.648 4.435 1.00 84.56 360 LEU A O 1
ATOM 2945 N N . SER A 1 361 ? -23.267 2.428 4.178 1.00 83.69 361 SER A N 1
ATOM 2946 C CA . SER A 1 361 ? -24.406 1.675 3.636 1.00 83.69 361 SER A CA 1
ATOM 2947 C C . SER A 1 361 ? -24.154 1.123 2.232 1.00 83.69 361 SER A C 1
ATOM 2949 O O . SER A 1 361 ? -24.890 0.250 1.790 1.00 83.69 361 SER A O 1
ATOM 2951 N N . GLY A 1 362 ? -23.119 1.604 1.534 1.00 85.50 362 GLY A N 1
ATOM 2952 C CA . GLY A 1 362 ? -22.675 1.044 0.256 1.00 85.50 362 GLY A CA 1
ATOM 2953 C C . GLY A 1 362 ? -21.897 -0.272 0.373 1.00 85.50 362 GLY A C 1
ATOM 2954 O O . GLY A 1 362 ? -21.469 -0.798 -0.651 1.00 85.50 362 GLY A O 1
ATOM 2955 N N . PHE A 1 363 ? -21.680 -0.784 1.587 1.00 88.62 363 PHE A N 1
ATOM 2956 C CA . PHE A 1 363 ? -20.971 -2.038 1.844 1.00 88.62 363 PHE A CA 1
ATOM 2957 C C . PHE A 1 363 ? -21.850 -3.017 2.621 1.00 88.62 363 PHE A C 1
ATOM 2959 O O . PHE A 1 363 ? -22.729 -2.613 3.385 1.00 88.62 363 PHE A O 1
ATOM 2966 N N . ASP A 1 364 ? -21.559 -4.307 2.475 1.00 89.69 364 ASP A N 1
ATOM 2967 C CA . ASP A 1 364 ? -22.226 -5.364 3.226 1.00 89.69 364 ASP A CA 1
ATOM 2968 C C . ASP A 1 364 ? -21.596 -5.506 4.624 1.00 89.69 364 ASP A C 1
ATOM 2970 O O . ASP A 1 364 ? -20.557 -6.149 4.805 1.00 89.69 364 ASP A O 1
ATOM 2974 N N . ILE A 1 365 ? -22.181 -4.803 5.602 1.00 89.06 365 ILE A N 1
ATOM 2975 C CA . ILE A 1 365 ? -21.668 -4.706 6.973 1.00 89.06 365 ILE A CA 1
ATOM 2976 C C . ILE A 1 365 ? -22.710 -5.187 7.987 1.00 89.06 365 ILE A C 1
ATOM 2978 O O . ILE A 1 365 ? -23.776 -4.587 8.156 1.00 89.06 365 ILE A O 1
ATOM 2982 N N . GLU A 1 366 ? -22.338 -6.195 8.770 1.00 87.25 366 GLU A N 1
ATOM 2983 C CA . GLU A 1 366 ? -23.061 -6.642 9.956 1.00 87.25 366 GLU A CA 1
ATOM 2984 C C . GLU A 1 366 ? -22.366 -6.142 11.233 1.00 87.25 366 GLU A C 1
ATOM 2986 O O . GLU A 1 366 ? -21.145 -6.057 11.303 1.00 87.25 366 GLU A O 1
ATOM 2991 N N . PHE A 1 367 ? -23.124 -5.814 12.282 1.00 83.56 367 PHE A N 1
ATOM 2992 C CA . PHE A 1 367 ? -22.568 -5.435 13.586 1.00 83.56 367 PHE A CA 1
ATOM 2993 C C . PHE A 1 367 ? -22.958 -6.474 14.637 1.00 83.56 367 PHE A C 1
ATOM 2995 O O . PHE A 1 367 ? -24.153 -6.712 14.832 1.00 83.56 367 PHE A O 1
ATOM 3002 N N . LYS A 1 368 ? -21.968 -7.040 15.340 1.00 78.75 368 LYS A N 1
ATOM 3003 C CA . LYS A 1 368 ? -22.162 -8.020 16.423 1.00 78.75 368 LYS A CA 1
ATOM 3004 C C . LYS A 1 368 ? -21.483 -7.571 17.727 1.00 78.75 368 LYS A C 1
ATOM 3006 O O . LYS A 1 368 ? -20.420 -6.947 17.662 1.00 78.75 368 LYS A O 1
ATOM 3011 N N . PRO A 1 369 ? -22.059 -7.887 18.904 1.00 69.75 369 PRO A N 1
ATOM 3012 C CA . PRO A 1 369 ? -21.383 -7.699 20.188 1.00 69.75 369 PRO A CA 1
ATOM 3013 C C . PRO A 1 369 ? -20.153 -8.614 20.300 1.00 69.75 369 PRO A C 1
ATOM 3015 O O . PRO A 1 369 ? -20.072 -9.639 19.621 1.00 69.75 369 PRO A O 1
ATOM 3018 N N . LYS A 1 370 ? -19.180 -8.267 21.154 1.00 65.69 370 LYS A N 1
ATOM 3019 C CA . LYS A 1 370 ? -18.047 -9.162 21.439 1.00 65.69 370 LYS A CA 1
ATOM 3020 C C . LYS A 1 370 ? -18.530 -10.337 22.284 1.00 65.69 370 LYS A C 1
ATOM 3022 O O . LYS A 1 370 ? -18.896 -10.152 23.438 1.00 65.69 370 LYS A O 1
ATOM 3027 N N . THR A 1 371 ? -18.486 -11.541 21.727 1.00 59.28 371 THR A N 1
ATOM 3028 C CA . THR A 1 371 ? -18.630 -12.795 22.480 1.00 59.28 371 THR A CA 1
ATOM 3029 C C . THR A 1 371 ? -17.255 -13.323 22.901 1.00 59.28 371 THR A C 1
ATOM 3031 O O . THR A 1 371 ? -16.248 -12.978 22.279 1.00 59.28 371 THR A O 1
ATOM 3034 N N . ALA A 1 372 ? -17.200 -14.166 23.939 1.00 47.31 372 ALA A N 1
ATOM 3035 C CA . ALA A 1 372 ? -15.963 -14.813 24.385 1.00 47.31 372 ALA A CA 1
ATOM 3036 C C . ALA A 1 372 ? -15.268 -15.551 23.224 1.00 47.31 372 ALA A C 1
ATOM 3038 O O . ALA A 1 372 ? -15.904 -16.262 22.441 1.00 47.31 372 ALA A O 1
ATOM 3039 N N . ILE A 1 373 ? -13.961 -15.334 23.088 1.00 52.66 373 ILE A N 1
ATOM 3040 C CA . ILE A 1 373 ? -13.163 -15.785 21.946 1.00 52.66 373 ILE A CA 1
ATOM 3041 C C . ILE A 1 373 ? -12.572 -17.161 22.247 1.00 52.66 373 ILE A C 1
ATOM 3043 O O . ILE A 1 373 ? -11.915 -17.341 23.265 1.00 52.66 373 ILE A O 1
ATOM 3047 N N . LYS A 1 374 ? -12.794 -18.131 21.351 1.00 41.88 374 LYS A N 1
ATOM 3048 C CA . LYS A 1 374 ? -12.404 -19.538 21.550 1.00 41.88 374 LYS A CA 1
ATOM 3049 C C . LYS A 1 374 ? -10.966 -19.892 21.130 1.00 41.88 374 LYS A C 1
ATOM 3051 O O . LYS A 1 374 ? -10.562 -21.024 21.364 1.00 41.88 374 LYS A O 1
ATOM 3056 N N . SER A 1 375 ? -10.198 -18.998 20.494 1.00 45.75 375 SER A N 1
ATOM 3057 C CA . SER A 1 375 ? -8.840 -19.314 20.008 1.00 45.75 375 SER A CA 1
ATOM 3058 C C . SER A 1 375 ? -7.753 -18.510 20.720 1.00 45.75 375 SER A C 1
ATOM 3060 O O . SER A 1 375 ? -7.874 -17.296 20.859 1.00 45.75 375 SER A O 1
ATOM 3062 N N . GLN A 1 376 ? -6.670 -19.184 21.130 1.00 40.03 376 GLN A N 1
ATOM 3063 C CA . GLN A 1 376 ? -5.569 -18.579 21.890 1.00 40.03 376 GLN A CA 1
ATOM 3064 C C . GLN A 1 376 ? -4.887 -17.440 21.121 1.00 40.03 376 GLN A C 1
ATOM 3066 O O . GLN A 1 376 ? -4.689 -16.376 21.677 1.00 40.03 376 GLN A O 1
ATOM 3071 N N . ALA A 1 377 ? -4.624 -17.596 19.818 1.00 41.19 377 ALA A N 1
ATOM 3072 C CA . ALA A 1 377 ? -3.995 -16.539 19.017 1.00 41.19 377 ALA A CA 1
ATOM 3073 C C . ALA A 1 377 ? -4.874 -15.280 18.879 1.00 41.19 377 ALA A C 1
ATOM 3075 O O . ALA A 1 377 ? -4.366 -14.161 18.882 1.00 41.19 377 ALA A O 1
ATOM 3076 N N . LEU A 1 378 ? -6.198 -15.448 18.778 1.00 50.38 378 LEU A N 1
ATOM 3077 C CA . LEU A 1 378 ?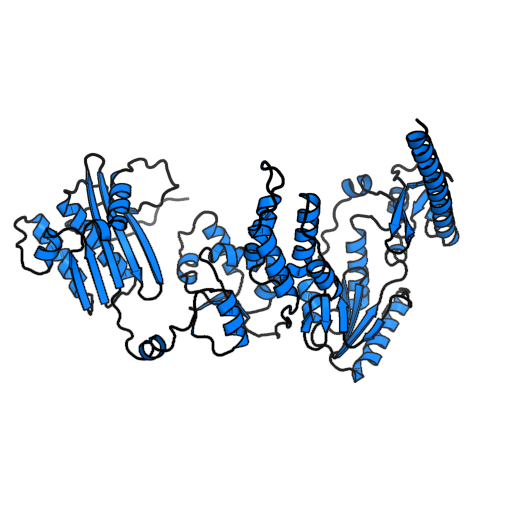 -7.140 -14.329 18.754 1.00 50.38 378 LEU A CA 1
ATOM 3078 C C . LEU A 1 378 ? -7.355 -13.764 20.165 1.00 50.38 378 LEU A C 1
ATOM 3080 O O . LEU A 1 378 ? -7.575 -12.568 20.296 1.00 50.38 378 LEU A O 1
ATOM 3084 N N . ALA A 1 379 ? -7.251 -14.591 21.207 1.00 45.84 379 ALA A N 1
ATOM 3085 C CA . ALA A 1 379 ? -7.283 -14.176 22.603 1.00 45.84 379 ALA A CA 1
ATOM 3086 C C . ALA A 1 379 ? -6.029 -13.385 22.993 1.00 45.84 379 ALA A C 1
ATOM 3088 O O . ALA A 1 379 ? -6.178 -12.356 23.628 1.00 45.84 379 ALA A O 1
ATOM 3089 N N . ASP A 1 380 ? -4.834 -13.780 22.547 1.00 49.03 380 ASP A N 1
ATOM 3090 C CA . ASP A 1 380 ? -3.569 -13.061 22.746 1.00 49.03 380 ASP A CA 1
ATOM 3091 C C . ASP A 1 380 ? -3.565 -11.747 21.955 1.00 49.03 380 ASP A C 1
ATOM 3093 O O . ASP A 1 380 ? -3.202 -10.696 22.483 1.00 49.03 380 ASP A O 1
ATOM 3097 N N . PHE A 1 381 ? -4.053 -11.783 20.706 1.00 54.41 381 PHE A N 1
ATOM 3098 C CA . PHE A 1 381 ? -4.319 -10.589 19.904 1.00 54.41 381 PHE A CA 1
ATOM 3099 C C . PHE A 1 381 ? -5.260 -9.661 20.683 1.00 54.41 381 PHE A C 1
ATOM 3101 O O . PHE A 1 381 ? -4.887 -8.529 20.965 1.00 54.41 381 PHE A O 1
ATOM 3108 N N . VAL A 1 382 ? -6.428 -10.144 21.127 1.00 49.41 382 VAL A N 1
ATOM 3109 C CA . VAL A 1 382 ? -7.422 -9.398 21.926 1.00 49.41 382 VAL A CA 1
ATOM 3110 C C . VAL A 1 382 ? -6.898 -8.934 23.286 1.00 49.41 382 VAL A C 1
ATOM 3112 O O . VAL A 1 382 ? -7.176 -7.796 23.658 1.00 49.41 382 VAL A O 1
ATOM 3115 N N . ALA A 1 383 ? -6.068 -9.706 23.977 1.00 48.09 383 ALA A N 1
ATOM 3116 C CA . ALA A 1 383 ? -5.387 -9.304 25.203 1.00 48.09 383 ALA A CA 1
ATOM 3117 C C . ALA A 1 383 ? -4.408 -8.146 24.937 1.00 48.09 383 ALA A C 1
ATOM 3119 O O . ALA A 1 383 ? -4.361 -7.189 25.708 1.00 48.09 383 ALA A O 1
ATOM 3120 N N . GLU A 1 384 ? -3.724 -8.133 23.784 1.00 48.56 384 GLU A N 1
ATOM 3121 C CA . GLU A 1 384 ? -2.936 -6.982 23.314 1.00 48.56 384 GLU A CA 1
ATOM 3122 C C . GLU A 1 384 ? -3.817 -5.733 23.038 1.00 48.56 384 GLU A C 1
ATOM 3124 O O . GLU A 1 384 ? -3.377 -4.581 23.189 1.00 48.56 384 GLU A O 1
ATOM 3129 N N . PHE A 1 385 ? -5.092 -5.922 22.662 1.00 49.84 385 PHE A N 1
ATOM 3130 C CA . PHE A 1 385 ? -6.072 -4.833 22.520 1.00 49.84 385 PHE A CA 1
ATOM 3131 C C . PHE A 1 385 ? -6.626 -4.323 23.862 1.00 49.84 385 PHE A C 1
ATOM 3133 O O . PHE A 1 385 ? -7.050 -3.164 23.902 1.00 49.84 385 PHE A O 1
ATOM 3140 N N . PHE A 1 386 ? -6.575 -5.118 24.940 1.00 46.00 386 PHE A N 1
ATOM 3141 C CA . PHE A 1 386 ? -7.112 -4.794 26.274 1.00 46.00 386 PHE A CA 1
ATOM 3142 C C . PHE A 1 386 ? -6.110 -5.118 27.402 1.00 46.00 386 PHE A C 1
ATOM 3144 O O . PHE A 1 386 ? -6.326 -6.067 28.156 1.00 46.00 386 PHE A O 1
ATOM 3151 N N . PRO A 1 387 ? -5.029 -4.330 27.574 1.00 39.12 387 PRO A N 1
ATOM 3152 C CA . PRO A 1 387 ? -4.161 -4.479 28.739 1.00 39.12 387 PRO A CA 1
ATOM 3153 C C . PRO A 1 387 ? -4.973 -4.149 30.003 1.00 39.12 387 PRO A C 1
ATOM 3155 O O . PRO A 1 387 ? -5.350 -2.995 30.212 1.00 39.12 387 PRO A O 1
ATOM 3158 N N . GLY A 1 388 ? -5.307 -5.179 30.784 1.00 39.16 388 GLY A N 1
ATOM 3159 C CA . GLY A 1 388 ? -6.221 -5.103 31.931 1.00 39.16 388 GLY A CA 1
ATOM 3160 C C . GLY A 1 388 ? -6.997 -6.392 32.237 1.00 39.16 388 GLY A C 1
ATOM 3161 O O . GLY A 1 388 ? -7.624 -6.462 33.286 1.00 39.16 388 GLY A O 1
ATOM 3162 N N . LEU A 1 389 ? -6.939 -7.414 31.375 1.00 37.88 389 LEU A N 1
ATOM 3163 C CA . LEU A 1 389 ? -7.333 -8.784 31.731 1.00 37.88 389 LEU A CA 1
ATOM 3164 C C . LEU A 1 389 ? -6.115 -9.562 32.263 1.00 37.88 389 LEU A C 1
ATOM 3166 O O . LEU A 1 389 ? -5.548 -10.395 31.565 1.00 37.88 389 LEU A O 1
ATOM 3170 N N . GLU A 1 390 ? -5.687 -9.257 33.487 1.00 27.39 390 GLU A N 1
ATOM 3171 C CA . GLU A 1 390 ? -5.012 -10.253 34.336 1.00 27.39 390 GLU A CA 1
ATOM 3172 C C . GLU A 1 390 ? -6.079 -11.039 35.129 1.00 27.39 390 GLU A C 1
ATOM 3174 O O . GLU A 1 390 ? -7.222 -10.582 35.207 1.00 27.39 390 GLU A O 1
ATOM 3179 N N . PRO A 1 391 ? -5.778 -12.258 35.620 1.00 34.06 391 PRO A N 1
ATOM 3180 C CA . PRO A 1 391 ? -6.757 -13.325 35.812 1.00 34.06 391 PRO A CA 1
ATOM 3181 C C . PRO A 1 391 ? -7.669 -13.080 37.019 1.00 34.06 391 PRO A C 1
ATOM 3183 O O . PRO A 1 391 ? -7.473 -13.630 38.094 1.00 34.06 391 PRO A O 1
ATOM 3186 N N . THR A 1 392 ? -8.728 -12.306 36.819 1.00 30.64 392 THR A N 1
ATOM 3187 C CA . THR A 1 392 ? -9.958 -12.396 37.622 1.00 30.64 392 THR A CA 1
ATOM 3188 C C . THR A 1 392 ? -11.021 -13.265 36.939 1.00 30.64 392 THR A C 1
ATOM 3190 O O . THR A 1 392 ? -12.087 -13.523 37.490 1.00 30.64 392 THR A O 1
ATOM 3193 N N . THR A 1 393 ? -10.729 -13.808 35.754 1.00 32.59 393 THR A N 1
ATOM 3194 C CA . THR A 1 393 ? -11.679 -14.574 34.931 1.00 32.59 393 THR A CA 1
ATOM 3195 C C . THR A 1 393 ? -11.741 -16.069 35.256 1.00 32.59 393 THR A C 1
ATOM 3197 O O . THR A 1 393 ? -11.870 -16.890 34.351 1.00 32.59 393 THR A O 1
ATOM 3200 N N . CYS A 1 394 ? -11.696 -16.426 36.538 1.00 29.64 394 CYS A N 1
ATOM 3201 C CA . CYS A 1 394 ? -12.169 -17.734 37.011 1.00 29.64 394 CYS A CA 1
ATOM 3202 C C . CYS A 1 394 ? -13.445 -17.594 37.857 1.00 29.64 394 CYS A C 1
ATOM 3204 O O . CYS A 1 394 ? -14.299 -18.474 37.803 1.00 29.64 394 CYS A O 1
ATOM 3206 N N . ASP A 1 395 ? -13.647 -16.450 38.520 1.00 30.59 395 ASP A N 1
ATOM 3207 C CA . ASP A 1 395 ? -14.839 -16.221 39.350 1.00 30.59 395 ASP A CA 1
ATOM 3208 C C . ASP A 1 395 ? -15.996 -15.565 38.580 1.00 30.59 395 ASP A C 1
ATOM 3210 O O . ASP A 1 395 ? -17.154 -15.659 38.984 1.00 30.59 395 ASP A O 1
ATOM 3214 N N . GLU A 1 396 ? -15.731 -14.971 37.413 1.00 33.03 396 GLU A N 1
ATOM 3215 C CA . GLU A 1 396 ? -16.786 -14.373 36.580 1.00 33.03 396 GLU A CA 1
ATOM 3216 C C . GLU A 1 396 ? -17.313 -15.299 35.475 1.00 33.03 396 GLU A C 1
ATOM 3218 O O . GLU A 1 396 ? -18.388 -15.050 34.935 1.00 33.03 396 GLU A O 1
ATOM 3223 N N . VAL A 1 397 ? -16.640 -16.419 35.181 1.00 28.89 397 VAL A N 1
ATOM 3224 C CA . VAL A 1 397 ? -17.135 -17.404 34.196 1.00 28.89 397 VAL A CA 1
ATOM 3225 C C . VAL A 1 397 ? -18.249 -18.279 34.789 1.00 28.89 397 VAL A C 1
ATOM 3227 O O . VAL A 1 397 ? -19.142 -18.707 34.061 1.00 28.89 397 VAL A O 1
ATOM 3230 N N . ASN A 1 398 ? -18.298 -18.427 36.118 1.00 28.52 398 ASN A N 1
ATOM 3231 C CA . ASN A 1 398 ? -19.439 -19.047 36.802 1.00 28.52 398 ASN A CA 1
ATOM 3232 C C . ASN A 1 398 ? -20.666 -18.125 36.911 1.00 28.52 398 ASN A C 1
ATOM 3234 O O . ASN A 1 398 ? -21.767 -18.612 37.151 1.00 28.52 398 ASN A O 1
ATOM 3238 N N . ASN A 1 399 ? -20.521 -16.820 36.651 1.00 31.95 399 ASN A N 1
ATOM 3239 C CA . ASN A 1 399 ? -21.642 -15.873 36.645 1.00 31.95 399 ASN A CA 1
ATOM 3240 C C . ASN A 1 399 ? -22.243 -15.625 35.249 1.00 31.95 399 ASN A C 1
ATOM 3242 O O . ASN A 1 399 ? -23.208 -14.874 35.133 1.00 31.95 399 ASN A O 1
ATOM 3246 N N . VAL A 1 400 ? -21.712 -16.245 34.187 1.00 33.03 400 VAL A N 1
ATOM 3247 C CA . VAL A 1 400 ? -22.186 -16.045 32.797 1.00 33.03 400 VAL A CA 1
ATOM 3248 C C . VAL A 1 400 ? -23.089 -17.185 32.303 1.00 33.03 400 VAL A C 1
ATOM 3250 O O . VAL A 1 400 ? -23.598 -17.137 31.188 1.00 33.03 400 VAL A O 1
ATOM 3253 N N . MET A 1 401 ? -23.386 -18.175 33.147 1.00 27.33 401 MET A N 1
ATOM 3254 C CA . MET A 1 401 ? -24.384 -19.210 32.832 1.00 27.33 401 MET A CA 1
ATOM 3255 C C . MET A 1 401 ? -25.664 -19.135 33.675 1.00 27.33 401 MET A C 1
ATOM 3257 O O . MET A 1 401 ? -26.522 -19.998 33.523 1.00 27.33 401 MET A O 1
ATOM 3261 N N . ILE A 1 402 ? -25.863 -18.094 34.500 1.00 32.66 402 ILE A N 1
ATOM 3262 C CA . ILE A 1 402 ? -27.148 -17.859 35.184 1.00 32.66 402 ILE A CA 1
ATOM 3263 C C . ILE A 1 402 ? -27.499 -16.356 35.226 1.00 32.66 402 ILE A C 1
ATOM 3265 O O . ILE A 1 402 ? -26.813 -15.556 35.854 1.00 32.66 402 ILE A O 1
ATOM 3269 N N . SER A 1 403 ? -28.655 -16.034 34.629 1.00 31.84 403 SER A N 1
ATOM 3270 C CA . SER A 1 403 ? -29.491 -14.816 34.714 1.00 31.84 403 SER A CA 1
ATOM 3271 C C . SER A 1 403 ? -29.338 -13.719 33.639 1.00 31.84 403 SER A C 1
ATOM 3273 O O . SER A 1 403 ? -28.637 -12.722 33.791 1.00 31.84 403 SER A O 1
ATOM 3275 N N . ASP A 1 404 ? -30.186 -13.832 32.614 1.00 40.78 404 ASP A N 1
ATOM 3276 C CA . ASP A 1 404 ? -30.657 -12.781 31.692 1.00 40.78 404 ASP A CA 1
ATOM 3277 C C . ASP A 1 404 ? -31.432 -11.621 32.385 1.00 40.78 404 ASP A C 1
ATOM 3279 O O . ASP A 1 404 ? -32.291 -10.984 31.787 1.00 40.78 404 ASP A O 1
ATOM 3283 N N . ASN A 1 405 ? -31.164 -11.311 33.660 1.00 52.00 405 ASN A N 1
ATOM 3284 C CA . ASN A 1 405 ? -32.051 -10.488 34.499 1.00 52.00 405 ASN A CA 1
ATOM 3285 C C . ASN A 1 405 ? -31.285 -9.543 35.447 1.00 52.00 405 ASN A C 1
ATOM 3287 O O . ASN A 1 405 ? -31.479 -9.576 36.660 1.00 52.00 405 ASN A O 1
ATOM 3291 N N . LYS A 1 406 ? -30.386 -8.693 34.926 1.00 64.06 406 LYS A N 1
ATOM 3292 C CA . LYS A 1 406 ? -29.823 -7.583 35.725 1.00 64.06 406 LYS A CA 1
ATOM 3293 C C . LYS A 1 406 ? -30.512 -6.256 35.388 1.00 64.06 406 LYS A C 1
ATOM 3295 O O . LYS A 1 406 ? -30.536 -5.892 34.209 1.00 64.06 406 LYS A O 1
ATOM 3300 N N . PRO A 1 407 ? -31.017 -5.511 36.391 1.00 72.81 407 PRO A N 1
ATOM 3301 C CA . PRO A 1 407 ? -31.747 -4.271 36.170 1.00 72.81 407 PRO A CA 1
ATOM 3302 C C . PRO A 1 407 ? -30.854 -3.173 35.591 1.00 72.81 407 PRO A C 1
ATOM 3304 O O . PRO A 1 407 ? -29.687 -3.019 35.960 1.00 72.81 407 PRO A O 1
ATOM 3307 N N . LEU A 1 408 ? -31.429 -2.390 34.682 1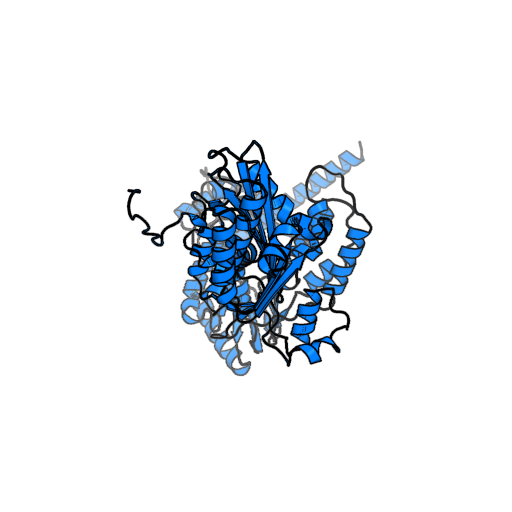.00 82.94 408 LEU A N 1
ATOM 3308 C CA . LEU A 1 408 ? -30.810 -1.206 34.100 1.00 82.94 408 LEU A CA 1
ATOM 3309 C C . LEU A 1 408 ? -30.688 -0.107 35.164 1.00 82.94 408 LEU A C 1
ATOM 3311 O O . LEU A 1 408 ? -31.633 0.118 35.911 1.00 82.94 408 LEU A O 1
ATOM 3315 N N . LEU A 1 409 ? -29.551 0.587 35.245 1.00 89.19 409 LEU A N 1
ATOM 3316 C CA . LEU A 1 409 ? -29.331 1.633 36.251 1.00 89.19 409 LEU A CA 1
ATOM 3317 C C . LEU A 1 409 ? -29.669 3.009 35.675 1.00 89.19 409 LEU A C 1
ATOM 3319 O O . LEU A 1 409 ? -29.039 3.451 34.716 1.00 89.19 409 LEU A O 1
ATOM 3323 N N . LEU A 1 410 ? -30.632 3.700 36.274 1.00 90.88 410 LEU A N 1
ATOM 3324 C CA . LEU A 1 410 ? -31.093 5.022 35.860 1.00 90.88 410 LEU A CA 1
ATOM 3325 C C . LEU A 1 410 ? -30.779 6.052 36.946 1.00 90.88 410 LEU A C 1
ATOM 3327 O O . LEU A 1 410 ? -31.195 5.889 38.084 1.00 90.88 410 LEU A O 1
ATOM 3331 N N . TYR A 1 411 ? -30.088 7.125 36.583 1.00 91.69 411 TYR A N 1
ATOM 3332 C CA . TYR A 1 411 ? -29.855 8.291 37.425 1.00 91.69 411 TYR A CA 1
ATOM 3333 C C . TYR A 1 411 ? -30.596 9.477 36.828 1.00 91.69 411 TYR A C 1
ATOM 3335 O O . TYR A 1 411 ? -30.483 9.735 35.626 1.00 91.69 411 TYR A O 1
ATOM 3343 N N . VAL A 1 412 ? -31.348 10.190 37.654 1.00 90.75 412 VAL A N 1
ATOM 3344 C CA . VAL A 1 412 ? -32.128 11.355 37.229 1.00 90.75 412 VAL A CA 1
ATOM 3345 C C . VAL A 1 412 ? -31.935 12.502 38.206 1.00 90.75 412 VAL A C 1
ATOM 3347 O O . VAL A 1 412 ? -31.688 12.270 39.391 1.00 90.75 412 VAL A O 1
ATOM 3350 N N . ASP A 1 413 ? -32.022 13.723 37.693 1.00 90.62 413 ASP A N 1
ATOM 3351 C CA . ASP A 1 413 ? -32.032 14.942 38.500 1.00 90.62 413 ASP A CA 1
ATOM 3352 C C . ASP A 1 413 ? -32.824 16.049 37.791 1.00 90.62 413 ASP A C 1
ATOM 3354 O O . ASP A 1 413 ? -32.857 16.105 36.556 1.00 90.62 413 ASP A O 1
ATOM 3358 N N . GLY A 1 414 ? -33.464 16.918 38.567 1.00 89.69 414 GLY A N 1
ATOM 3359 C CA . GLY A 1 414 ? -34.269 18.037 38.084 1.00 89.69 414 GLY A CA 1
ATOM 3360 C C . GLY A 1 414 ? -33.772 19.359 38.660 1.00 89.69 414 GLY A C 1
ATOM 3361 O O . GLY A 1 414 ? -33.597 19.498 39.864 1.00 89.69 414 GLY A O 1
ATOM 3362 N N . SER A 1 415 ? -33.576 20.362 37.806 1.00 89.50 415 SER A N 1
ATOM 3363 C CA . SER A 1 415 ? -33.109 21.694 38.200 1.00 89.50 415 SER A CA 1
ATOM 3364 C C . SER A 1 415 ? -34.095 22.747 37.719 1.00 89.50 415 SER A C 1
ATOM 3366 O O . SER A 1 415 ? -34.344 22.865 36.520 1.00 89.50 415 SER A O 1
ATOM 3368 N N . SER A 1 416 ? -34.639 23.542 38.639 1.00 88.69 416 SER A N 1
ATOM 3369 C CA . SER A 1 416 ? -35.425 24.729 38.314 1.00 88.69 416 SER A CA 1
ATOM 3370 C C . SER A 1 416 ? -34.808 25.973 38.945 1.00 88.69 416 SER A C 1
ATOM 3372 O O . SER A 1 416 ? -34.528 26.041 40.143 1.00 88.69 416 SER A O 1
ATOM 3374 N N . ASN A 1 417 ? -34.567 26.984 38.115 1.00 85.19 417 ASN A N 1
ATOM 3375 C CA . ASN A 1 417 ? -34.018 28.265 38.534 1.00 85.19 417 ASN A CA 1
ATOM 3376 C C . ASN A 1 417 ? -34.651 29.417 37.739 1.00 85.19 417 ASN A C 1
ATOM 3378 O O . ASN A 1 417 ? -35.502 29.222 36.873 1.00 85.19 417 ASN A O 1
ATOM 3382 N N . VAL A 1 418 ? -34.215 30.648 38.014 1.00 78.12 418 VAL A N 1
ATOM 3383 C CA . VAL A 1 418 ? -34.735 31.854 37.344 1.00 78.12 418 VAL A CA 1
ATOM 3384 C C . VAL A 1 418 ? -34.544 31.861 35.818 1.00 78.12 418 VAL A C 1
ATOM 3386 O O . VAL A 1 418 ? -35.252 32.594 35.135 1.00 78.12 418 VAL A O 1
ATOM 3389 N N . ARG A 1 419 ? -33.605 31.070 35.275 1.00 75.94 419 ARG A N 1
ATOM 3390 C CA . ARG A 1 419 ? -33.305 30.975 33.832 1.00 75.94 419 ARG A CA 1
ATOM 3391 C C . ARG A 1 419 ? -34.133 29.905 33.115 1.00 75.94 419 ARG A C 1
ATOM 3393 O O . ARG A 1 419 ? -34.241 29.935 31.886 1.00 75.94 419 ARG A O 1
ATOM 3400 N N . GLY A 1 420 ? -34.722 28.972 33.856 1.00 83.25 420 GLY A N 1
ATOM 3401 C CA . GLY A 1 420 ? -35.573 27.925 33.307 1.00 83.25 420 GLY A CA 1
ATOM 3402 C C . GLY A 1 420 ? -35.534 26.635 34.115 1.00 83.25 420 GLY A C 1
ATOM 3403 O O . GLY A 1 420 ? -34.950 26.561 35.196 1.00 83.25 420 GLY A O 1
ATOM 3404 N N . CYS A 1 421 ? -36.164 25.610 33.551 1.00 87.94 421 CYS A N 1
ATOM 3405 C CA . CYS A 1 421 ? -36.220 24.265 34.104 1.00 87.94 421 CYS A CA 1
ATOM 3406 C C . CYS A 1 421 ? -35.460 23.300 33.185 1.00 87.94 421 CYS A C 1
ATOM 3408 O O . CYS A 1 421 ? -35.564 23.383 31.961 1.00 87.94 421 CYS A O 1
ATOM 3410 N N . GLY A 1 422 ? -34.674 22.404 33.775 1.00 89.44 422 GLY A N 1
ATOM 3411 C CA . GLY A 1 422 ? -33.849 21.436 33.067 1.00 89.44 422 GLY A CA 1
ATOM 3412 C C . GLY A 1 422 ? -33.809 20.088 33.772 1.00 89.44 422 GLY A C 1
ATOM 3413 O O . GLY A 1 422 ? -33.876 20.011 34.997 1.00 89.44 422 GLY A O 1
ATOM 3414 N N . LEU A 1 423 ? -33.693 19.024 32.985 1.00 90.38 423 LEU A N 1
ATOM 3415 C CA . LEU A 1 423 ? -33.728 17.636 33.425 1.00 90.38 423 LEU A CA 1
ATOM 3416 C C . LEU A 1 423 ? -32.441 16.937 32.991 1.00 90.38 423 LEU A C 1
ATOM 3418 O O . LEU A 1 423 ? -32.013 17.044 31.837 1.00 90.38 423 LEU A O 1
ATOM 3422 N N . GLY A 1 424 ? -31.835 16.204 33.913 1.00 87.25 424 GLY A N 1
ATOM 3423 C CA . GLY A 1 424 ? -30.673 15.368 33.667 1.00 87.25 424 GLY A CA 1
ATOM 3424 C C . GLY A 1 424 ? -31.049 13.900 33.754 1.00 87.25 424 GLY A C 1
ATOM 3425 O O . GLY A 1 424 ? -31.629 13.468 34.746 1.00 87.25 424 GLY A O 1
ATOM 3426 N N . VAL A 1 425 ? -30.696 13.122 32.731 1.00 87.62 425 VAL A N 1
ATOM 3427 C CA . VAL A 1 425 ? -30.945 11.674 32.698 1.00 87.62 425 VAL A CA 1
ATOM 3428 C C . VAL A 1 425 ? -29.661 10.949 32.314 1.00 87.62 425 VAL A C 1
ATOM 3430 O O . VAL A 1 425 ? -29.065 11.233 31.275 1.00 87.62 425 VAL A O 1
ATOM 3433 N N . VAL A 1 426 ? -29.237 9.985 33.130 1.00 85.75 426 VAL A N 1
ATOM 3434 C CA . VAL A 1 426 ? -28.082 9.118 32.868 1.00 85.75 426 VAL A CA 1
ATOM 3435 C C . VAL A 1 426 ? -28.495 7.666 33.034 1.00 85.75 426 VAL A C 1
ATOM 3437 O O . VAL A 1 426 ? -28.816 7.214 34.126 1.00 85.75 426 VAL A O 1
ATOM 3440 N N . LEU A 1 427 ? -28.430 6.905 31.953 1.00 83.38 427 LEU A N 1
ATOM 3441 C CA . LEU A 1 427 ? -28.836 5.509 31.916 1.00 83.38 427 LEU A CA 1
ATOM 3442 C C . LEU A 1 427 ? -27.606 4.639 31.643 1.00 83.38 427 LEU A C 1
ATOM 3444 O O . LEU A 1 427 ? -26.915 4.813 30.637 1.00 83.38 427 LEU A O 1
ATOM 3448 N N . LYS A 1 428 ? -27.299 3.738 32.578 1.00 81.44 428 LYS A N 1
ATOM 3449 C CA . LYS A 1 428 ? -26.123 2.862 32.571 1.00 81.44 428 LYS A CA 1
ATOM 3450 C C . LYS A 1 428 ? -26.555 1.417 32.350 1.00 81.44 428 LYS A C 1
ATOM 3452 O O . LYS A 1 428 ? -27.294 0.851 33.156 1.00 81.44 428 LYS A O 1
ATOM 3457 N N . SER A 1 429 ? -26.065 0.818 31.268 1.00 69.06 429 SER A N 1
ATOM 3458 C CA . SER A 1 429 ? -26.285 -0.601 30.975 1.00 69.06 429 SER A CA 1
ATOM 3459 C C . SER A 1 429 ? -25.314 -1.495 31.743 1.00 69.06 429 SER A C 1
ATOM 3461 O O . SER A 1 429 ? -24.120 -1.198 31.819 1.00 69.06 429 SER A O 1
ATOM 3463 N N . SER A 1 430 ? -25.812 -2.631 32.239 1.00 56.16 430 SER A N 1
ATOM 3464 C CA . SER A 1 430 ? -25.007 -3.708 32.832 1.00 56.16 430 SER A CA 1
ATOM 3465 C C . SER A 1 430 ? -24.021 -4.332 31.833 1.00 56.16 430 SER A C 1
ATOM 3467 O O . SER A 1 430 ? -23.019 -4.906 32.246 1.00 56.16 430 SER A O 1
ATOM 3469 N N . GLN A 1 431 ? -24.258 -4.161 30.526 1.00 50.28 431 GLN A N 1
ATOM 3470 C CA . GLN A 1 431 ? -23.382 -4.622 29.441 1.00 50.28 431 GLN A CA 1
ATOM 3471 C C . GLN A 1 431 ? -22.370 -3.559 28.959 1.00 50.28 431 GLN A C 1
ATOM 3473 O O . GLN A 1 431 ? -21.613 -3.798 28.017 1.00 50.28 431 GLN A O 1
ATOM 3478 N N . GLY A 1 432 ? -22.325 -2.392 29.614 1.00 48.22 432 GLY A N 1
ATOM 3479 C CA . GLY A 1 432 ? -21.388 -1.306 29.322 1.00 48.22 432 GLY A CA 1
ATOM 3480 C C . GLY A 1 432 ? -21.919 -0.286 28.308 1.00 48.22 432 GLY A C 1
ATOM 3481 O O . GLY A 1 432 ? -22.309 -0.617 27.193 1.00 48.22 432 GLY A O 1
ATOM 3482 N N . GLY A 1 433 ? -21.906 0.991 28.701 1.00 55.22 433 GLY A N 1
ATOM 3483 C CA . GLY A 1 433 ? -22.379 2.127 27.903 1.00 55.22 433 GLY A CA 1
ATOM 3484 C C . GLY A 1 433 ? -23.294 3.043 28.719 1.00 55.22 433 GLY A C 1
ATOM 3485 O O . GLY A 1 433 ? -24.221 2.564 29.370 1.00 55.22 433 GLY A O 1
ATOM 3486 N N . ASN A 1 434 ? -23.029 4.354 28.671 1.00 71.62 434 ASN A N 1
ATOM 3487 C CA . ASN A 1 434 ? -23.838 5.375 29.341 1.00 71.62 434 ASN A CA 1
ATOM 3488 C C . ASN A 1 434 ? -24.584 6.187 28.280 1.00 71.62 434 ASN A C 1
ATOM 3490 O O . ASN A 1 434 ? -23.951 6.761 27.391 1.00 71.62 434 ASN A O 1
ATOM 3494 N N . MET A 1 435 ? -25.908 6.256 28.381 1.00 71.50 435 MET A N 1
ATOM 3495 C CA . MET A 1 435 ? -26.721 7.206 27.625 1.00 71.50 435 MET A CA 1
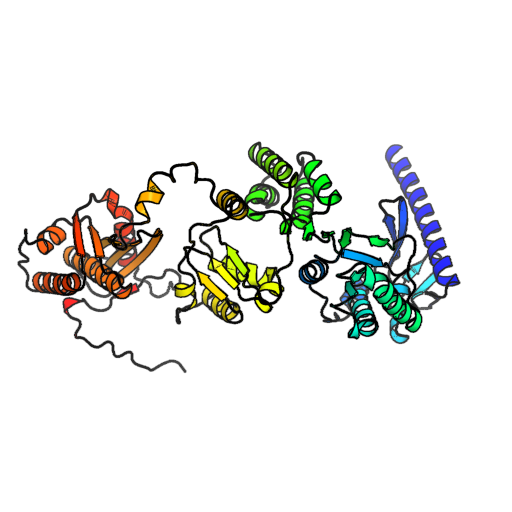ATOM 3496 C C . MET A 1 435 ? -26.993 8.406 28.522 1.00 71.50 435 MET A C 1
ATOM 3498 O O . MET A 1 435 ? -27.448 8.237 29.650 1.00 71.50 435 MET A O 1
ATOM 3502 N N . VAL A 1 436 ? -26.660 9.602 28.046 1.00 81.06 436 VAL A N 1
ATOM 3503 C CA . VAL A 1 436 ? -26.796 10.846 28.806 1.00 81.06 436 VAL A CA 1
ATOM 3504 C C . VAL A 1 436 ? -27.679 11.808 28.033 1.00 81.06 436 VAL A C 1
ATOM 3506 O O . VAL A 1 436 ? -27.477 11.997 26.834 1.00 81.06 436 VAL A O 1
ATOM 3509 N N . TYR A 1 437 ? -28.642 12.408 28.717 1.00 78.69 437 TYR A N 1
ATOM 3510 C CA . TYR A 1 437 ? -29.553 13.387 28.146 1.00 78.69 437 TYR A CA 1
ATOM 3511 C C . TYR A 1 437 ? -29.607 14.614 29.047 1.00 78.69 437 TYR A C 1
ATOM 3513 O O . TYR A 1 437 ? -29.682 14.497 30.271 1.00 78.69 437 TYR A O 1
ATOM 3521 N N . SER A 1 438 ? -29.570 15.782 28.413 1.00 85.31 438 SER A N 1
ATOM 3522 C CA . SER A 1 438 ? -29.931 17.055 29.023 1.00 85.31 438 SER A CA 1
ATOM 3523 C C . SER A 1 438 ? -31.163 17.571 28.291 1.00 85.31 438 SER A C 1
ATOM 3525 O O . SER A 1 438 ? -31.163 17.653 27.058 1.00 85.31 438 SER A O 1
ATOM 3527 N N . ILE A 1 439 ? -32.226 17.832 29.043 1.00 82.81 439 ILE A N 1
ATOM 3528 C CA . ILE A 1 439 ? -33.532 18.228 28.515 1.00 82.81 439 ILE A CA 1
ATOM 3529 C C . ILE A 1 439 ? -33.882 19.587 29.114 1.00 82.81 439 ILE A C 1
ATOM 3531 O O . ILE A 1 439 ? -33.774 19.763 30.323 1.00 82.81 439 ILE A O 1
ATOM 3535 N N . ARG A 1 440 ? -34.296 20.549 28.296 1.00 85.31 440 ARG A N 1
ATOM 3536 C CA . ARG A 1 440 ? -34.852 21.830 28.729 1.00 85.31 440 ARG A CA 1
ATOM 3537 C C . ARG A 1 440 ? -36.374 21.757 28.707 1.00 85.31 440 ARG A C 1
ATOM 3539 O O . ARG A 1 440 ? -36.949 21.324 27.714 1.00 85.31 440 ARG A O 1
ATOM 3546 N N . CYS A 1 441 ? -37.024 22.217 29.768 1.00 83.50 441 CYS A N 1
ATOM 3547 C CA . CYS A 1 441 ? -38.469 22.414 29.776 1.00 83.50 441 CYS A CA 1
ATOM 3548 C C . CYS A 1 441 ? -38.787 23.844 29.318 1.00 83.50 441 CYS A C 1
ATOM 3550 O O . CYS A 1 441 ? -38.311 24.803 29.925 1.00 83.50 441 CYS A O 1
ATOM 3552 N N . GLU A 1 442 ? -39.625 23.994 28.290 1.00 82.06 442 GLU A N 1
ATOM 3553 C CA . GLU A 1 442 ? -40.117 25.301 27.805 1.00 82.06 442 GLU A CA 1
ATOM 3554 C C . GLU A 1 442 ? -41.292 25.844 28.639 1.00 82.06 442 GLU A C 1
ATOM 3556 O O . GLU A 1 442 ? -41.946 26.823 28.286 1.00 82.06 442 GLU A O 1
ATOM 3561 N N . PHE A 1 443 ? -41.547 25.224 29.790 1.00 82.88 443 PHE A N 1
ATOM 3562 C CA . PHE A 1 443 ? -42.524 25.643 30.782 1.00 82.88 443 PHE A CA 1
ATOM 3563 C C . PHE A 1 443 ? -41.847 25.877 32.133 1.00 82.88 443 PHE A C 1
ATOM 3565 O O . PHE A 1 443 ? -40.770 25.353 32.434 1.00 82.88 443 PHE A O 1
ATOM 3572 N N . LYS A 1 444 ? -42.498 26.673 32.984 1.00 83.06 444 LYS A N 1
ATOM 3573 C CA . LYS A 1 444 ? -42.050 26.867 34.363 1.00 83.06 444 LYS A CA 1
ATOM 3574 C C . LYS A 1 444 ? -42.495 25.678 35.207 1.00 83.06 444 LYS A C 1
ATOM 3576 O O . LYS A 1 444 ? -43.686 25.399 35.285 1.00 83.06 444 LYS A O 1
ATOM 3581 N N . ALA A 1 445 ? -41.537 25.038 35.862 1.00 85.00 445 ALA A N 1
ATOM 3582 C CA . ALA A 1 445 ? -41.768 24.000 36.856 1.00 85.00 445 ALA A CA 1
ATOM 3583 C C . ALA A 1 445 ? -41.060 24.390 38.158 1.00 85.00 445 ALA A C 1
ATOM 3585 O O . ALA A 1 445 ? -40.018 25.040 38.132 1.00 85.00 445 ALA A O 1
ATOM 3586 N N . THR A 1 446 ? -41.607 24.012 39.304 1.00 87.50 446 THR A N 1
ATOM 3587 C CA . THR A 1 446 ? -40.898 24.048 40.591 1.00 87.50 446 THR A CA 1
ATOM 3588 C C . THR A 1 446 ? -39.782 22.999 40.618 1.00 87.50 446 THR A C 1
ATOM 3590 O O . THR A 1 446 ? -39.762 22.090 39.792 1.00 87.50 446 THR A O 1
ATOM 3593 N N . ASN A 1 447 ? -38.859 23.068 41.584 1.00 85.31 447 ASN A N 1
ATOM 3594 C CA . ASN A 1 447 ? -37.822 22.033 41.730 1.00 85.31 447 ASN A CA 1
ATOM 3595 C C . ASN A 1 447 ? -38.417 20.626 41.887 1.00 85.31 447 ASN A C 1
ATOM 3597 O O . ASN A 1 447 ? -37.940 19.683 41.268 1.00 85.31 447 ASN A O 1
ATOM 3601 N N . ASN A 1 448 ? -39.505 20.489 42.648 1.00 85.25 448 ASN A N 1
ATOM 3602 C CA . ASN A 1 448 ? -40.169 19.198 42.828 1.00 85.25 448 ASN A CA 1
ATOM 3603 C C . ASN A 1 448 ? -40.834 18.713 41.530 1.00 85.25 448 ASN A C 1
ATOM 3605 O O . ASN A 1 448 ? -40.775 17.528 41.223 1.00 85.25 448 ASN A O 1
ATOM 3609 N N . GLU A 1 449 ? -41.435 19.613 40.747 1.00 87.00 449 GLU A N 1
ATOM 3610 C CA . GLU A 1 449 ? -41.991 19.274 39.430 1.00 87.00 449 GLU A CA 1
ATOM 3611 C C . GLU A 1 449 ? -40.888 18.864 38.445 1.00 87.00 449 GLU A C 1
ATOM 3613 O O . GLU A 1 449 ? -41.032 17.849 37.773 1.00 87.00 449 GLU A O 1
ATOM 3618 N N . ALA A 1 450 ? -39.758 19.578 38.415 1.00 87.69 450 ALA A N 1
ATOM 3619 C CA . ALA A 1 450 ? -38.601 19.228 37.590 1.00 87.69 450 ALA A CA 1
ATOM 3620 C C . ALA A 1 450 ? -38.042 17.840 37.949 1.00 87.69 450 ALA A C 1
ATOM 3622 O O . ALA A 1 450 ? -37.693 17.052 37.077 1.00 87.69 450 ALA A O 1
ATOM 3623 N N . GLU A 1 451 ? -38.002 17.504 39.235 1.00 88.12 451 GLU A N 1
ATOM 3624 C CA . GLU A 1 451 ? -37.597 16.186 39.726 1.00 88.12 451 GLU A CA 1
ATOM 3625 C C . GLU A 1 451 ? -38.556 15.070 39.274 1.00 88.12 451 GLU A C 1
ATOM 3627 O O . GLU A 1 451 ? -38.123 13.961 38.937 1.00 88.12 451 GLU A O 1
ATOM 3632 N N . TYR A 1 452 ? -39.862 15.339 39.243 1.00 89.00 452 TYR A N 1
ATOM 3633 C CA . TYR A 1 452 ? -40.851 14.406 38.701 1.00 89.00 452 TYR A CA 1
ATOM 3634 C C . TYR A 1 452 ? -40.729 14.257 37.181 1.00 89.00 452 TYR A C 1
ATOM 3636 O O . TYR A 1 452 ? -40.727 13.132 36.683 1.00 89.00 452 TYR A O 1
ATOM 3644 N N . GLU A 1 453 ? -40.553 15.358 36.455 1.00 89.62 453 GLU A N 1
ATOM 3645 C CA . GLU A 1 453 ? -40.363 15.352 35.001 1.00 89.62 453 GLU A CA 1
ATOM 3646 C C . GLU A 1 453 ? -39.082 14.614 34.593 1.00 89.62 453 GLU A C 1
ATOM 3648 O O . GLU A 1 453 ? -39.095 13.807 33.664 1.00 89.62 453 GLU A O 1
ATOM 3653 N N . ALA A 1 454 ? -37.983 14.802 35.331 1.00 88.69 454 ALA A N 1
ATOM 3654 C CA . ALA A 1 454 ? -36.728 14.097 35.082 1.00 88.69 454 ALA A CA 1
ATOM 3655 C C . ALA A 1 454 ? -36.891 12.582 35.246 1.00 88.69 454 ALA A C 1
ATOM 3657 O O . ALA A 1 454 ? -36.387 11.802 34.432 1.00 88.69 454 ALA A O 1
ATOM 3658 N N . LEU A 1 455 ? -37.639 12.159 36.271 1.00 90.69 455 LEU A N 1
ATOM 3659 C CA . LEU A 1 455 ? -37.963 10.753 36.467 1.00 90.69 455 LEU A CA 1
ATOM 3660 C C . LEU A 1 455 ? -38.824 10.215 35.328 1.00 90.69 455 LEU A C 1
ATOM 3662 O O . LEU A 1 455 ? -38.493 9.171 34.775 1.00 90.69 455 LEU A O 1
ATOM 3666 N N . ILE A 1 456 ? -39.901 10.911 34.965 1.00 89.69 456 ILE A N 1
ATOM 3667 C CA . ILE A 1 456 ? -40.815 10.463 33.911 1.00 89.69 456 ILE A CA 1
ATOM 3668 C C . ILE A 1 456 ? -40.084 10.343 32.571 1.00 89.69 456 ILE A C 1
ATOM 3670 O O . ILE A 1 456 ? -40.180 9.301 31.922 1.00 89.69 456 ILE A O 1
ATOM 3674 N N . ALA A 1 457 ? -39.274 11.339 32.207 1.00 85.88 457 ALA A N 1
ATOM 3675 C CA . ALA A 1 457 ? -38.439 11.288 31.013 1.00 85.88 457 ALA A CA 1
ATOM 3676 C C . ALA A 1 457 ? -37.473 10.090 31.045 1.00 85.88 457 ALA A C 1
ATOM 3678 O O . ALA A 1 457 ? -37.336 9.369 30.055 1.00 85.88 457 ALA A O 1
ATOM 3679 N N . GLY A 1 458 ? -36.840 9.829 32.193 1.00 87.31 458 GLY A N 1
ATOM 3680 C CA . GLY A 1 458 ? -35.977 8.664 32.383 1.00 87.31 458 GLY A CA 1
ATOM 3681 C C . GLY A 1 458 ? -36.710 7.325 32.232 1.00 87.31 458 GLY A C 1
ATOM 3682 O O . GLY A 1 458 ? -36.189 6.418 31.577 1.00 87.31 458 GLY A O 1
ATOM 3683 N N . LEU A 1 459 ? -37.926 7.209 32.778 1.00 88.69 459 LEU A N 1
ATOM 3684 C CA . LEU A 1 459 ? -38.780 6.023 32.642 1.00 88.69 459 LEU A CA 1
ATOM 3685 C C . LEU A 1 459 ? -39.209 5.802 31.187 1.00 88.69 459 LEU A C 1
ATOM 3687 O O . LEU A 1 459 ? -39.101 4.685 30.686 1.00 88.69 459 LEU A O 1
ATOM 3691 N N . ASP A 1 460 ? -39.637 6.854 30.486 1.00 85.44 460 ASP A N 1
ATOM 3692 C CA . ASP A 1 460 ? -40.064 6.763 29.086 1.00 85.44 460 ASP A CA 1
ATOM 3693 C C . ASP A 1 460 ? -38.909 6.366 28.163 1.00 85.44 460 ASP A C 1
ATOM 3695 O O . ASP A 1 460 ? -39.083 5.535 27.267 1.00 85.44 460 ASP A O 1
ATOM 3699 N N . ILE A 1 461 ? -37.705 6.890 28.408 1.00 79.06 461 ILE A N 1
ATOM 3700 C CA . ILE A 1 461 ? -36.496 6.470 27.691 1.00 79.06 461 ILE A CA 1
ATOM 3701 C C . ILE A 1 461 ? -36.199 4.991 27.972 1.00 79.06 461 ILE A C 1
ATOM 3703 O O . ILE A 1 461 ? -35.950 4.238 27.031 1.00 79.06 461 ILE A O 1
ATOM 3707 N N . ALA A 1 462 ? -36.264 4.544 29.230 1.00 80.81 462 ALA A N 1
ATOM 3708 C CA . ALA A 1 462 ? -36.028 3.144 29.585 1.00 80.81 462 ALA A CA 1
ATOM 3709 C C . ALA A 1 462 ? -37.051 2.188 28.936 1.00 80.81 462 ALA A C 1
ATOM 3711 O O . ALA A 1 462 ? -36.661 1.153 28.391 1.00 80.81 462 ALA A O 1
ATOM 3712 N N . LEU A 1 463 ? -38.336 2.559 28.911 1.00 80.69 463 LEU A N 1
ATOM 3713 C CA . LEU A 1 463 ? -39.393 1.790 28.243 1.00 80.69 463 LEU A CA 1
ATOM 3714 C C . LEU A 1 463 ? -39.180 1.722 26.726 1.00 80.69 463 LEU A C 1
ATOM 3716 O O . LEU A 1 463 ? -39.302 0.651 26.135 1.00 80.69 463 LEU A O 1
ATOM 3720 N N . ARG A 1 464 ? -38.802 2.837 26.085 1.00 75.62 464 ARG A N 1
ATOM 3721 C CA . ARG A 1 464 ? -38.478 2.874 24.644 1.00 75.62 464 ARG A CA 1
ATOM 3722 C C . ARG A 1 464 ? -37.250 2.034 24.291 1.00 75.62 464 ARG A C 1
ATOM 3724 O O . ARG A 1 464 ? -37.153 1.539 23.172 1.00 75.62 464 ARG A O 1
ATOM 3731 N N . LEU A 1 465 ? -36.328 1.857 25.235 1.00 71.31 465 LEU A N 1
ATOM 3732 C CA . LEU A 1 465 ? -35.175 0.963 25.101 1.00 71.31 465 LEU A CA 1
ATOM 3733 C C . LEU A 1 465 ? -35.523 -0.516 25.352 1.00 71.31 465 LEU A C 1
ATOM 3735 O O . LEU A 1 465 ? -34.641 -1.364 25.235 1.00 71.31 465 LEU A O 1
ATOM 3739 N N . GLY A 1 466 ? -36.782 -0.836 25.673 1.00 75.38 466 GLY A N 1
ATOM 3740 C CA . GLY A 1 466 ? -37.241 -2.204 25.918 1.00 75.38 466 GLY A CA 1
ATOM 3741 C C . GLY A 1 466 ? -36.783 -2.779 27.260 1.00 75.38 466 GLY A C 1
ATOM 3742 O O . GLY A 1 466 ? -36.682 -3.998 27.398 1.00 75.38 466 GLY A O 1
ATOM 3743 N N . ALA A 1 467 ? -36.464 -1.931 28.243 1.00 79.88 467 ALA A N 1
ATOM 3744 C CA . ALA A 1 467 ? -36.025 -2.390 29.555 1.00 79.88 467 ALA A CA 1
ATOM 3745 C C . ALA A 1 467 ? -37.175 -3.071 30.316 1.00 79.88 467 ALA A C 1
ATOM 3747 O O . ALA A 1 467 ? -38.224 -2.470 30.531 1.00 79.88 467 ALA A O 1
ATOM 3748 N N . LYS A 1 468 ? -36.950 -4.314 30.756 1.00 81.12 468 LYS A N 1
ATOM 3749 C CA . LYS A 1 468 ? -37.891 -5.084 31.591 1.00 81.12 468 LYS A CA 1
ATOM 3750 C C . LYS A 1 468 ? -37.663 -4.886 33.088 1.00 81.12 468 LYS A C 1
ATOM 3752 O O . LYS A 1 468 ? -38.612 -4.927 33.860 1.00 81.12 468 LYS A O 1
ATOM 3757 N N . GLN A 1 469 ? -36.413 -4.653 33.489 1.00 85.00 469 GLN A N 1
ATOM 3758 C CA . GLN A 1 469 ? -36.014 -4.448 34.879 1.00 85.00 469 GLN A CA 1
ATOM 3759 C C . GLN A 1 469 ? -35.250 -3.131 35.029 1.00 85.00 469 GLN A C 1
ATOM 3761 O O . GLN A 1 469 ? -34.300 -2.884 34.278 1.00 85.00 469 GLN A O 1
ATOM 3766 N N . LEU A 1 470 ? -35.627 -2.298 35.999 1.00 88.06 470 LEU A N 1
ATOM 3767 C CA . LEU A 1 470 ? -35.064 -0.959 36.181 1.00 88.06 470 LEU A CA 1
ATOM 3768 C C . LEU A 1 470 ? -34.740 -0.675 37.652 1.00 88.06 470 LEU A C 1
ATOM 3770 O O . LEU A 1 470 ? -35.553 -0.914 38.540 1.00 88.06 470 LEU A O 1
ATOM 3774 N N . HIS A 1 471 ? -33.554 -0.123 37.896 1.00 90.00 471 HIS A N 1
ATOM 3775 C CA . HIS A 1 471 ? -33.122 0.387 39.188 1.00 90.00 471 HIS A CA 1
ATOM 3776 C C . HIS A 1 471 ? -32.822 1.886 39.070 1.00 90.00 471 HIS A C 1
ATOM 3778 O O . HIS A 1 471 ? -31.860 2.296 38.419 1.00 90.00 471 HIS A O 1
ATOM 3784 N N . VAL A 1 472 ? -33.657 2.707 39.696 1.00 89.31 472 VAL A N 1
ATOM 3785 C CA . VAL A 1 472 ? -33.560 4.164 39.701 1.00 89.31 472 VAL A CA 1
ATOM 3786 C C . VAL A 1 472 ? -32.818 4.650 40.943 1.00 89.31 472 VAL A C 1
ATOM 3788 O O . VAL A 1 472 ? -33.165 4.294 42.063 1.00 89.31 472 VAL A O 1
ATOM 3791 N N . ARG A 1 473 ? -31.828 5.516 40.743 1.00 86.31 473 ARG A N 1
ATOM 3792 C CA . ARG A 1 473 ? -31.047 6.186 41.780 1.00 86.31 473 ARG A CA 1
ATOM 3793 C C . ARG A 1 473 ? -31.221 7.687 41.666 1.00 86.31 473 ARG A C 1
ATOM 3795 O O . ARG A 1 473 ? -31.051 8.250 40.586 1.00 86.31 473 ARG A O 1
ATOM 3802 N N . ARG A 1 474 ? -31.540 8.344 42.775 1.00 84.94 474 ARG A N 1
ATOM 3803 C CA . ARG A 1 474 ? -31.717 9.802 42.806 1.00 84.94 474 ARG A CA 1
ATOM 3804 C C . ARG A 1 474 ? -31.405 10.394 44.172 1.00 84.94 474 ARG A C 1
ATOM 3806 O O . ARG A 1 474 ? -31.416 9.693 45.173 1.00 84.94 474 ARG A O 1
ATOM 3813 N N . ASN A 1 475 ? -31.150 11.691 44.214 1.00 76.31 475 ASN A N 1
ATOM 3814 C CA . ASN A 1 475 ? -30.819 12.449 45.427 1.00 76.31 475 ASN A CA 1
ATOM 3815 C C . ASN A 1 475 ? -32.053 13.004 46.172 1.00 76.31 475 ASN A C 1
ATOM 3817 O O . ASN A 1 475 ? -31.975 13.236 47.380 1.00 76.31 475 ASN A O 1
ATOM 3821 N N . SER A 1 476 ? -33.195 13.183 45.496 1.00 77.81 476 SER A N 1
ATOM 3822 C CA . SER A 1 476 ? -34.424 13.709 46.110 1.00 77.81 476 SER A CA 1
ATOM 3823 C C . SER A 1 476 ? -35.153 12.690 46.998 1.00 77.81 476 SER A C 1
ATOM 3825 O O . SER A 1 476 ? -35.810 11.772 46.506 1.00 77.81 476 SER A O 1
ATOM 3827 N N . LEU A 1 477 ? -35.091 12.894 48.320 1.00 73.81 477 LEU A N 1
ATOM 3828 C CA . LEU A 1 477 ? -35.778 12.073 49.332 1.00 73.81 477 LEU A CA 1
ATOM 3829 C C . LEU A 1 477 ? -37.312 12.136 49.206 1.00 73.81 477 LEU A C 1
ATOM 3831 O O . LEU A 1 477 ? -38.000 11.142 49.426 1.00 73.81 477 LEU A O 1
ATOM 3835 N N . LEU A 1 478 ? -37.856 13.299 48.827 1.00 78.75 478 LEU A N 1
ATOM 3836 C CA . LEU A 1 478 ? -39.302 13.523 48.746 1.00 78.75 478 LEU A CA 1
ATOM 3837 C C . LEU A 1 478 ? -39.955 12.629 47.688 1.00 78.75 478 LEU A C 1
ATOM 3839 O O . LEU A 1 478 ? -40.979 12.007 47.963 1.00 78.75 478 LEU A O 1
ATOM 3843 N N . VAL A 1 479 ? -39.357 12.540 46.499 1.00 76.75 479 VAL A N 1
ATOM 3844 C CA . VAL A 1 479 ? -39.943 11.778 45.390 1.00 76.75 479 VAL A CA 1
ATOM 3845 C C . VAL A 1 479 ? -39.822 10.271 45.622 1.00 76.75 479 VAL A C 1
ATOM 3847 O O . VAL A 1 479 ? -40.767 9.539 45.340 1.00 76.75 479 VAL A O 1
ATOM 3850 N N . VAL A 1 480 ? -38.706 9.803 46.195 1.00 76.81 480 VAL A N 1
ATOM 3851 C CA . VAL A 1 480 ? -38.521 8.383 46.557 1.00 76.81 480 VAL A CA 1
ATOM 3852 C C . VAL A 1 480 ? -39.592 7.940 47.557 1.00 76.81 480 VAL A C 1
ATOM 3854 O O . VAL A 1 480 ? -40.306 6.971 47.308 1.00 76.81 480 VAL A O 1
ATOM 3857 N N . ASN A 1 481 ? -39.778 8.704 48.634 1.00 75.38 481 ASN A N 1
ATOM 3858 C CA . ASN A 1 481 ? -40.731 8.362 49.689 1.00 75.38 481 ASN A CA 1
ATOM 3859 C C . ASN A 1 481 ? -42.195 8.492 49.233 1.00 75.38 481 ASN A C 1
ATOM 3861 O O . ASN A 1 481 ? -43.051 7.743 49.694 1.00 75.38 481 ASN A O 1
ATOM 3865 N N . GLN A 1 482 ? -42.516 9.399 48.302 1.00 81.19 482 GLN A N 1
ATOM 3866 C CA . GLN A 1 482 ? -43.864 9.473 47.718 1.00 81.19 482 GLN A CA 1
ATOM 3867 C C . GLN A 1 482 ? -44.174 8.279 46.802 1.00 81.19 482 GLN A C 1
ATOM 3869 O O . GLN A 1 482 ? -45.307 7.794 46.784 1.00 81.19 482 GLN A O 1
ATOM 3874 N N . ILE A 1 483 ? -43.178 7.774 46.067 1.00 80.62 483 ILE A N 1
ATOM 3875 C CA . ILE A 1 483 ? -43.332 6.603 45.190 1.00 80.62 483 ILE A CA 1
ATOM 3876 C C . ILE A 1 483 ? -43.462 5.314 46.007 1.00 80.62 483 ILE A C 1
ATOM 3878 O O . ILE A 1 483 ? -44.360 4.520 45.723 1.00 80.62 483 ILE A O 1
ATOM 3882 N N . ASN A 1 484 ? -42.632 5.149 47.043 1.00 78.88 484 ASN A N 1
ATOM 3883 C CA . ASN A 1 484 ? -42.677 3.996 47.950 1.00 78.88 484 ASN A CA 1
ATOM 3884 C C . ASN A 1 484 ? -43.923 3.985 48.857 1.00 78.88 484 ASN A C 1
ATOM 3886 O O . ASN A 1 484 ? -44.259 2.950 49.422 1.00 78.88 484 ASN A O 1
ATOM 3890 N N . GLY A 1 485 ? -44.656 5.103 48.936 1.00 73.19 485 GLY A N 1
ATOM 3891 C CA . GLY A 1 485 ? -45.898 5.224 49.706 1.00 73.19 485 GLY A CA 1
ATOM 3892 C C . GLY A 1 485 ? -45.708 5.715 51.142 1.00 73.19 485 GLY A C 1
ATOM 3893 O O . GLY A 1 485 ? -46.691 5.838 51.868 1.00 73.19 485 GLY A O 1
ATOM 3894 N N . ASP A 1 486 ? -44.478 6.052 51.530 1.00 71.62 486 ASP A N 1
ATOM 3895 C CA . ASP A 1 486 ? -44.137 6.571 52.855 1.00 71.62 486 ASP A CA 1
ATOM 3896 C C . ASP A 1 486 ? -44.641 8.009 53.056 1.00 71.62 486 ASP A C 1
ATOM 3898 O O . ASP A 1 486 ? -45.018 8.391 54.164 1.00 71.62 486 ASP A O 1
ATOM 3902 N N . PHE A 1 487 ? -44.686 8.816 51.986 1.00 77.19 487 PHE A N 1
ATOM 3903 C CA . PHE A 1 487 ? -45.164 10.204 52.004 1.00 77.19 487 PHE A CA 1
ATOM 3904 C C . PHE A 1 487 ? -46.412 10.406 51.132 1.00 77.19 487 PHE A C 1
ATOM 3906 O O . PHE A 1 487 ? -46.506 9.909 50.012 1.00 77.19 487 PHE A O 1
ATOM 3913 N N . GLN A 1 488 ? -47.353 11.230 51.605 1.00 70.94 488 GLN A N 1
ATOM 3914 C CA . GLN A 1 488 ? -48.538 11.619 50.833 1.00 70.94 488 GLN A CA 1
ATOM 3915 C C . GLN A 1 488 ? -48.249 12.824 49.922 1.00 70.94 488 GLN A C 1
ATOM 3917 O O . GLN A 1 488 ? -47.701 13.840 50.360 1.00 70.94 488 GLN A O 1
ATOM 3922 N N . ALA A 1 489 ? -48.664 12.740 48.656 1.00 75.19 489 ALA A N 1
ATOM 3923 C CA . ALA A 1 489 ? -48.726 13.889 47.755 1.00 75.19 489 ALA A CA 1
ATOM 3924 C C . ALA A 1 489 ? -49.993 14.706 48.068 1.00 75.19 489 ALA A C 1
ATOM 3926 O O . ALA A 1 489 ? -51.101 14.228 47.856 1.00 75.19 489 ALA A O 1
ATOM 3927 N N . LYS A 1 490 ? -49.833 15.920 48.612 1.00 72.06 490 LYS A N 1
ATOM 3928 C CA . LYS A 1 490 ? -50.962 16.752 49.078 1.00 72.06 490 LYS A CA 1
ATOM 3929 C C . LYS A 1 490 ? -51.597 17.622 47.986 1.00 72.06 490 LYS A C 1
ATOM 3931 O O . LYS A 1 490 ? -52.759 17.988 48.110 1.00 72.06 490 LYS A O 1
ATOM 3936 N N . ASP A 1 491 ? -50.842 17.974 46.946 1.00 78.50 491 ASP A N 1
ATOM 3937 C CA . ASP A 1 491 ? -51.307 18.841 45.855 1.00 78.50 491 ASP A CA 1
ATOM 3938 C C . ASP A 1 491 ? -51.869 18.014 44.688 1.00 78.50 491 ASP A C 1
ATOM 3940 O O . ASP A 1 491 ? -51.261 17.022 44.281 1.00 78.50 491 ASP A O 1
ATOM 3944 N N . SER A 1 492 ? -52.988 18.465 44.112 1.00 78.62 492 SER A N 1
ATOM 3945 C CA . SER A 1 492 ? -53.577 17.968 42.860 1.00 78.62 492 SER A CA 1
ATOM 3946 C C . SER A 1 492 ? -52.565 17.713 41.733 1.00 78.62 492 SER A C 1
ATOM 3948 O O . SER A 1 492 ? -52.610 16.656 41.103 1.00 78.62 492 SER A O 1
ATOM 3950 N N . LYS A 1 493 ? -51.595 18.612 41.519 1.00 79.56 493 LYS A N 1
ATOM 3951 C CA . LYS A 1 493 ? -50.552 18.444 40.495 1.00 79.56 493 LYS A CA 1
ATOM 3952 C C . LYS A 1 493 ? -49.562 17.342 40.856 1.00 79.56 493 LYS A C 1
ATOM 3954 O O . LYS A 1 493 ? -49.234 16.510 40.016 1.00 79.56 493 LYS A O 1
ATOM 3959 N N . MET A 1 494 ? -49.118 17.292 42.112 1.00 80.69 494 MET A N 1
ATOM 3960 C CA . MET A 1 494 ? -48.204 16.246 42.593 1.00 80.69 494 MET A CA 1
ATOM 3961 C C . MET A 1 494 ? -48.865 14.864 42.580 1.00 80.69 494 MET A C 1
ATOM 3963 O O . MET A 1 494 ? -48.202 13.876 42.275 1.00 80.69 494 MET A O 1
ATOM 3967 N N . MET A 1 495 ? -50.173 14.787 42.844 1.00 81.06 495 MET A N 1
ATOM 3968 C CA . MET A 1 495 ? -50.944 13.550 42.693 1.00 81.06 495 MET A CA 1
ATOM 3969 C C . MET A 1 495 ? -50.978 13.076 41.234 1.00 81.06 495 MET A C 1
ATOM 3971 O O . MET A 1 495 ? -50.810 11.883 40.985 1.00 81.06 495 MET A O 1
ATOM 3975 N N . ASN A 1 496 ? -51.119 13.993 40.270 1.00 85.38 496 ASN A N 1
ATOM 3976 C CA . ASN A 1 496 ? -51.072 13.654 38.845 1.00 85.38 496 ASN A CA 1
ATOM 3977 C C . ASN A 1 496 ? -49.684 13.159 38.415 1.00 85.38 496 ASN A C 1
ATOM 3979 O O . ASN A 1 496 ? -49.594 12.166 37.693 1.00 85.38 496 ASN A O 1
ATOM 3983 N N . TYR A 1 497 ? -48.604 13.779 38.901 1.00 86.25 497 TYR A N 1
ATOM 3984 C CA . TYR A 1 497 ? -47.241 13.297 38.645 1.00 86.25 497 TYR A CA 1
ATOM 3985 C C . TYR A 1 497 ? -46.991 11.920 39.262 1.00 86.25 497 TYR A C 1
ATOM 3987 O O . TYR A 1 497 ? -46.460 11.030 38.596 1.00 86.25 497 TYR A O 1
ATOM 3995 N N . LEU A 1 498 ? -47.418 11.713 40.510 1.00 84.12 498 LEU A N 1
ATOM 3996 C CA . LEU A 1 498 ? -47.298 10.422 41.180 1.00 84.12 498 LEU A CA 1
ATOM 3997 C C . LEU A 1 498 ? -48.073 9.331 40.429 1.00 84.12 498 LEU A C 1
ATOM 3999 O O . LEU A 1 498 ? -47.562 8.224 40.265 1.00 84.12 498 LEU A O 1
ATOM 4003 N N . LYS A 1 499 ? -49.273 9.647 39.926 1.00 86.00 499 LYS A N 1
ATOM 4004 C CA . LYS A 1 499 ? -50.058 8.744 39.077 1.00 86.00 499 LYS A CA 1
ATOM 4005 C C . LYS A 1 499 ? -49.316 8.415 37.776 1.00 86.00 499 LYS A C 1
ATOM 4007 O O . LYS A 1 499 ? -49.091 7.244 37.498 1.00 86.00 499 LYS A O 1
ATOM 4012 N N . ALA A 1 500 ? -48.839 9.427 37.048 1.00 86.25 500 ALA A N 1
ATOM 4013 C CA . ALA A 1 500 ? -48.115 9.250 35.786 1.00 86.25 500 ALA A CA 1
ATOM 4014 C C . ALA A 1 500 ? -46.831 8.411 35.929 1.00 86.25 500 ALA A C 1
ATOM 4016 O O . ALA A 1 500 ? -46.471 7.660 35.016 1.00 86.25 500 ALA A O 1
ATOM 4017 N N . VAL A 1 501 ? -46.143 8.530 37.070 1.00 88.88 501 VAL A N 1
ATOM 4018 C CA . VAL A 1 501 ? -44.989 7.697 37.428 1.00 88.88 501 VAL A CA 1
ATOM 4019 C C . VAL A 1 501 ? -45.422 6.261 37.726 1.00 88.88 501 VAL A C 1
ATOM 4021 O O . VAL A 1 501 ? -44.836 5.335 37.169 1.00 88.88 501 VAL A O 1
ATOM 4024 N N . LYS A 1 502 ? -46.458 6.053 38.551 1.00 87.62 502 LYS A N 1
ATOM 4025 C CA . LYS A 1 502 ? -46.965 4.709 38.885 1.00 87.62 502 LYS A CA 1
ATOM 4026 C C . LYS A 1 502 ? -47.454 3.945 37.651 1.00 87.62 502 LYS A C 1
ATOM 4028 O O . LYS A 1 502 ? -47.117 2.772 37.509 1.00 87.62 502 LYS A O 1
ATOM 4033 N N . ASP A 1 503 ? -48.140 4.619 36.730 1.00 88.38 503 ASP A N 1
ATOM 4034 C CA . ASP A 1 503 ? -48.616 4.030 35.471 1.00 88.38 503 ASP A CA 1
ATOM 4035 C C . ASP A 1 503 ? -47.451 3.522 34.598 1.00 88.38 503 ASP A C 1
ATOM 4037 O O . ASP A 1 503 ? -47.546 2.479 33.950 1.00 88.38 503 ASP A O 1
ATOM 4041 N N . ARG A 1 504 ? -46.308 4.221 34.610 1.00 88.94 504 ARG A N 1
ATOM 4042 C CA . ARG A 1 504 ? -45.087 3.801 33.900 1.00 88.94 504 ARG A CA 1
ATOM 4043 C C . ARG A 1 504 ? -44.336 2.699 34.631 1.00 88.94 504 ARG A C 1
ATOM 4045 O O . ARG A 1 504 ? -43.847 1.781 33.979 1.00 88.94 504 ARG A O 1
ATOM 4052 N N . ILE A 1 505 ? -44.260 2.769 35.960 1.00 89.31 505 ILE A N 1
ATOM 4053 C CA . ILE A 1 505 ? -43.637 1.733 36.795 1.00 89.31 505 ILE A CA 1
ATOM 4054 C C . ILE A 1 505 ? -44.331 0.382 36.580 1.00 89.31 505 ILE A C 1
ATOM 4056 O O . ILE A 1 505 ? -43.647 -0.627 36.438 1.00 89.31 505 ILE A O 1
ATOM 4060 N N . ALA A 1 506 ? -45.664 0.367 36.455 1.00 88.19 506 ALA A N 1
ATOM 4061 C CA . ALA A 1 506 ? -46.452 -0.847 36.218 1.00 88.19 506 ALA A CA 1
ATOM 4062 C C . ALA A 1 506 ? -46.099 -1.593 34.914 1.00 88.19 506 ALA A C 1
ATOM 4064 O O . ALA A 1 506 ? -46.492 -2.744 34.738 1.00 88.19 506 ALA A O 1
ATOM 4065 N N . ARG A 1 507 ? -45.359 -0.958 33.994 1.00 89.25 507 ARG A N 1
ATOM 4066 C CA . ARG A 1 507 ? -44.911 -1.557 32.726 1.00 89.25 507 ARG A CA 1
ATOM 4067 C C . ARG A 1 507 ? -43.578 -2.305 32.841 1.00 89.25 507 ARG A C 1
ATOM 4069 O O . ARG A 1 507 ? -43.169 -2.929 31.864 1.00 89.25 507 ARG A O 1
ATOM 4076 N N . PHE A 1 508 ? -42.898 -2.237 33.987 1.00 86.12 508 PHE A N 1
ATOM 4077 C CA . PHE A 1 508 ? -41.664 -2.978 34.250 1.00 86.12 508 PHE A CA 1
ATOM 4078 C C . PHE A 1 508 ? -41.961 -4.272 35.018 1.00 86.12 508 PHE A C 1
ATOM 4080 O O . PHE A 1 508 ? -42.773 -4.287 35.937 1.00 86.12 508 PHE A O 1
ATOM 4087 N N . GLU A 1 509 ? -41.264 -5.356 34.672 1.00 86.56 509 GLU A N 1
ATOM 4088 C CA . GLU A 1 509 ? -41.334 -6.642 35.384 1.00 86.56 509 GLU A CA 1
ATOM 4089 C C . GLU A 1 509 ? -40.654 -6.558 36.764 1.00 86.56 509 GLU A C 1
ATOM 4091 O O . GLU A 1 509 ? -41.054 -7.242 37.703 1.00 86.56 509 GLU A O 1
ATOM 4096 N N . TYR A 1 510 ? -39.637 -5.700 36.898 1.00 85.94 510 TYR A N 1
ATOM 4097 C CA . TYR A 1 510 ? -38.982 -5.385 38.169 1.00 85.94 510 TYR A CA 1
ATOM 4098 C C . TYR A 1 510 ? -38.611 -3.903 38.227 1.00 85.94 510 TYR A C 1
ATOM 4100 O O . TYR A 1 510 ? -37.994 -3.370 37.300 1.00 85.94 510 TYR A O 1
ATOM 4108 N N . PHE A 1 511 ? -38.939 -3.246 39.337 1.00 89.19 511 PHE A N 1
ATOM 4109 C CA . PHE A 1 511 ? -38.623 -1.843 39.569 1.00 89.19 511 PHE A CA 1
ATOM 4110 C C . PHE A 1 511 ? -38.120 -1.637 40.997 1.00 89.19 511 PHE A C 1
ATOM 4112 O O . PHE A 1 511 ? -38.770 -2.052 41.954 1.00 89.19 511 PHE A O 1
ATOM 4119 N N . LEU A 1 512 ? -36.982 -0.962 41.133 1.00 87.00 512 LEU A N 1
ATOM 4120 C CA . LEU A 1 512 ? -36.444 -0.511 42.412 1.00 87.00 512 LEU A CA 1
ATOM 4121 C C . LEU A 1 512 ? -36.080 0.967 42.304 1.00 87.00 512 LEU A C 1
ATOM 4123 O O . LEU A 1 512 ? -35.476 1.382 41.317 1.00 87.00 512 LEU A O 1
ATOM 4127 N N . ILE A 1 513 ? -36.417 1.755 43.321 1.00 87.44 513 ILE A N 1
ATOM 4128 C CA . ILE A 1 513 ? -35.996 3.149 43.437 1.00 87.44 513 ILE A CA 1
ATOM 4129 C C . ILE A 1 513 ? -35.321 3.369 44.788 1.00 87.44 513 ILE A C 1
ATOM 4131 O O . ILE A 1 513 ? -35.895 3.059 45.829 1.00 87.44 513 ILE A O 1
ATOM 4135 N N . GLU A 1 514 ? -34.101 3.902 44.771 1.00 86.00 514 GLU A N 1
ATOM 4136 C CA . GLU A 1 514 ? -33.329 4.187 45.979 1.00 86.00 514 GLU A CA 1
ATOM 4137 C C . GLU A 1 514 ? -32.817 5.629 46.004 1.00 86.00 514 GLU A C 1
ATOM 4139 O O . GLU A 1 514 ? -32.485 6.236 44.975 1.00 86.00 514 GLU A O 1
ATOM 4144 N N . GLN A 1 515 ? -32.752 6.179 47.215 1.00 85.81 515 GLN A N 1
ATOM 4145 C CA . GLN A 1 515 ? -32.118 7.463 47.449 1.00 85.81 515 GLN A CA 1
ATOM 4146 C C . GLN A 1 515 ? -30.602 7.267 47.566 1.00 85.81 515 GLN A C 1
ATOM 4148 O O . GLN A 1 515 ? -30.136 6.403 48.306 1.00 85.81 515 GLN A O 1
ATOM 4153 N N . ILE A 1 516 ? -29.831 8.107 46.879 1.00 85.06 516 ILE A N 1
ATOM 4154 C CA . ILE A 1 516 ? -28.373 8.155 46.980 1.00 85.06 516 ILE A CA 1
ATOM 4155 C C . ILE A 1 516 ? -27.887 9.545 47.423 1.00 85.06 516 ILE A C 1
ATOM 4157 O O . ILE A 1 516 ? -28.530 10.552 47.112 1.00 85.06 516 ILE A O 1
ATOM 4161 N N . PRO A 1 517 ? -26.739 9.629 48.117 1.00 79.56 517 PRO A N 1
ATOM 4162 C CA . PRO A 1 517 ? -26.043 10.888 48.368 1.00 79.56 517 PRO A CA 1
ATOM 4163 C C . PRO A 1 517 ? -25.797 11.707 47.088 1.00 79.56 517 PRO A C 1
ATOM 4165 O O . PRO A 1 517 ? -25.589 11.159 46.002 1.00 79.56 517 PRO A O 1
ATOM 4168 N N . ARG A 1 518 ? -25.826 13.043 47.200 1.00 74.88 518 ARG A N 1
ATOM 4169 C CA . ARG A 1 518 ? -25.740 13.964 46.047 1.00 74.88 518 ARG A CA 1
ATOM 4170 C C . ARG A 1 518 ? -24.422 13.836 45.274 1.00 74.88 518 ARG A C 1
ATOM 4172 O O . ARG A 1 518 ? -24.419 13.944 44.051 1.00 74.88 518 ARG A O 1
ATOM 4179 N N . ASP A 1 519 ? -23.325 13.559 45.966 1.00 77.12 519 ASP A N 1
ATOM 4180 C CA . ASP A 1 519 ? -22.004 13.267 45.398 1.00 77.12 519 ASP A CA 1
ATOM 4181 C C . ASP A 1 519 ? -22.014 12.039 44.471 1.00 77.12 519 ASP A C 1
ATOM 4183 O O . ASP A 1 519 ? -21.258 11.985 43.502 1.00 77.12 519 ASP A O 1
ATOM 4187 N N . LEU A 1 520 ? -22.935 11.095 44.679 1.00 77.94 520 LEU A N 1
ATOM 4188 C CA . LEU A 1 520 ? -23.114 9.942 43.795 1.00 77.94 520 LEU A CA 1
ATOM 4189 C C . LEU A 1 520 ? -24.038 10.229 42.593 1.00 77.94 520 LEU A C 1
ATOM 4191 O O . LEU A 1 520 ? -24.089 9.412 41.670 1.00 77.94 520 LEU A O 1
ATOM 4195 N N . ASN A 1 521 ? -24.725 11.384 42.565 1.00 86.81 521 ASN A N 1
ATOM 4196 C CA . ASN A 1 521 ? -25.623 11.819 41.480 1.00 86.81 521 ASN A CA 1
ATOM 4197 C C . ASN A 1 521 ? -25.100 13.028 40.670 1.00 86.81 521 ASN A C 1
ATOM 4199 O O . ASN A 1 521 ? -25.824 13.569 39.835 1.00 86.81 521 ASN A O 1
ATOM 4203 N N . MET A 1 522 ? -23.838 13.440 40.864 1.00 85.69 522 MET A N 1
ATOM 4204 C CA . MET A 1 522 ? -23.265 14.664 40.263 1.00 85.69 522 MET A CA 1
ATOM 4205 C C . MET A 1 522 ? -23.448 14.776 38.743 1.00 85.69 522 MET A C 1
ATOM 4207 O O . MET A 1 522 ? -23.564 15.873 38.203 1.00 85.69 522 MET A O 1
ATOM 4211 N N . GLN A 1 523 ? -23.443 13.647 38.032 1.00 84.25 523 GLN A N 1
ATOM 4212 C CA . GLN A 1 523 ? -23.560 13.648 36.577 1.00 84.25 523 GLN A CA 1
ATOM 4213 C C . GLN A 1 523 ? -24.968 14.037 36.102 1.00 84.25 523 GLN A C 1
ATOM 4215 O O . GLN A 1 523 ? -25.087 14.761 35.116 1.00 84.25 523 GLN A O 1
ATOM 4220 N N . ALA A 1 524 ? -26.017 13.567 36.783 1.00 85.62 524 ALA A N 1
ATOM 4221 C CA . ALA A 1 524 ? -27.388 13.942 36.458 1.00 85.62 524 ALA A CA 1
ATOM 4222 C C . ALA A 1 524 ? -27.656 15.406 36.857 1.00 85.62 524 ALA A C 1
ATOM 4224 O O . ALA A 1 524 ? -28.193 16.152 36.043 1.00 85.62 524 ALA A O 1
ATOM 4225 N N . ASP A 1 525 ? -27.153 15.848 38.018 1.00 85.31 525 ASP A N 1
ATOM 4226 C CA . ASP A 1 525 ? -27.214 17.251 38.476 1.00 85.31 525 ASP A CA 1
ATOM 4227 C C . ASP A 1 525 ? -26.582 18.207 37.444 1.00 85.31 525 ASP A C 1
ATOM 4229 O O . ASP A 1 525 ? -27.180 19.196 37.015 1.00 85.31 525 ASP A O 1
ATOM 4233 N N . ALA A 1 526 ? -25.386 17.877 36.942 1.00 85.25 526 ALA A N 1
ATOM 4234 C CA . ALA A 1 526 ? -24.711 18.678 35.920 1.00 85.25 526 ALA A CA 1
ATOM 4235 C C . ALA A 1 526 ? -25.518 18.788 34.611 1.00 85.25 526 ALA A C 1
ATOM 4237 O O . ALA A 1 526 ? -25.551 19.856 33.999 1.00 85.25 526 ALA A O 1
ATOM 4238 N N . LEU A 1 527 ? -26.183 17.708 34.184 1.00 85.56 527 LEU A N 1
ATOM 4239 C CA . LEU A 1 527 ? -27.023 17.698 32.980 1.00 85.56 527 LEU A CA 1
ATOM 4240 C C . LEU A 1 527 ? -28.328 18.480 33.173 1.00 85.56 527 LEU A C 1
ATOM 4242 O O . LEU A 1 527 ? -28.764 19.159 32.243 1.00 85.56 527 LEU A O 1
ATOM 4246 N N . ALA A 1 528 ? -28.925 18.424 34.363 1.00 86.50 528 ALA A N 1
ATOM 4247 C CA . ALA A 1 528 ? -30.108 19.206 34.707 1.00 86.50 528 ALA A CA 1
ATOM 4248 C C . ALA A 1 528 ? -29.794 20.711 34.717 1.00 86.50 528 ALA A C 1
ATOM 4250 O O . ALA A 1 528 ? -30.512 21.508 34.112 1.00 86.50 528 ALA A O 1
ATOM 4251 N N . ASN A 1 529 ? -28.662 21.092 35.318 1.00 87.19 529 ASN A N 1
ATOM 4252 C CA . ASN A 1 529 ? -28.179 22.475 35.321 1.00 87.19 529 ASN A CA 1
ATOM 4253 C C . ASN A 1 529 ? -27.793 22.972 33.922 1.00 87.19 529 ASN A C 1
ATOM 4255 O O . ASN A 1 529 ? -27.981 24.148 33.617 1.00 87.19 529 ASN A O 1
ATOM 4259 N N . LEU A 1 530 ? -27.297 22.086 33.051 1.00 83.06 530 LEU A N 1
ATOM 4260 C CA . LEU A 1 530 ? -27.092 22.408 31.640 1.00 83.06 530 LEU A CA 1
ATOM 4261 C C . LEU A 1 530 ? -28.436 22.750 30.970 1.00 83.06 530 LEU A C 1
ATOM 4263 O O . LEU A 1 530 ? -28.558 23.817 30.379 1.00 83.06 530 LEU A O 1
ATOM 4267 N N . GLY A 1 531 ? -29.470 21.922 31.139 1.00 79.06 531 GLY A N 1
ATOM 4268 C CA . GLY A 1 531 ? -30.790 22.158 30.537 1.00 79.06 531 GLY A CA 1
ATOM 4269 C C . GLY A 1 531 ? -31.465 23.453 31.014 1.00 79.06 531 GLY A C 1
ATOM 4270 O O . GLY A 1 531 ? -32.088 24.163 30.221 1.00 79.06 531 GLY A O 1
ATOM 4271 N N . SER A 1 532 ? -31.294 23.816 32.290 1.00 82.31 532 SER A N 1
ATOM 4272 C CA . SER A 1 532 ? -31.892 25.033 32.857 1.00 82.31 532 SER A CA 1
ATOM 4273 C C . SER A 1 532 ? -31.128 26.316 32.493 1.00 82.31 532 SER A C 1
ATOM 4275 O O . SER A 1 532 ? -31.735 27.387 32.425 1.00 82.31 532 SER A O 1
ATOM 4277 N N . ALA A 1 533 ? -29.824 26.231 32.201 1.00 77.00 533 ALA A N 1
ATOM 4278 C CA . ALA A 1 533 ? -28.967 27.393 31.956 1.00 77.00 533 ALA A CA 1
ATOM 4279 C C . ALA A 1 533 ? -29.057 28.004 30.542 1.00 77.00 533 ALA A C 1
ATOM 4281 O O . ALA A 1 533 ? -28.776 29.197 30.404 1.00 77.00 533 ALA A O 1
ATOM 4282 N N . PHE A 1 534 ? -29.414 27.232 29.508 1.00 64.75 534 PHE A N 1
ATOM 4283 C CA . PHE A 1 534 ? -29.357 27.670 28.102 1.00 64.75 534 PHE A CA 1
ATOM 4284 C C . PHE A 1 534 ? -30.718 28.142 27.562 1.00 64.75 534 PHE A C 1
ATOM 4286 O O . PHE A 1 534 ? -31.659 27.364 27.552 1.00 64.75 534 PHE A O 1
ATOM 4293 N N . HIS A 1 535 ? -30.818 29.384 27.062 1.00 54.62 535 HIS A N 1
ATOM 4294 C CA . HIS A 1 535 ? -32.044 29.950 26.458 1.00 54.62 535 HIS A CA 1
ATOM 4295 C C . HIS A 1 535 ? -31.847 30.463 25.013 1.00 54.62 535 HIS A C 1
ATOM 4297 O O . HIS A 1 535 ? -32.714 31.150 24.490 1.00 54.62 535 HIS A O 1
ATOM 4303 N N . ASP A 1 536 ? -30.722 30.163 24.358 1.00 53.25 536 ASP A N 1
ATOM 4304 C CA . ASP A 1 536 ? -30.395 30.748 23.049 1.00 53.25 536 ASP A CA 1
ATOM 4305 C C . ASP A 1 536 ? -30.569 29.732 21.896 1.00 53.25 536 ASP A C 1
ATOM 4307 O O . ASP A 1 536 ? -29.760 28.804 21.786 1.00 53.25 536 ASP A O 1
ATOM 4311 N N . PRO A 1 537 ? -31.590 29.887 21.027 1.00 49.69 537 PRO A N 1
ATOM 4312 C CA . PRO A 1 537 ? -31.813 29.015 19.874 1.00 49.69 537 PRO A CA 1
ATOM 4313 C C . PRO A 1 537 ? -30.755 29.160 18.766 1.00 49.69 537 PRO A C 1
ATOM 4315 O O . PRO A 1 537 ? -30.749 28.364 17.832 1.00 49.69 537 PRO A O 1
ATOM 4318 N N . SER A 1 538 ? -29.850 30.145 18.840 1.00 44.22 538 SER A N 1
ATOM 4319 C CA . SER A 1 538 ? -28.841 30.408 17.798 1.00 44.22 538 SER A CA 1
ATOM 4320 C C . SER A 1 538 ? -27.573 29.537 17.884 1.00 44.22 538 SER A C 1
ATOM 4322 O O . SER A 1 538 ? -26.690 29.629 17.029 1.00 44.22 538 SER A O 1
ATOM 4324 N N . MET A 1 539 ? -27.470 28.659 18.889 1.00 43.75 539 MET A N 1
ATOM 4325 C CA . MET A 1 539 ? -26.311 27.788 19.136 1.00 43.75 539 MET A CA 1
ATOM 4326 C C . MET A 1 539 ? -26.636 26.302 18.878 1.00 43.75 539 MET A C 1
ATOM 4328 O O . MET A 1 539 ? -26.716 25.498 19.802 1.00 43.75 539 MET A O 1
ATOM 4332 N N . GLU A 1 540 ? -26.733 25.901 17.605 1.00 42.56 540 GLU A N 1
ATOM 4333 C CA . GLU A 1 540 ? -27.026 24.523 17.132 1.00 42.56 540 GLU A CA 1
ATOM 4334 C C . GLU A 1 540 ? -25.985 23.434 17.514 1.00 42.56 540 GLU A C 1
ATOM 4336 O O . GLU A 1 540 ? -26.098 22.277 17.109 1.00 42.56 540 GLU A O 1
ATOM 4341 N N . ASN A 1 541 ? -24.936 23.761 18.279 1.00 46.31 541 ASN A N 1
ATOM 4342 C CA . ASN A 1 541 ? -23.789 22.868 18.503 1.00 46.31 541 ASN A CA 1
ATOM 4343 C C . ASN A 1 541 ? -23.868 21.990 19.769 1.00 46.31 541 ASN A C 1
ATOM 4345 O O . ASN A 1 541 ? -23.003 21.126 19.946 1.00 46.31 541 ASN A O 1
ATOM 4349 N N . ILE A 1 542 ? -24.863 22.174 20.646 1.00 51.72 542 ILE A N 1
ATOM 4350 C CA . ILE A 1 542 ? -25.057 21.346 21.851 1.00 51.72 542 ILE A CA 1
ATOM 4351 C C . ILE A 1 542 ? -26.436 20.672 21.763 1.00 51.72 542 ILE A C 1
ATOM 4353 O O . ILE A 1 542 ? -27.441 21.375 21.773 1.00 51.72 542 ILE A O 1
ATOM 4357 N N . PRO A 1 543 ? -26.521 19.329 21.681 1.00 58.19 543 PRO A N 1
ATOM 4358 C CA . PRO A 1 543 ? -27.797 18.631 21.542 1.00 58.19 543 PRO A CA 1
ATOM 4359 C C . PRO A 1 543 ? -28.549 18.609 22.883 1.00 58.19 543 PRO A C 1
ATOM 4361 O O . PRO A 1 543 ? -28.394 17.677 23.672 1.00 58.19 543 PRO A O 1
ATOM 4364 N N . ILE A 1 544 ? -29.341 19.649 23.143 1.00 66.25 544 ILE A N 1
ATOM 4365 C CA . ILE A 1 544 ? -30.300 19.728 24.254 1.00 66.25 544 ILE A CA 1
ATOM 4366 C C . ILE A 1 544 ? -31.679 19.345 23.704 1.00 66.25 544 ILE A C 1
ATOM 4368 O O . ILE A 1 544 ? -32.087 19.832 22.653 1.00 66.25 544 ILE A O 1
ATOM 4372 N N . LEU A 1 545 ? -32.387 18.438 24.379 1.00 71.31 545 LEU A N 1
ATOM 4373 C CA . LEU A 1 545 ? -33.766 18.092 24.012 1.00 71.31 545 LEU A CA 1
ATOM 4374 C C . LEU A 1 545 ? -34.730 19.118 24.613 1.00 71.31 545 LEU A C 1
ATOM 4376 O O . LEU A 1 545 ? -34.503 19.572 25.727 1.00 71.31 545 LEU A O 1
ATOM 4380 N N . HIS A 1 546 ? -35.821 19.445 23.924 1.00 75.06 546 HIS A N 1
ATOM 4381 C CA . HIS A 1 546 ? -36.814 20.403 24.417 1.00 75.06 546 HIS A CA 1
ATOM 4382 C C . HIS A 1 546 ? -38.128 19.689 24.752 1.00 75.06 546 HIS A C 1
ATOM 4384 O O . HIS A 1 546 ? -38.683 18.978 23.916 1.00 75.06 546 HIS A O 1
ATOM 4390 N N . LEU A 1 547 ? -38.616 19.877 25.978 1.00 76.69 547 LEU A N 1
ATOM 4391 C CA . LEU A 1 547 ? -39.919 19.413 26.447 1.00 76.69 547 LEU A CA 1
ATOM 4392 C C . LEU A 1 547 ? -40.871 20.615 26.503 1.00 76.69 547 LEU A C 1
ATOM 4394 O O . LEU A 1 547 ? -40.692 21.519 27.320 1.00 76.69 547 LEU A O 1
ATOM 4398 N N . THR A 1 548 ? -41.859 20.649 25.610 1.00 76.94 548 THR A N 1
ATOM 4399 C CA . THR A 1 548 ? -42.697 21.837 25.367 1.00 76.94 548 THR A CA 1
ATOM 4400 C C . THR A 1 548 ? -43.870 21.987 26.330 1.00 76.94 548 THR A C 1
ATOM 4402 O O . THR A 1 548 ? -44.299 23.105 26.595 1.00 76.94 548 THR A O 1
ATOM 4405 N N . THR A 1 549 ? -44.386 20.885 26.873 1.00 77.88 549 THR A N 1
ATOM 4406 C CA . THR A 1 549 ? -45.550 20.869 27.774 1.00 77.88 549 THR A CA 1
ATOM 4407 C C . THR A 1 549 ? -45.315 19.922 28.952 1.00 77.88 549 THR A C 1
ATOM 4409 O O . THR A 1 549 ? -44.672 18.888 28.747 1.00 77.88 549 THR A O 1
ATOM 4412 N N . PRO A 1 550 ? -45.853 20.218 30.152 1.00 78.00 550 PRO A N 1
ATOM 4413 C CA . PRO A 1 550 ? -45.786 19.307 31.291 1.00 78.00 550 PRO A CA 1
ATOM 4414 C C . PRO A 1 550 ? -46.417 17.951 30.974 1.00 78.00 550 PRO A C 1
ATOM 4416 O O . PRO A 1 550 ? -47.485 17.877 30.358 1.00 78.00 550 PRO A O 1
ATOM 4419 N N . THR A 1 551 ? -45.807 16.868 31.448 1.00 77.81 551 THR A N 1
ATOM 4420 C CA . THR A 1 551 ? -46.253 15.505 31.123 1.00 77.81 551 THR A CA 1
ATOM 4421 C C . THR A 1 551 ? -47.654 15.199 31.669 1.00 77.81 551 THR A C 1
ATOM 4423 O O . THR A 1 551 ? -48.381 14.381 31.110 1.00 77.81 551 THR A O 1
ATOM 4426 N N . ILE A 1 552 ? -48.072 15.883 32.735 1.00 79.19 552 ILE A N 1
ATOM 4427 C CA . ILE A 1 552 ? -49.405 15.741 33.344 1.00 79.19 552 ILE A CA 1
ATOM 4428 C C . ILE A 1 552 ? -50.527 16.474 32.586 1.00 79.19 552 ILE A C 1
ATOM 4430 O O . ILE A 1 552 ? -51.695 16.293 32.926 1.00 79.19 552 ILE A O 1
ATOM 4434 N N . GLU A 1 553 ? -50.193 17.291 31.582 1.00 68.19 553 GLU A N 1
ATOM 4435 C CA . GLU A 1 553 ? -51.145 18.079 30.780 1.00 68.19 553 GLU A CA 1
ATOM 4436 C C . GLU A 1 553 ? -51.242 17.591 29.319 1.00 68.19 553 GLU A C 1
ATOM 4438 O O . GLU A 1 553 ? -52.128 18.020 28.577 1.00 68.19 553 GLU A O 1
ATOM 4443 N N . ALA A 1 554 ? -50.377 16.661 28.900 1.00 50.12 554 ALA A N 1
ATOM 4444 C CA . ALA A 1 554 ? -50.376 16.105 27.551 1.00 50.12 554 ALA A CA 1
ATOM 4445 C C . ALA A 1 554 ? -51.498 15.061 27.371 1.00 50.12 554 ALA A C 1
ATOM 4447 O O . ALA A 1 554 ? -51.432 13.958 27.915 1.00 50.12 554 ALA A O 1
ATOM 4448 N N . LYS A 1 555 ? -52.528 15.395 26.580 1.00 35.44 555 LYS A N 1
ATOM 4449 C CA . LYS A 1 555 ? -53.443 14.399 25.998 1.00 35.44 555 LYS A CA 1
ATOM 4450 C C . LYS A 1 555 ? -52.674 13.548 24.982 1.00 35.44 555 LYS A C 1
ATOM 4452 O O . LYS A 1 555 ? -51.844 14.075 24.244 1.00 35.44 555 LYS A O 1
ATOM 4457 N N . GLU A 1 556 ? -52.945 12.245 24.957 1.00 39.03 556 GLU A N 1
ATOM 4458 C CA . GLU A 1 556 ? -52.462 11.333 23.917 1.00 39.03 556 GLU A CA 1
ATOM 4459 C C . GLU A 1 556 ? -52.863 11.855 22.531 1.00 39.03 556 GLU A C 1
ATOM 4461 O O . GLU A 1 556 ? -54.038 11.826 22.193 1.00 39.03 556 GLU A O 1
ATOM 4466 N N . GLU A 1 557 ? -51.893 12.366 21.770 1.00 28.53 557 GLU A N 1
ATOM 4467 C CA . GLU A 1 557 ? -51.785 12.301 20.305 1.00 28.53 557 GLU A CA 1
ATOM 4468 C C . GLU A 1 557 ? -50.525 13.071 19.878 1.00 28.53 557 GLU A C 1
ATOM 4470 O O . GLU A 1 557 ? -50.506 14.298 19.819 1.00 28.53 557 GLU A O 1
ATOM 4475 N N . VAL A 1 558 ? -49.442 12.358 19.553 1.00 29.78 558 VAL A N 1
ATOM 4476 C CA . VAL A 1 558 ? -48.425 12.916 18.651 1.00 29.78 558 VAL A CA 1
ATOM 4477 C C . VAL A 1 558 ? -48.891 12.586 17.238 1.00 29.78 558 VAL A C 1
ATOM 4479 O O . VAL A 1 558 ? -48.457 11.602 16.643 1.00 29.78 558 VAL A O 1
ATOM 4482 N N . GLN A 1 559 ? -49.814 13.393 16.714 1.00 25.70 559 GLN A N 1
ATOM 4483 C CA . GLN A 1 559 ? -49.882 13.604 15.273 1.00 25.70 559 GLN A CA 1
ATOM 4484 C C . GLN A 1 559 ? -48.652 14.430 14.904 1.00 25.70 559 GLN A C 1
ATOM 4486 O O . GLN A 1 559 ? -48.533 15.603 15.257 1.00 25.70 559 GLN A O 1
ATOM 4491 N N . MET A 1 560 ? -47.688 13.793 14.246 1.00 28.34 560 MET A N 1
ATOM 4492 C CA . MET A 1 560 ? -46.656 14.534 13.545 1.00 28.34 560 MET A CA 1
ATOM 4493 C C . MET A 1 560 ? -47.283 15.132 12.293 1.00 28.34 560 MET A C 1
ATOM 4495 O O . MET A 1 560 ? -47.623 14.403 11.366 1.00 28.34 560 MET A O 1
ATOM 4499 N N . ASN A 1 561 ? -47.433 16.455 12.294 1.00 26.03 561 ASN A N 1
ATOM 4500 C CA . ASN A 1 561 ? -47.716 17.224 11.094 1.00 26.03 561 ASN A CA 1
ATOM 4501 C C . ASN A 1 561 ? -46.603 16.959 10.071 1.00 26.03 561 ASN A C 1
ATOM 4503 O O . ASN A 1 561 ? -45.465 17.403 10.238 1.00 26.03 561 ASN A O 1
ATOM 4507 N N . GLU A 1 562 ? -46.945 16.218 9.021 1.00 37.81 562 GLU A N 1
ATOM 4508 C CA . GLU A 1 562 ? -46.375 16.442 7.701 1.00 37.81 562 GLU A CA 1
ATOM 4509 C C . GLU A 1 562 ? -46.773 17.859 7.291 1.00 37.81 562 GLU A C 1
ATOM 4511 O O . GLU A 1 562 ? -47.951 18.116 7.090 1.00 37.81 562 GLU A O 1
ATOM 4516 N N . GLU A 1 563 ? -45.819 18.787 7.262 1.00 27.05 563 GLU A N 1
ATOM 4517 C CA . GLU A 1 563 ? -45.703 19.837 6.244 1.00 27.05 563 GLU A CA 1
ATOM 4518 C C . GLU A 1 563 ? -44.590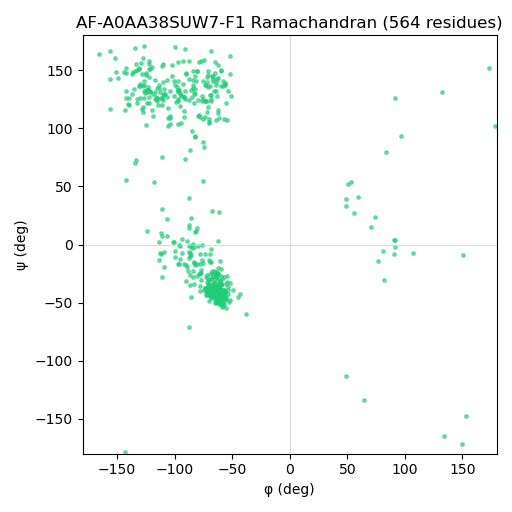 20.827 6.606 1.00 27.05 563 GLU A C 1
ATOM 4520 O O . GLU A 1 563 ? -44.297 21.092 7.770 1.00 27.05 563 GLU A O 1
ATOM 4525 N N . VAL A 1 564 ? -44.028 21.414 5.548 1.00 28.25 564 VAL A N 1
ATOM 4526 C CA . VAL A 1 564 ? -42.965 22.426 5.506 1.00 28.25 564 VAL A CA 1
ATOM 4527 C C . VAL A 1 564 ? -41.547 21.853 5.583 1.00 28.25 564 VAL A C 1
ATOM 4529 O O . VAL A 1 564 ? -40.908 21.877 6.623 1.00 28.25 564 VAL A O 1
ATOM 4532 N N . TYR A 1 565 ? -41.050 21.357 4.445 1.00 29.33 565 TYR A N 1
ATOM 4533 C CA . TYR A 1 565 ? -40.020 22.049 3.649 1.00 29.33 565 TYR A CA 1
ATOM 4534 C C . TYR A 1 565 ? -40.103 21.563 2.188 1.00 29.33 565 TYR A C 1
ATOM 4536 O O . TYR A 1 565 ? -39.895 20.382 1.913 1.00 29.33 565 TYR A O 1
ATOM 4544 N N . ASN A 1 566 ? -40.431 22.491 1.281 1.00 29.89 566 ASN A N 1
ATOM 4545 C CA . ASN A 1 566 ? -39.986 22.442 -0.117 1.00 29.89 566 ASN A CA 1
ATOM 4546 C C . ASN A 1 566 ? -38.485 22.735 -0.181 1.00 29.89 566 ASN A C 1
ATOM 4548 O O . ASN A 1 566 ? -38.032 23.567 0.643 1.00 29.89 566 ASN A O 1
#